Protein 4CHI (pdb70)

Sequence (639 aa):
AASSMDKVFSSSGYYYARQQKKLLERRSDDNPFSSKGIAYYVEGKLVVLPPSSDARIIPLLDEGFMMMHSDLTTYDVISVWDGRFFRLDDDDHLQRIIILEESCCDDDKMMRRLLKKFPLALSSSVVKNILAEEMVAKSGIRDAFVEEVIVTRRGLTGVRRGGSSKPPEEDDLYNNNNIYLLVLPYIWVMAPEENNQLLHHGGEAIIITRTVRRTTPPGAFFDPTIKKNLQWGDLTKGLFEAMMMDRGATYPFLTTDDGGDTTNLTEGSSGFNIVLVKKNGIIYTPDRRGVLRGIITRKKSVIDVARANSIDDIIRLLEVVVPPVEQQAYHHSDDEIFMCTTTAGGIMPITLLDGQPPVNDGQQVGPITKKKIWDDGYWEEMHHYNPAYSFPVDYGSMMDDKKVFFSSSGYYYARQQKKLLERSDDNPPFSSKKGIAYYVEGKLVVVLPPSSDARIIPLLDEGFMMMHSDLTYDVISVWDGRFFRLDDDHLQRIIILEESCCDDKMMRRLKFPLALSSSVVKNILAEMVAKSGIRDAFVEEVIVTRGLTGVRRGGSSKPPEDLYNNNNIYLLVLPYIWVMAPENNQLLHHGGEEAIIITRTVRRTTPPGAFFDPTIKKNLQWGDLTKGLFEAMMMDRGATYPFLTTDDGGDTNLTEGSSGFNIVLVKNGIIYTPDDRRGVLRGIITRKKSVIDVARANSSIDDIIRLLEVVVVPPVEQQAYHSDEIFMCTTTAGGIMPITLLDGQPPVNNDGQQVGPITKKKIWDDGYWEEMHHYNPPAYSFPVDYG

Solvent-accessible surface area: 25140 Å² total; per-residue (Å²): 26,54,34,108,146,7,7,69,23,21,91,66,44,14,89,121,21,108,172,44,145,47,84,35,3,137,0,0,0,49,13,99,51,126,52,42,53,8,80,86,1,83,0,14,0,48,0,18,1,1,14,46,2,4,1,2,15,0,8,0,2,0,1,54,7,42,0,7,18,5,93,45,1,0,94,25,4,58,81,1,2,111,89,18,90,10,128,29,50,59,60,52,71,42,0,71,106,27,0,29,94,0,0,28,92,1,23,0,93,1,0,27,0,10,1,1,3,0,5,0,115,67,22,10,86,71,29,114,52,105,68,4,97,127,8,39,29,4,1,2,0,32,39,14,52,33,16,2,31,6,98,55,1,98,110,6,10,74,1,4,15,8,185,68,6,53,21,19,17,70,32,1,25,42,6,25,10,31,17,1,24,27,14,2,9,12,85,0,12,10,6,0,55,93,71,60,17,68,14,0,0,0,17,43,54,105,98,23,3,6,11,1,2,19,9,8,0,0,3,1,66,113,40,37,0,46,0,4,47,160,11,4,20,144,8,11,5,14,92,0,0,57,31,7,0,178,78,64,107,23,84,43,97,86,67,67,4,58,25,98,77,3,98,91,6,44,11,2,0,0,1,19,20,12,0,0,0,0,2,2,15,48,8,49,50,120,81,10,91,98,23,114,22,8,89,24,2,112,104,0,7,61,19,2,0,96,14,1,84,52,115,81,55,11,85,89,14,123,46,108,75,31,117,110,5,8,55,24,18,77,62,44,31,148,126,23,136,187,48,148,49,88,31,10,158,0,0,0,51,12,115,51,145,52,44,55,8,80,85,1,83,0,14,0,48,0,18,1,0,14,46,2,5,1,1,14,0,10,0,3,0,1,53,7,42,1,6,18,5,93,46,2,0,93,25,2,52,77,1,2,111,97,23,93,8,125,23,48,59,62,55,70,42,0,72,104,28,0,30,94,0,0,28,92,1,24,0,95,2,0,26,0,11,0,1,2,0,5,0,113,66,22,8,87,76,21,117,60,106,72,3,103,128,8,38,29,5,1,3,0,32,38,15,52,31,17,2,46,11,102,80,0,97,134,15,11,72,1,4,14,8,184,66,7,53,20,16,16,36,32,1,22,42,7,24,12,34,17,1,18,24,8,2,10,12,83,0,16,11,6,0,54,91,71,59,17,72,15,0,0,0,18,43,55,105,97,24,4,5,10,1,2,20,9,7,0,0,3,1,62,115,39,36,0,46,1,4,68,160,10,4,21,141,10,12,5,12,91,0,0,23,35,7,0,176,88,45,110,29,65,31,95,69,69,86,5,58,26,100,76,3,101,90,7,44,11,2,0,0,2,19,22,14,0,0,0,0,2,2,14,45,9,49,49,120,79,10,94,94,23,114,19,9,105,30,2,112,100,0,6,62,11,2,5,129,13,1,87,56,117,84,59,9,85,87,15,122,46,110

InterPro domains:
  IPR001544 Aminotransferase class IV [PF01063] (58-282)
  IPR036038 Aminotransferase-like, PLP-dependent enzymes [SSF56752] (27-311)
  IPR043131 Branched-chain-amino-acid aminotransferase-like, N-terminal [G3DSA:3.30.470.10] (1-145)
  IPR043132 Branched-chain-amino-acid aminotransferase-like, C-terminal [G3DSA:3.20.10.10] (146-323)
  IPR050571 Class-IV Pyridoxal-Phosphate-Dependent Aminotransferase [PTHR42743] (25-309)

Organism: Aspergillus fumigatus (strain ATCC MYA-4609 / CBS 101355 / FGSC A1100 / Af293) (NCBI:txid330879)

Radius of gyration: 26.19 Å; Cα contacts (8 Å, |Δi|>4): 1696; chains: 2; bounding box: 59×63×72 Å

CATH classification: 3.30.470.10 (+1 more: 3.20.10.10)

Nearest PDB structures (foldseek):
  4chi-assembly1_A  TM=1.003E+00  e=1.823E-78  Aspergillus fumigatus Af293
  4cmf-assembly1_A  TM=9.999E-01  e=1.857E-63  Fusarium vanettenii
  6fte-assembly1_B-2  TM=9.900E-01  e=2.484E-62  Exophiala xenobiotica
  6snl-assembly3_F  TM=9.956E-01  e=5.058E-60  Exophiala sideris
  7dbe-assembly1_B  TM=9.474E-01  e=1.157E-43  Rhodobacter sp. 140A

Foldseek 3Di:
DALCVQVVVVVVLVVVLVVDPQLCSQKWKAFPNDIDRPVPDDDDPLFCCNVVVAKFKFKWKAGQQKTFQVVVRVVLQVVLCVVSLEDDPDDPVVVVVVQLVRCLSNVARIKIKMKMKTQTNDDPPPDDSVVRHPIGIMIMIGHFAALADSVCQQQFFAEEADDVAAADACVRPFQQGHGDPCPRQVVQQVRCVVLVGGWYFHANVPQWTEQHNAWFKWFAAPQAIEGEQGSHHPAPLVVLLVVLCVVVVGHYYHHTGGPVVQQQTQWMWIAHNRHGTGTHQHYSRHGRNVSGHDDSSRSSRVSSVVSSVPPVTIGGRDSD/DQCVLVVVVVVLVVVLVPDPQVCSQKWKAFPNDIDRPVPDDDDPLFCCNVPVLKFKFKWKAGQQKTFQVVVRVVLQVVLCVVSLEDPPDDPVVVVVVQLVRCLSNVARIKIKMKMKTQTNDDPVPDDSVVRHPIGIMIMIGHFAALADSVCLQQFFEEEADDVAAADAVVRPFQQGHGDPCPRQVVQQVRQVVLVGGWYFHANVPQFTEQHNAWFKWFAAPQAIEGEQGSHHPAPLVVLLVVLCVVVVGHYDHHTHGPVVQQQTQWMWIAHNRHGTGTHQHYSRHGNNVSGHDDSSVSSRVSSVVSCVPVVTIDGRDSD

Structure (mmCIF, N/CA/C/O backbone):
data_4CHI
#
_entry.id   4CHI
#
_cell.length_a   102.367
_cell.length_b   120.935
_cell.length_c   135.464
_cell.angle_alpha   90.00
_cell.angle_beta   90.00
_cell.angle_gamma   90.00
#
_symmetry.space_group_name_H-M   'C 2 2 21'
#
loop_
_entity.id
_entity.type
_entity.pdbx_description
1 polymer 'BRANCHED-CHAIN AMINO ACID AMINOTRANSFERASE'
2 non-polymer "PYRIDOXAL-5'-PHOSPHATE"
3 non-polymer 'PHOSPHATE ION'
4 non-polymer GLYCEROL
5 non-polymer 'SODIUM ION'
6 non-polymer 'POTASSIUM ION'
7 non-polymer 'CHLORIDE ION'
8 water water
#
loop_
_atom_site.group_PDB
_atom_site.id
_atom_site.type_symbol
_atom_site.label_atom_id
_atom_site.label_alt_id
_atom_site.label_comp_id
_atom_site.label_asym_id
_atom_site.label_entity_id
_atom_site.label_seq_id
_atom_site.pdbx_PDB_ins_code
_atom_site.Cartn_x
_atom_site.Cartn_y
_atom_site.Cartn_z
_atom_site.occupancy
_atom_site.B_iso_or_equiv
_atom_site.auth_seq_id
_atom_site.auth_comp_id
_atom_site.auth_asym_id
_atom_site.auth_atom_id
_atom_site.pdbx_PDB_model_num
ATOM 1 N N A ALA A 1 2 ? 24.058 57.294 10.327 0.60 22.93 2 ALA A N 1
ATOM 2 N N B ALA A 1 2 ? 24.237 57.082 9.828 0.40 33.15 2 ALA A N 1
ATOM 3 C CA A ALA A 1 2 ? 23.565 58.680 10.192 0.60 23.28 2 ALA A CA 1
ATOM 4 C CA B ALA A 1 2 ? 23.754 58.444 9.483 0.40 32.72 2 ALA A CA 1
ATOM 5 C C A ALA A 1 2 ? 24.352 59.480 11.181 0.60 18.95 2 ALA A C 1
ATOM 6 C C B ALA A 1 2 ? 24.685 59.503 10.081 0.40 32.01 2 ALA A C 1
ATOM 7 O O A ALA A 1 2 ? 25.173 58.926 11.933 0.60 16.54 2 ALA A O 1
ATOM 8 O O B ALA A 1 2 ? 25.769 59.730 9.558 0.40 51.20 2 ALA A O 1
ATOM 11 N N A SER A 1 3 ? 24.085 60.772 11.193 0.90 28.48 3 SER A N 1
ATOM 12 N N B SER A 1 3 ? 24.222 60.161 11.164 0.10 20.17 3 SER A N 1
ATOM 13 C CA A SER A 1 3 ? 24.888 61.647 11.947 0.90 23.70 3 SER A CA 1
ATOM 14 C CA B SER A 1 3 ? 24.912 61.293 11.849 0.10 15.60 3 SER A CA 1
ATOM 15 C C A SER A 1 3 ? 24.467 61.536 13.373 0.90 18.75 3 SER A C 1
ATOM 16 C C B SER A 1 3 ? 24.525 61.374 13.357 0.10 15.37 3 SER A C 1
ATOM 17 O O A SER A 1 3 ? 23.355 61.153 13.692 0.90 18.66 3 SER A O 1
ATOM 18 O O B SER A 1 3 ? 23.450 60.911 13.726 0.10 15.08 3 SER A O 1
ATOM 23 N N . MET A 1 4 ? 25.373 61.964 14.218 1.00 19.01 4 MET A N 1
ATOM 24 C CA . MET A 1 4 ? 25.092 62.038 15.649 1.00 17.74 4 MET A CA 1
ATOM 25 C C . MET A 1 4 ? 23.844 62.857 15.939 1.00 15.07 4 MET A C 1
ATOM 26 O O . MET A 1 4 ? 22.999 62.428 16.697 1.00 14.68 4 MET A O 1
ATOM 35 N N . ASP A 1 5 ? 23.717 64.034 15.324 1.00 16.74 5 ASP A N 1
ATOM 36 C CA . ASP A 1 5 ? 22.566 64.854 15.618 1.00 17.56 5 ASP A CA 1
ATOM 37 C C . ASP A 1 5 ? 21.252 64.172 15.152 1.00 14.31 5 ASP A C 1
ATOM 38 O O . ASP A 1 5 ? 20.225 64.297 15.811 1.00 15.14 5 ASP A O 1
ATOM 43 N N . LYS A 1 6 ? 21.273 63.510 13.995 1.00 15.08 6 LYS A N 1
ATOM 44 C CA . LYS A 1 6 ? 20.054 62.837 13.536 1.00 15.19 6 LYS A CA 1
ATOM 45 C C . LYS A 1 6 ? 19.710 61.660 14.453 1.00 14.07 6 LYS A C 1
ATOM 46 O O . LYS A 1 6 ? 18.551 61.529 14.898 1.00 14.50 6 LYS A O 1
ATOM 52 N N . VAL A 1 7 ? 20.720 60.859 14.795 1.00 13.00 7 VAL A N 1
ATOM 53 C CA . VAL A 1 7 ? 20.490 59.700 15.615 1.00 12.77 7 VAL A CA 1
ATOM 54 C C . VAL A 1 7 ? 19.984 60.110 17.015 1.00 12.26 7 VAL A C 1
ATOM 55 O O . VAL A 1 7 ? 18.975 59.572 17.497 1.00 13.21 7 VAL A O 1
ATOM 59 N N . PHE A 1 8 ? 20.658 61.061 17.635 1.00 11.77 8 PHE A N 1
ATOM 60 C CA . PHE A 1 8 ? 20.302 61.456 18.983 1.00 12.52 8 PHE A CA 1
ATOM 61 C C . PHE A 1 8 ? 18.987 62.222 19.046 1.00 11.36 8 PHE A C 1
ATOM 62 O O . PHE A 1 8 ? 18.227 62.067 19.974 1.00 13.73 8 PHE A O 1
ATOM 70 N N . SER A 1 9 ? 18.732 63.106 18.073 1.00 11.92 9 SER A N 1
ATOM 71 C CA A SER A 1 9 ? 17.465 63.841 18.136 0.50 12.18 9 SER A CA 1
ATOM 72 C CA B SER A 1 9 ? 17.465 63.845 18.068 0.25 13.04 9 SER A CA 1
ATOM 73 C CA C SER A 1 9 ? 17.460 63.841 18.025 0.25 12.60 9 SER A CA 1
ATOM 74 C C . SER A 1 9 ? 16.294 62.864 18.019 1.00 11.26 9 SER A C 1
ATOM 75 O O . SER A 1 9 ? 15.266 63.068 18.685 1.00 12.87 9 SER A O 1
ATOM 82 N N . GLY A 1 10 ? 16.415 61.808 17.198 1.00 11.61 10 GLY A N 1
ATOM 83 C CA . GLY A 1 10 ? 15.390 60.814 17.141 1.00 12.09 10 GLY A CA 1
ATOM 84 C C . GLY A 1 10 ? 15.196 60.071 18.451 1.00 12.59 10 GLY A C 1
ATOM 85 O O . GLY A 1 10 ? 14.062 59.896 18.947 1.00 12.34 10 GLY A O 1
ATOM 86 N N . TYR A 1 11 ? 16.320 59.660 19.034 1.00 11.72 11 TYR A N 1
ATOM 87 C CA . TYR A 1 11 ? 16.279 59.034 20.341 1.00 11.93 11 TYR A CA 1
ATOM 88 C C . TYR A 1 11 ? 15.600 59.911 21.388 1.00 12.00 11 TYR A C 1
ATOM 89 O O . TYR A 1 11 ? 14.731 59.434 22.133 1.00 13.33 11 TYR A O 1
ATOM 98 N N . TYR A 1 12 ? 16.009 61.172 21.471 1.00 12.32 12 TYR A N 1
ATOM 99 C CA A TYR A 1 12 ? 15.407 62.047 22.480 0.70 13.51 12 TYR A CA 1
ATOM 100 C CA B TYR A 1 12 ? 15.385 61.991 22.509 0.30 13.92 12 TYR A CA 1
ATOM 101 C C . TYR A 1 12 ? 13.884 62.184 22.307 1.00 13.57 12 TYR A C 1
ATOM 102 O O . TYR A 1 12 ? 13.135 62.195 23.278 1.00 16.19 12 TYR A O 1
ATOM 119 N N . ALA A 1 13 ? 13.439 62.269 21.049 1.00 12.94 13 ALA A N 1
ATOM 120 C CA . ALA A 1 13 ? 12.008 62.380 20.784 1.00 14.09 13 ALA A CA 1
ATOM 121 C C . ALA A 1 13 ? 11.288 61.121 21.239 1.00 13.69 13 ALA A C 1
ATOM 122 O O . ALA A 1 13 ? 10.260 61.152 21.907 1.00 15.64 13 ALA A O 1
ATOM 124 N N . ARG A 1 14 ? 11.842 59.953 20.899 1.00 13.16 14 ARG A N 1
ATOM 125 C CA . ARG A 1 14 ? 11.228 58.672 21.263 1.00 13.22 14 ARG A CA 1
ATOM 126 C C . ARG A 1 14 ? 11.219 58.496 22.793 1.00 14.05 14 ARG A C 1
ATOM 127 O O . ARG A 1 14 ? 10.234 57.991 23.381 1.00 14.79 14 ARG A O 1
ATOM 135 N N A GLN A 1 15 ? 12.298 58.900 23.451 0.50 15.75 15 GLN A N 1
ATOM 136 N N B GLN A 1 15 ? 12.327 58.903 23.427 0.50 13.32 15 GLN A N 1
ATOM 137 C CA A GLN A 1 15 ? 12.369 58.821 24.901 0.50 16.70 15 GLN A CA 1
ATOM 138 C CA B GLN A 1 15 ? 12.531 58.759 24.881 0.50 14.27 15 GLN A CA 1
ATOM 139 C C A GLN A 1 15 ? 11.330 59.625 25.558 0.50 17.61 15 GLN A C 1
ATOM 140 C C B GLN A 1 15 ? 11.584 59.681 25.676 0.50 15.81 15 GLN A C 1
ATOM 141 O O A GLN A 1 15 ? 10.616 59.166 26.462 0.50 19.31 15 GLN A O 1
ATOM 142 O O B GLN A 1 15 ? 11.111 59.289 26.760 0.50 16.93 15 GLN A O 1
ATOM 153 N N . LYS A 1 16 ? 11.281 60.875 25.135 1.00 20.26 16 LYS A N 1
ATOM 154 C CA A LYS A 1 16 ? 10.389 61.765 25.813 0.50 18.41 16 LYS A CA 1
ATOM 155 C CA B LYS A 1 16 ? 10.324 61.799 25.773 0.50 24.89 16 LYS A CA 1
ATOM 156 C C . LYS A 1 16 ? 8.938 61.193 25.732 1.00 19.03 16 LYS A C 1
ATOM 157 O O . LYS A 1 16 ? 8.191 61.199 26.739 1.00 22.31 16 LYS A O 1
ATOM 168 N N . LEU A 1 17 ? 8.576 60.608 24.577 1.00 21.54 17 LEU A N 1
ATOM 169 C CA . LEU A 1 17 ? 7.279 59.937 24.431 1.00 20.49 17 LEU A CA 1
ATOM 170 C C . LEU A 1 17 ? 7.154 58.740 25.372 1.00 19.33 17 LEU A C 1
ATOM 171 O O . LEU A 1 17 ? 6.156 58.574 26.082 1.00 20.63 17 LEU A O 1
ATOM 176 N N . LEU A 1 18 ? 8.191 57.909 25.412 1.00 17.16 18 LEU A N 1
ATOM 177 C CA . LEU A 1 18 ? 8.192 56.763 26.331 1.00 16.66 18 LEU A CA 1
ATOM 178 C C . LEU A 1 18 ? 7.990 57.212 27.790 1.00 17.78 18 LEU A C 1
ATOM 179 O O . LEU A 1 18 ? 7.242 56.562 28.548 1.00 19.61 18 LEU A O 1
ATOM 184 N N . GLU A 1 19 ? 8.661 58.294 28.178 1.00 19.35 19 GLU A N 1
ATOM 185 C CA . GLU A 1 19 ? 8.598 58.765 29.564 1.00 22.85 19 GLU A CA 1
ATOM 186 C C . GLU A 1 19 ? 7.210 59.300 29.921 1.00 24.76 19 GLU A C 1
ATOM 187 O O . GLU A 1 19 ? 6.867 59.319 31.107 1.00 29.86 19 GLU A O 1
ATOM 193 N N A ARG A 1 20 ? 6.416 59.704 28.934 0.50 22.81 20 ARG A N 1
ATOM 194 N N B ARG A 1 20 ? 6.433 59.731 28.915 0.50 26.36 20 ARG A N 1
ATOM 195 C CA A ARG A 1 20 ? 5.056 60.128 29.203 0.50 23.28 20 ARG A CA 1
ATOM 196 C CA B ARG A 1 20 ? 5.026 60.124 29.096 0.50 35.16 20 ARG A CA 1
ATOM 197 C C A ARG A 1 20 ? 4.073 58.936 29.256 0.50 26.30 20 ARG A C 1
ATOM 198 C C B ARG A 1 20 ? 4.037 58.952 29.102 0.50 37.33 20 ARG A C 1
ATOM 199 O O A ARG A 1 20 ? 2.944 59.104 29.677 0.50 28.98 20 ARG A O 1
ATOM 200 O O B ARG A 1 20 ? 2.843 59.164 29.269 0.50 43.15 20 ARG A O 1
ATOM 215 N N . SER A 1 21 ? 4.522 57.727 28.886 1.00 26.73 21 SER A N 1
ATOM 216 C CA . SER A 1 21 ? 3.667 56.529 28.846 1.00 25.71 21 SER A CA 1
ATOM 217 C C . SER A 1 21 ? 3.100 56.157 30.221 1.00 28.77 21 SER A C 1
ATOM 218 O O . SER A 1 21 ? 3.816 56.267 31.261 1.00 29.22 21 SER A O 1
ATOM 221 N N A ASP A 1 22 ? 1.836 55.723 30.225 0.50 30.46 22 ASP A N 1
ATOM 222 N N B ASP A 1 22 ? 1.846 55.724 30.247 0.50 29.85 22 ASP A N 1
ATOM 223 C CA A ASP A 1 22 ? 1.181 55.137 31.430 0.50 27.20 22 ASP A CA 1
ATOM 224 C CA B ASP A 1 22 ? 1.261 55.180 31.486 0.50 36.50 22 ASP A CA 1
ATOM 225 C C A ASP A 1 22 ? 1.201 53.618 31.428 0.50 32.43 22 ASP A C 1
ATOM 226 C C B ASP A 1 22 ? 1.270 53.648 31.486 0.50 35.84 22 ASP A C 1
ATOM 227 O O A ASP A 1 22 ? 0.563 52.961 32.241 0.50 60.46 22 ASP A O 1
ATOM 228 O O B ASP A 1 22 ? 0.691 53.015 32.362 0.50 85.54 22 ASP A O 1
ATOM 237 N N . ASN A 1 23 ? 2.016 53.060 30.530 1.00 23.07 23 ASN A N 1
ATOM 238 C CA . ASN A 1 23 ? 2.222 51.590 30.503 1.00 26.62 23 ASN A CA 1
ATOM 239 C C . ASN A 1 23 ? 3.297 51.227 31.530 1.00 23.09 23 ASN A C 1
ATOM 240 O O . ASN A 1 23 ? 4.396 51.703 31.396 1.00 21.93 23 ASN A O 1
ATOM 245 N N . PRO A 1 24 ? 2.973 50.420 32.575 1.00 23.84 24 PRO A N 1
ATOM 246 C CA . PRO A 1 24 ? 4.027 50.182 33.603 1.00 20.45 24 PRO A CA 1
ATOM 247 C C . PRO A 1 24 ? 5.240 49.503 33.049 1.00 19.60 24 PRO A C 1
ATOM 248 O O . PRO A 1 24 ? 6.383 49.699 33.568 1.00 20.73 24 PRO A O 1
ATOM 252 N N . PHE A 1 25 ? 5.069 48.760 31.949 1.00 18.10 25 PHE A N 1
ATOM 253 C CA . PHE A 1 25 ? 6.209 48.094 31.296 1.00 17.11 25 PHE A CA 1
ATOM 254 C C . PHE A 1 25 ? 7.072 49.035 30.466 1.00 14.81 25 PHE A C 1
ATOM 255 O O . PHE A 1 25 ? 8.115 48.594 29.932 1.00 14.53 25 PHE A O 1
ATOM 263 N N . SER A 1 26 ? 6.749 50.324 30.442 1.00 15.32 26 SER A N 1
ATOM 264 C CA A SER A 1 26 ? 7.619 51.281 29.778 0.80 15.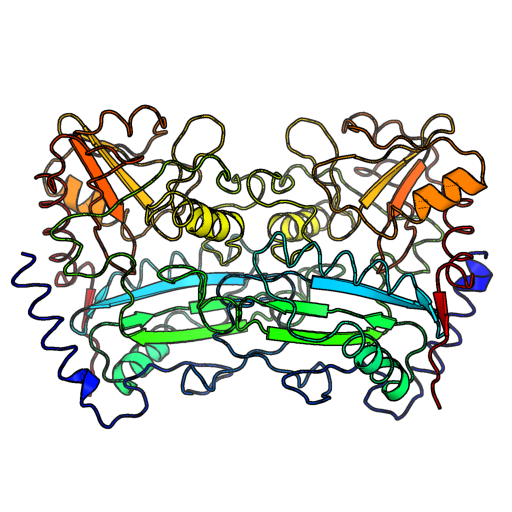15 26 SER A CA 1
ATOM 265 C CA B SER A 1 26 ? 7.603 51.329 29.812 0.20 15.31 26 SER A CA 1
ATOM 266 C C . SER A 1 26 ? 8.967 51.408 30.468 1.00 14.96 26 SER A C 1
ATOM 267 O O . SER A 1 26 ? 9.905 51.904 29.864 1.00 16.11 26 SER A O 1
ATOM 272 N N . LYS A 1 27 ? 9.052 50.964 31.731 1.00 15.01 27 LYS A N 1
ATOM 273 C CA . LYS A 1 27 ? 10.277 50.967 32.529 1.00 16.14 27 LYS A CA 1
ATOM 274 C C . LYS A 1 27 ? 11.053 49.649 32.369 1.00 14.83 27 LYS A C 1
ATOM 275 O O . LYS A 1 27 ? 12.120 49.501 32.932 1.00 14.38 27 LYS A O 1
ATOM 281 N N . GLY A 1 28 ? 10.499 48.708 31.617 1.00 13.15 28 GLY A N 1
ATOM 282 C CA . GLY A 1 28 ? 11.129 47.419 31.410 1.00 13.19 28 GLY A CA 1
ATOM 283 C C . GLY A 1 28 ? 10.187 46.254 31.734 1.00 12.27 28 GLY A C 1
ATOM 284 O O . GLY A 1 28 ? 9.099 46.432 32.318 1.00 14.24 28 GLY A O 1
ATOM 285 N N . ILE A 1 29 ? 10.623 45.065 31.341 1.00 12.39 29 ILE A N 1
ATOM 286 C CA . ILE A 1 29 ? 9.855 43.836 31.472 1.00 12.51 29 ILE A CA 1
ATOM 287 C C . ILE A 1 29 ? 10.797 42.654 31.540 1.00 11.75 29 ILE A C 1
ATOM 288 O O . ILE A 1 29 ? 11.825 42.661 30.852 1.00 12.41 29 ILE A O 1
ATOM 293 N N . ALA A 1 30 ? 10.477 41.673 32.380 1.00 12.60 30 ALA A N 1
ATOM 294 C CA . ALA A 1 30 ? 11.309 40.497 32.528 1.00 11.77 30 ALA A CA 1
ATOM 295 C C . ALA A 1 30 ? 10.480 39.252 32.362 1.00 12.31 30 ALA A C 1
ATOM 296 O O . ALA A 1 30 ? 9.232 39.291 32.548 1.00 15.32 30 ALA A O 1
ATOM 298 N N . TYR A 1 31 ? 11.129 38.158 31.975 1.00 13.34 31 TYR A N 1
ATOM 299 C CA A TYR A 1 31 ? 10.471 36.869 31.799 0.80 14.03 31 TYR A CA 1
ATOM 300 C CA B TYR A 1 31 ? 10.478 36.859 31.782 0.20 14.07 31 TYR A CA 1
ATOM 301 C C . TYR A 1 31 ? 11.187 35.890 32.708 1.00 14.35 31 TYR A C 1
ATOM 302 O O . TYR A 1 31 ? 12.368 35.617 32.514 1.00 16.07 31 TYR A O 1
ATOM 319 N N . VAL A 1 32 ? 10.484 35.396 33.735 1.00 13.49 32 VAL A N 1
ATOM 320 C CA . VAL A 1 32 ? 11.049 34.555 34.769 1.00 14.13 32 VAL A CA 1
ATOM 321 C C . VAL A 1 32 ? 10.050 33.433 35.012 1.00 13.55 32 VAL A C 1
ATOM 322 O O . VAL A 1 32 ? 8.850 33.688 35.291 1.00 15.01 32 VAL A O 1
ATOM 326 N N . GLU A 1 33 ? 10.478 32.186 34.860 1.00 13.61 33 GLU A N 1
ATOM 327 C CA . GLU A 1 33 ? 9.633 31.023 35.144 1.00 15.20 33 GLU A CA 1
ATOM 328 C C . GLU A 1 33 ? 8.298 31.081 34.392 1.00 17.13 33 GLU A C 1
ATOM 329 O O . GLU A 1 33 ? 7.212 30.797 34.930 1.00 20.23 33 GLU A O 1
ATOM 335 N N . GLY A 1 34 ? 8.388 31.465 33.126 1.00 16.73 34 GLY A N 1
ATOM 336 C CA . GLY A 1 34 ? 7.241 31.486 32.236 1.00 19.01 34 GLY A CA 1
ATOM 337 C C . GLY A 1 34 ? 6.274 32.640 32.414 1.00 19.26 34 GLY A C 1
ATOM 338 O O . GLY A 1 34 ? 5.167 32.646 31.823 1.00 23.41 34 GLY A O 1
ATOM 339 N N . LYS A 1 35 ? 6.643 33.603 33.239 1.00 16.93 35 LYS A N 1
ATOM 340 C CA . LYS A 1 35 ? 5.782 34.751 33.525 1.00 18.21 35 LYS A CA 1
ATOM 341 C C . LYS A 1 35 ? 6.478 36.075 33.213 1.00 15.58 35 LYS A C 1
ATOM 342 O O . LYS A 1 35 ? 7.666 36.240 33.467 1.00 15.84 35 LYS A O 1
ATOM 348 N N . LEU A 1 36 ? 5.688 37.034 32.710 1.00 16.38 36 LEU A N 1
ATOM 349 C CA . LEU A 1 36 ? 6.127 38.386 32.493 1.00 16.48 36 LEU A CA 1
ATOM 350 C C . LEU A 1 36 ? 5.894 39.178 33.735 1.00 15.43 36 LEU A C 1
ATOM 351 O O . LEU A 1 36 ? 4.756 39.193 34.290 1.00 21.45 36 LEU A O 1
ATOM 356 N N . VAL A 1 37 ? 6.909 39.921 34.159 1.00 13.95 37 VAL A N 1
ATOM 357 C CA A VAL A 1 37 ? 6.874 40.662 35.415 0.50 14.54 37 VAL A CA 1
ATOM 358 C CA B VAL A 1 37 ? 6.939 40.577 35.437 0.50 15.12 37 VAL A CA 1
ATOM 359 C C . VAL A 1 37 ? 7.713 41.921 35.272 1.00 13.64 37 VAL A C 1
ATOM 360 O O . VAL A 1 37 ? 8.577 42.038 34.415 1.00 15.08 37 VAL A O 1
ATOM 367 N N . LEU A 1 38 ? 7.454 42.916 36.108 1.00 14.26 38 LEU A N 1
ATOM 368 C CA . LEU A 1 38 ? 8.297 44.121 36.140 1.00 15.22 38 LEU A CA 1
ATOM 369 C C . LEU A 1 38 ? 9.688 43.724 36.646 1.00 14.15 38 LEU A C 1
ATOM 370 O O . LEU A 1 38 ? 9.821 42.905 37.550 1.00 14.87 38 LEU A O 1
ATOM 375 N N . PRO A 1 39 ? 10.739 44.345 36.095 1.00 14.87 39 PRO A N 1
ATOM 376 C CA A PRO A 1 39 ? 12.043 43.908 36.542 0.50 13.91 39 PRO A CA 1
ATOM 377 C CA B PRO A 1 39 ? 12.095 44.003 36.528 0.50 14.00 39 PRO A CA 1
ATOM 378 C C . PRO A 1 39 ? 12.288 44.081 38.047 1.00 14.48 39 PRO A C 1
ATOM 379 O O . PRO A 1 39 ? 12.931 43.229 38.630 1.00 14.28 39 PRO A O 1
ATOM 386 N N . SER A 1 40 ? 11.760 45.135 38.669 1.00 14.54 40 SER A N 1
ATOM 387 C CA A SER A 1 40 ? 11.960 45.321 40.090 0.50 14.75 40 SER A CA 1
ATOM 388 C CA B SER A 1 40 ? 11.953 45.328 40.090 0.50 15.55 40 SER A CA 1
ATOM 389 C C . SER A 1 40 ? 11.271 44.260 40.934 1.00 15.00 40 SER A C 1
ATOM 390 O O . SER A 1 40 ? 11.659 44.020 42.068 1.00 16.85 40 SER A O 1
ATOM 395 N N . ASP A 1 41 ? 10.219 43.642 40.374 1.00 15.43 41 ASP A N 1
ATOM 396 C CA . ASP A 1 41 ? 9.496 42.566 41.019 1.00 16.18 41 ASP A CA 1
ATOM 397 C C . ASP A 1 41 ? 10.042 41.165 40.730 1.00 15.28 41 ASP A C 1
ATOM 398 O O . ASP A 1 41 ? 9.683 40.206 41.404 1.00 17.66 41 ASP A O 1
ATOM 403 N N . ALA A 1 42 ? 10.882 41.052 39.716 1.00 14.33 42 ALA A N 1
ATOM 404 C CA . ALA A 1 42 ? 11.425 39.776 39.305 1.00 14.07 42 ALA A CA 1
ATOM 405 C C . ALA A 1 42 ? 12.333 39.185 40.390 1.00 13.12 42 ALA A C 1
ATOM 406 O O . ALA A 1 42 ? 13.131 39.895 41.014 1.00 13.91 42 ALA A O 1
ATOM 408 N N . ARG A 1 43 ? 12.231 37.873 40.561 1.00 14.32 43 ARG A N 1
ATOM 409 C CA . ARG A 1 43 ? 12.973 37.180 41.580 1.00 14.99 43 ARG A CA 1
ATOM 410 C C . ARG A 1 43 ? 13.560 35.885 41.024 1.00 16.53 43 ARG A C 1
ATOM 411 O O . ARG A 1 43 ? 13.000 35.241 40.166 1.00 21.86 43 ARG A O 1
ATOM 419 N N . ILE A 1 44 ? 14.717 35.541 41.549 1.00 14.09 44 ILE A N 1
ATOM 420 C CA A ILE A 1 44 ? 15.313 34.276 41.212 0.80 16.33 44 ILE A CA 1
ATOM 421 C CA B ILE A 1 44 ? 15.532 34.358 41.217 0.20 12.79 44 ILE A CA 1
ATOM 422 C C . ILE A 1 44 ? 15.561 33.454 42.465 1.00 13.40 44 ILE A C 1
ATOM 423 O O . ILE A 1 44 ? 15.677 33.976 43.553 1.00 14.30 44 ILE A O 1
ATOM 432 N N . PRO A 1 45 ? 15.596 32.122 42.287 1.00 12.60 45 PRO A N 1
ATOM 433 C CA . PRO A 1 45 ? 15.882 31.267 43.464 1.00 11.33 45 PRO A CA 1
ATOM 434 C C . PRO A 1 45 ? 17.248 31.581 44.078 1.00 11.81 45 PRO A C 1
ATOM 435 O O . PRO A 1 45 ? 18.250 31.662 43.363 1.00 12.23 45 PRO A O 1
ATOM 439 N N . LEU A 1 46 ? 17.307 31.700 45.404 1.00 12.13 46 LEU A N 1
ATOM 440 C CA . LEU A 1 46 ? 18.565 31.854 46.114 1.00 12.36 46 LEU A CA 1
ATOM 441 C C . LEU A 1 46 ? 19.565 30.759 45.726 1.00 11.98 46 LEU A C 1
ATOM 442 O O . LEU A 1 46 ? 20.760 31.026 45.561 1.00 13.46 46 LEU A O 1
ATOM 447 N N . LEU A 1 47 ? 19.041 29.544 45.561 1.00 11.00 47 LEU A N 1
ATOM 448 C CA . LEU A 1 47 ? 19.880 28.384 45.297 1.00 11.12 47 LEU A CA 1
ATOM 449 C C . LEU A 1 47 ? 20.254 28.202 43.838 1.00 10.68 47 LEU A C 1
ATOM 450 O O . LEU A 1 47 ? 20.922 27.238 43.474 1.00 12.24 47 LEU A O 1
ATOM 455 N N . ASP A 1 48 ? 19.823 29.107 42.960 1.00 10.36 48 ASP A N 1
ATOM 456 C CA . ASP A 1 48 ? 20.276 29.041 41.568 1.00 10.12 48 ASP A CA 1
ATOM 457 C C . ASP A 1 48 ? 21.803 29.215 41.565 1.00 9.37 48 ASP A C 1
ATOM 458 O O . ASP A 1 48 ? 22.335 30.177 42.113 1.00 9.79 48 ASP A O 1
ATOM 463 N N . GLU A 1 49 ? 22.488 28.308 40.885 1.00 9.37 49 GLU A N 1
ATOM 464 C CA . GLU A 1 49 ? 23.959 28.373 40.760 1.00 9.03 49 GLU A CA 1
ATOM 465 C C . GLU A 1 49 ? 24.437 29.590 39.978 1.00 8.89 49 GLU A C 1
ATOM 466 O O . GLU A 1 49 ? 25.623 29.945 40.080 1.00 9.35 49 GLU A O 1
ATOM 472 N N . GLY A 1 50 ? 23.560 30.226 39.188 1.00 9.07 50 GLY A N 1
ATOM 473 C CA . GLY A 1 50 ? 23.929 31.499 38.620 1.00 9.66 50 GLY A CA 1
ATOM 474 C C . GLY A 1 50 ? 24.225 32.551 39.678 1.00 9.60 50 GLY A C 1
ATOM 475 O O . GLY A 1 50 ? 24.979 33.495 39.425 1.00 10.83 50 GLY A O 1
ATOM 476 N N . PHE A 1 51 ? 23.588 32.411 40.840 1.00 8.86 51 PHE A N 1
ATOM 477 C CA . PHE A 1 51 ? 23.913 33.238 42.006 1.00 9.51 51 PHE A CA 1
ATOM 478 C C . PHE A 1 51 ? 24.998 32.578 42.870 1.00 9.28 51 PHE A C 1
ATOM 479 O O . PHE A 1 51 ? 26.005 33.189 43.216 1.00 10.26 51 PHE A O 1
ATOM 487 N N . MET A 1 52 ? 24.789 31.307 43.225 1.00 8.78 52 MET A N 1
ATOM 488 C CA A MET A 1 52 ? 25.637 30.579 44.193 0.30 8.46 52 MET A CA 1
ATOM 489 C CA B MET A 1 52 ? 25.649 30.668 44.220 0.35 8.83 52 MET A CA 1
ATOM 490 C CA C MET A 1 52 ? 25.656 30.689 44.216 0.35 8.78 52 MET A CA 1
ATOM 491 C C . MET A 1 52 ? 27.091 30.442 43.767 1.00 8.40 52 MET A C 1
ATOM 492 O O . MET A 1 52 ? 27.956 30.334 44.624 1.00 9.82 52 MET A O 1
ATOM 505 N N . HIS A 1 53 ? 27.349 30.363 42.439 1.00 8.70 53 HIS A N 1
ATOM 506 C CA . HIS A 1 53 ? 28.732 30.247 41.929 1.00 8.74 53 HIS A CA 1
ATOM 507 C C . HIS A 1 53 ? 28.915 31.044 40.634 1.00 8.45 53 HIS A C 1
ATOM 508 O O . HIS A 1 53 ? 29.813 30.746 39.865 1.00 8.44 53 HIS A O 1
ATOM 515 N N . SER A 1 54 ? 28.052 32.054 40.383 1.00 9.29 54 SER A N 1
ATOM 516 C CA . SER A 1 54 ? 28.069 32.779 39.125 1.00 9.35 54 SER A CA 1
ATOM 517 C C . SER A 1 54 ? 28.260 31.866 37.931 1.00 8.52 54 SER A C 1
ATOM 518 O O . SER A 1 54 ? 29.010 32.155 36.990 1.00 9.13 54 SER A O 1
ATOM 521 N N . ASP A 1 55 ? 27.544 30.751 37.935 1.00 8.47 55 ASP A N 1
ATOM 522 C CA . ASP A 1 55 ? 27.774 29.695 36.952 1.00 8.70 55 ASP A CA 1
ATOM 523 C C . ASP A 1 55 ? 26.758 29.883 35.844 1.00 8.87 55 ASP A C 1
ATOM 524 O O . ASP A 1 55 ? 25.654 29.314 35.851 1.00 9.54 55 ASP A O 1
ATOM 529 N N . LEU A 1 56 ? 27.099 30.797 34.928 1.00 8.48 56 LEU A N 1
ATOM 530 C CA . LEU A 1 56 ? 26.162 31.289 33.931 1.00 8.59 56 LEU A CA 1
ATOM 531 C C . LEU A 1 56 ? 26.930 31.902 32.766 1.00 9.31 56 LEU A C 1
ATOM 532 O O . LEU A 1 56 ? 28.100 32.260 32.892 1.00 10.53 56 LEU A O 1
ATOM 537 N N . THR A 1 57 ? 26.203 32.079 31.660 1.00 8.81 57 THR A N 1
ATOM 538 C CA A THR A 1 57 ? 26.625 32.944 30.570 0.80 8.29 57 THR A CA 1
ATOM 539 C CA B THR A 1 57 ? 26.608 32.960 30.559 0.20 9.03 57 THR A CA 1
ATOM 540 C C . THR A 1 57 ? 25.442 33.879 30.236 1.00 8.63 57 THR A C 1
ATOM 541 O O . THR A 1 57 ? 24.318 33.661 30.703 1.00 9.35 57 THR A O 1
ATOM 548 N N . TYR A 1 58 ? 25.699 34.911 29.457 1.00 9.11 58 TYR A N 1
ATOM 549 C CA . TYR A 1 58 ? 24.653 35.857 29.094 1.00 8.83 58 TYR A CA 1
ATOM 550 C C . TYR A 1 58 ? 24.959 36.456 27.764 1.00 9.05 58 TYR A C 1
ATOM 551 O O . TYR A 1 58 ? 26.077 36.303 27.226 1.00 9.25 58 TYR A O 1
ATOM 560 N N . ASP A 1 59 ? 23.998 37.218 27.221 1.00 9.21 59 ASP A N 1
ATOM 561 C CA . ASP A 1 59 ? 24.267 38.040 26.063 1.00 8.54 59 ASP A CA 1
ATOM 562 C C . ASP A 1 59 ? 23.325 39.238 26.091 1.00 8.77 59 ASP A C 1
ATOM 563 O O . ASP A 1 59 ? 22.309 39.212 26.814 1.00 10.60 59 ASP A O 1
ATOM 568 N N . VAL A 1 60 ? 23.661 40.286 25.343 1.00 8.12 60 VAL A N 1
ATOM 569 C CA . VAL A 1 60 ? 22.898 41.540 25.308 1.00 8.67 60 VAL A CA 1
ATOM 570 C C . VAL A 1 60 ? 22.733 41.968 23.855 1.00 8.47 60 VAL A C 1
ATOM 571 O O . VAL A 1 60 ? 23.700 41.998 23.087 1.00 9.45 60 VAL A O 1
ATOM 575 N N . ILE A 1 61 ? 21.463 42.247 23.510 1.00 8.46 61 ILE A N 1
ATOM 576 C CA . ILE A 1 61 ? 21.080 42.691 22.187 1.00 8.63 61 ILE A CA 1
ATOM 577 C C . ILE A 1 61 ? 20.405 44.055 22.318 1.00 8.56 61 ILE A C 1
ATOM 578 O O . ILE A 1 61 ? 19.762 44.328 23.320 1.00 11.04 61 ILE A O 1
ATOM 583 N N . SER A 1 62 ? 20.540 44.896 21.295 1.00 8.47 62 SER A N 1
ATOM 584 C CA . SER A 1 62 ? 19.824 46.157 21.258 1.00 8.92 62 SER A CA 1
ATOM 585 C C . SER A 1 62 ? 18.655 46.134 20.290 1.00 9.21 62 SER A C 1
ATOM 586 O O . SER A 1 62 ? 18.633 45.411 19.294 1.00 9.36 62 SER A O 1
ATOM 589 N N . VAL A 1 63 ? 17.679 46.985 20.630 1.00 9.01 63 VAL A N 1
ATOM 590 C CA . VAL A 1 63 ? 16.615 47.417 19.741 1.00 9.31 63 VAL A CA 1
ATOM 591 C C . VAL A 1 63 ? 16.822 48.942 19.593 1.00 9.37 63 VAL A C 1
ATOM 592 O O . VAL A 1 63 ? 17.002 49.623 20.608 1.00 10.07 63 VAL A O 1
ATOM 596 N N . TRP A 1 64 ? 16.820 49.430 18.353 1.00 9.19 64 TRP A N 1
ATOM 597 C CA . TRP A 1 64 ? 17.024 50.848 18.086 1.00 9.35 64 TRP A CA 1
ATOM 598 C C . TRP A 1 64 ? 15.940 51.301 17.140 1.00 9.41 64 TRP A C 1
ATOM 599 O O . TRP A 1 64 ? 15.763 50.703 16.064 1.00 10.48 64 TRP A O 1
ATOM 610 N N . ASP A 1 65 ? 15.182 52.345 17.506 1.00 10.62 65 ASP A N 1
ATOM 611 C CA . ASP A 1 65 ? 14.129 52.858 16.625 1.00 11.19 65 ASP A CA 1
ATOM 612 C C . ASP A 1 65 ? 13.220 51.711 16.211 1.00 11.34 65 ASP A C 1
ATOM 613 O O . ASP A 1 65 ? 12.772 51.628 15.077 1.00 12.08 65 ASP A O 1
ATOM 618 N N . GLY A 1 66 ? 12.923 50.820 17.164 1.00 11.02 66 GLY A N 1
ATOM 619 C CA . GLY A 1 66 ? 12.040 49.711 16.913 1.00 12.14 66 GLY A CA 1
ATOM 620 C C . GLY A 1 66 ? 12.602 48.548 16.144 1.00 12.21 66 GLY A C 1
ATOM 621 O O . GLY A 1 66 ? 11.839 47.642 15.785 1.00 14.88 66 GLY A O 1
ATOM 622 N N . ARG A 1 67 ? 13.912 48.549 15.878 1.00 10.28 67 ARG A N 1
ATOM 623 C CA . ARG A 1 67 ? 14.539 47.512 15.058 1.00 10.30 67 ARG A CA 1
ATOM 624 C C . ARG A 1 67 ? 15.540 46.719 15.904 1.00 9.97 67 ARG A C 1
ATOM 625 O O . ARG A 1 67 ? 16.519 47.294 16.440 1.00 10.09 67 ARG A O 1
ATOM 633 N N . PHE A 1 68 ? 15.350 45.389 15.983 1.00 9.61 68 PHE A N 1
ATOM 634 C CA . PHE A 1 68 ? 16.385 44.535 16.589 1.00 9.58 68 PHE A CA 1
ATOM 635 C C . PHE A 1 68 ? 17.656 44.574 15.713 1.00 10.06 68 PHE A C 1
ATOM 636 O O . PHE A 1 68 ? 17.536 44.436 14.496 1.00 11.08 68 PHE A O 1
ATOM 644 N N . PHE A 1 69 ? 18.804 44.673 16.370 1.00 9.25 69 PHE A N 1
ATOM 645 C CA . PHE A 1 69 ? 20.088 44.751 15.678 1.00 9.80 69 PHE A CA 1
ATOM 646 C C . PHE A 1 69 ? 20.913 43.463 15.887 1.00 9.60 69 PHE A C 1
ATOM 647 O O . PHE A 1 69 ? 21.326 43.126 17.014 1.00 9.98 69 PHE A O 1
ATOM 655 N N . ARG A 1 70 ? 21.133 42.733 14.799 1.00 9.46 70 ARG A N 1
ATOM 656 C CA . ARG A 1 70 ? 22.018 41.564 14.774 1.00 9.64 70 ARG A CA 1
ATOM 657 C C . ARG A 1 70 ? 21.574 40.486 15.786 1.00 9.90 70 ARG A C 1
ATOM 658 O O . ARG A 1 70 ? 22.419 39.776 16.363 1.00 10.42 70 ARG A O 1
ATOM 666 N N . LEU A 1 71 ? 20.272 40.304 15.958 1.00 9.51 71 LEU A N 1
ATOM 667 C CA . LEU A 1 71 ? 19.765 39.334 16.934 1.00 10.16 71 LEU A CA 1
ATOM 668 C C . LEU A 1 71 ? 20.280 37.935 16.670 1.00 11.20 71 LEU A C 1
ATOM 669 O O . LEU A 1 71 ? 20.697 37.228 17.598 1.00 11.68 71 LEU A O 1
ATOM 674 N N . ASP A 1 72 ? 20.292 37.519 15.412 1.00 11.61 72 ASP A N 1
ATOM 675 C CA A ASP A 1 72 ? 20.797 36.195 15.055 0.50 12.83 72 ASP A CA 1
ATOM 676 C CA B ASP A 1 72 ? 20.758 36.169 15.134 0.50 12.60 72 ASP A CA 1
ATOM 677 C C . ASP A 1 72 ? 22.246 35.978 15.478 1.00 12.04 72 ASP A C 1
ATOM 678 O O . ASP A 1 72 ? 22.629 34.882 15.920 1.00 12.81 72 ASP A O 1
ATOM 687 N N . ASP A 1 73 ? 23.075 37.007 15.292 1.00 11.54 73 ASP A N 1
ATOM 688 C CA A ASP A 1 73 ? 24.479 36.900 15.680 0.50 10.65 73 ASP A CA 1
ATOM 689 C CA B ASP A 1 73 ? 24.480 36.861 15.667 0.50 10.25 73 ASP A CA 1
ATOM 690 C C . ASP A 1 73 ? 24.623 36.731 17.206 1.00 10.24 73 ASP A C 1
ATOM 691 O O . ASP A 1 73 ? 25.436 35.930 17.668 1.00 11.07 73 ASP A O 1
ATOM 700 N N . HIS A 1 74 ? 23.834 37.505 17.957 1.00 9.51 74 HIS A N 1
ATOM 701 C CA . HIS A 1 74 ? 23.879 37.369 19.402 1.00 10.32 74 HIS A CA 1
ATOM 702 C C . HIS A 1 74 ? 23.389 36.018 19.874 1.00 10.56 74 HIS A C 1
ATOM 703 O O . HIS A 1 74 ? 23.956 35.439 20.820 1.00 11.34 74 HIS A O 1
ATOM 710 N N . LEU A 1 75 ? 22.328 35.510 19.262 1.00 10.65 75 LEU A N 1
ATOM 711 C CA . LEU A 1 75 ? 21.852 34.192 19.652 1.00 11.75 75 LEU A CA 1
ATOM 712 C C . LEU A 1 75 ? 22.844 33.096 19.300 1.00 10.59 75 LEU A C 1
ATOM 713 O O . LEU A 1 75 ? 23.001 32.119 20.069 1.00 11.74 75 LEU A O 1
ATOM 718 N N . GLN A 1 76 ? 23.514 33.200 18.146 1.00 10.66 76 GLN A N 1
ATOM 719 C CA . GLN A 1 76 ? 24.555 32.258 17.854 1.00 11.30 76 GLN A CA 1
ATOM 720 C C . GLN A 1 76 ? 25.687 32.323 18.892 1.00 11.08 76 GLN A C 1
ATOM 721 O O . GLN A 1 76 ? 26.201 31.287 19.309 1.00 10.70 76 GLN A O 1
ATOM 727 N N . ARG A 1 77 ? 26.055 33.537 19.300 1.00 9.29 77 ARG A N 1
ATOM 728 C CA . ARG A 1 77 ? 27.100 33.681 20.294 1.00 9.41 77 ARG A CA 1
ATOM 729 C C . ARG A 1 77 ? 26.696 33.045 21.606 1.00 10.29 77 ARG A C 1
ATOM 730 O O . ARG A 1 77 ? 27.519 32.337 22.226 1.00 10.83 77 ARG A O 1
ATOM 738 N N A ILE A 1 78 ? 25.431 33.280 22.009 0.30 11.23 78 ILE A N 1
ATOM 739 N N B ILE A 1 78 ? 25.482 33.258 22.079 0.35 10.12 78 ILE A N 1
ATOM 740 N N C ILE A 1 78 ? 25.459 33.227 22.055 0.35 9.99 78 ILE A N 1
ATOM 741 C CA A ILE A 1 78 ? 24.890 32.685 23.253 0.30 16.02 78 ILE A CA 1
ATOM 742 C CA B ILE A 1 78 ? 25.190 32.645 23.374 0.35 10.84 78 ILE A CA 1
ATOM 743 C CA C ILE A 1 78 ? 25.108 32.592 23.340 0.35 9.86 78 ILE A CA 1
ATOM 744 C C A ILE A 1 78 ? 24.990 31.163 23.222 0.30 12.42 78 ILE A C 1
ATOM 745 C C B ILE A 1 78 ? 24.990 31.117 23.261 0.35 10.84 78 ILE A C 1
ATOM 746 C C C ILE A 1 78 ? 25.051 31.085 23.239 0.35 9.88 78 ILE A C 1
ATOM 747 O O A ILE A 1 78 ? 25.353 30.531 24.215 0.30 12.66 78 ILE A O 1
ATOM 748 O O B ILE A 1 78 ? 25.169 30.412 24.253 0.35 12.10 78 ILE A O 1
ATOM 749 O O C ILE A 1 78 ? 25.416 30.364 24.183 0.35 7.82 78 ILE A O 1
ATOM 762 N N . LEU A 1 79 ? 24.675 30.580 22.071 1.00 10.48 79 LEU A N 1
ATOM 763 C CA . LEU A 1 79 ? 24.751 29.119 21.876 1.00 10.54 79 LEU A CA 1
ATOM 764 C C . LEU A 1 79 ? 26.170 28.621 21.999 1.00 10.52 79 LEU A C 1
ATOM 765 O O . LEU A 1 79 ? 26.433 27.577 22.622 1.00 11.21 79 LEU A O 1
ATOM 770 N N . GLU A 1 80 ? 27.114 29.380 21.430 1.00 10.12 80 GLU A N 1
ATOM 771 C CA A GLU A 1 80 ? 28.535 29.000 21.550 0.90 10.39 80 GLU A CA 1
ATOM 772 C CA B GLU A 1 80 ? 28.536 29.020 21.548 0.10 10.06 80 GLU A CA 1
ATOM 773 C C . GLU A 1 80 ? 29.009 29.109 23.001 1.00 10.52 80 GLU A C 1
ATOM 774 O O . GLU A 1 80 ? 29.728 28.239 23.483 1.00 11.24 80 GLU A O 1
ATOM 785 N N . SER A 1 81 ? 28.579 30.179 23.692 1.00 10.24 81 SER A N 1
ATOM 786 C CA . SER A 1 81 ? 28.949 30.328 25.078 1.00 10.21 81 SER A CA 1
ATOM 787 C C . SER A 1 81 ? 28.406 29.172 25.918 1.00 9.78 81 SER A C 1
ATOM 788 O O . SER A 1 81 ? 29.082 28.635 26.783 1.00 10.89 81 SER A O 1
ATOM 791 N N . CYS A 1 82 ? 27.137 28.803 25.657 1.00 10.36 82 CYS A N 1
ATOM 792 C CA A CYS A 1 82 ? 26.557 27.672 26.363 0.75 10.08 82 CYS A CA 1
ATOM 793 C CA B CYS A 1 82 ? 26.471 27.657 26.261 0.25 10.57 82 CYS A CA 1
ATOM 794 C C . CYS A 1 82 ? 27.336 26.394 26.086 1.00 10.63 82 CYS A C 1
ATOM 795 O O . CYS A 1 82 ? 27.650 25.653 27.017 1.00 12.39 82 CYS A O 1
ATOM 800 N N . ASP A 1 83 ? 27.695 26.130 24.837 1.00 10.97 83 ASP A N 1
ATOM 801 C CA A ASP A 1 83 ? 28.456 24.926 24.544 0.30 11.57 83 ASP A CA 1
ATOM 802 C CA B ASP A 1 83 ? 28.489 24.923 24.531 0.40 11.32 83 ASP A CA 1
ATOM 803 C CA C ASP A 1 83 ? 28.491 24.943 24.480 0.30 11.46 83 ASP A CA 1
AT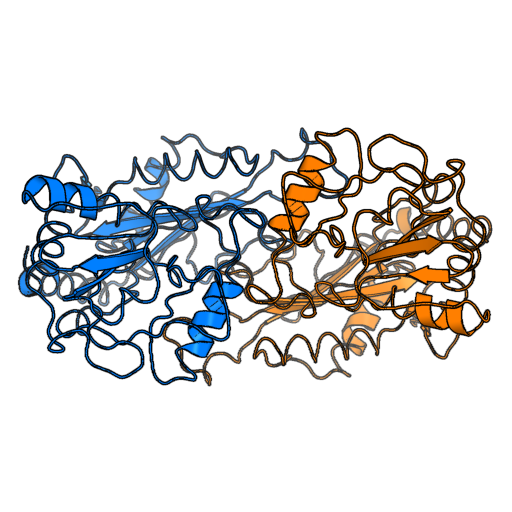OM 804 C C . ASP A 1 83 ? 29.805 24.954 25.294 1.00 11.15 83 ASP A C 1
ATOM 805 O O . ASP A 1 83 ? 30.203 23.954 25.925 1.00 13.33 83 ASP A O 1
ATOM 818 N N . LYS A 1 84 ? 30.497 26.099 25.274 1.00 11.14 84 LYS A N 1
ATOM 819 C CA . LYS A 1 84 ? 31.791 26.195 25.975 1.00 11.86 84 LYS A CA 1
ATOM 820 C C . LYS A 1 84 ? 31.640 25.989 27.470 1.00 11.48 84 LYS A C 1
ATOM 821 O O . LYS A 1 84 ? 32.576 25.491 28.126 1.00 12.87 84 LYS A O 1
ATOM 827 N N . MET A 1 85 ? 30.490 26.392 28.040 1.00 10.85 85 MET A N 1
ATOM 828 C CA A MET A 1 85 ? 30.171 26.255 29.465 0.70 11.36 85 MET A CA 1
ATOM 829 C CA B MET A 1 85 ? 30.261 26.195 29.476 0.30 11.47 85 MET A CA 1
ATOM 830 C C . MET A 1 85 ? 29.584 24.899 29.850 1.00 11.78 85 MET A C 1
ATOM 831 O O . MET A 1 85 ? 29.337 24.643 31.018 1.00 12.32 85 MET A O 1
ATOM 840 N N . ARG A 1 86 ? 29.317 24.026 28.859 1.00 11.21 86 ARG A N 1
ATOM 841 C CA A ARG A 1 86 ? 28.656 22.743 29.063 0.50 12.91 86 ARG A CA 1
ATOM 842 C CA B ARG A 1 86 ? 28.612 22.745 29.092 0.50 12.18 86 ARG A CA 1
ATOM 843 C C . ARG A 1 86 ? 27.173 22.896 29.548 1.00 13.08 86 ARG A C 1
ATOM 844 O O . ARG A 1 86 ? 26.620 22.011 30.219 1.00 18.87 86 ARG A O 1
ATOM 859 N N A LEU A 1 87 ? 26.576 24.038 29.188 0.50 10.24 87 LEU A N 1
ATOM 860 N N B LEU A 1 87 ? 26.560 24.004 29.173 0.50 12.84 87 LEU A N 1
ATOM 861 C CA A LEU A 1 87 ? 25.159 24.365 29.450 0.50 11.69 87 LEU A CA 1
ATOM 862 C CA B LEU A 1 87 ? 25.147 24.204 29.411 0.50 11.56 87 LEU A CA 1
ATOM 863 C C A LEU A 1 87 ? 24.298 24.020 28.212 0.50 13.14 87 LEU A C 1
ATOM 864 C C B LEU A 1 87 ? 24.371 23.658 28.227 0.50 14.66 87 LEU A C 1
ATOM 865 O O A LEU A 1 87 ? 24.754 24.247 27.075 0.50 11.90 87 LEU A O 1
ATOM 866 O O B LEU A 1 87 ? 24.938 23.344 27.169 0.50 18.70 87 LEU A O 1
ATOM 875 N N . LYS A 1 88 ? 23.087 23.497 28.455 1.00 14.21 88 LYS A N 1
ATOM 876 C CA A LYS A 1 88 ? 22.090 23.163 27.422 0.50 16.74 88 LYS A CA 1
ATOM 877 C CA B LYS A 1 88 ? 22.134 23.239 27.367 0.50 17.94 88 LYS A CA 1
ATOM 878 C C . LYS A 1 88 ? 21.135 24.364 27.334 1.00 15.66 88 LYS A C 1
ATOM 879 O O . LYS A 1 88 ? 20.399 24.625 28.290 1.00 16.27 88 LYS A O 1
ATOM 890 N N . PHE A 1 89 ? 21.109 25.075 26.208 1.00 18.09 89 PHE A N 1
ATOM 891 C CA . PHE A 1 89 ? 20.253 26.248 26.099 1.00 16.70 89 PHE A CA 1
ATOM 892 C C . PHE A 1 89 ? 18.812 25.709 26.199 1.00 16.08 89 PHE A C 1
ATOM 893 O O . PHE A 1 89 ? 18.468 24.805 25.462 1.00 19.45 89 PHE A O 1
ATOM 901 N N . PRO A 1 90 ? 18.000 26.228 27.130 1.00 15.41 90 PRO A N 1
ATOM 902 C CA . PRO A 1 90 ? 16.797 25.494 27.501 1.00 16.92 90 PRO A CA 1
ATOM 903 C C . PRO A 1 90 ? 15.532 25.784 26.719 1.00 20.32 90 PRO A C 1
ATOM 904 O O . PRO A 1 90 ? 14.525 25.146 26.982 1.00 27.43 90 PRO A O 1
ATOM 908 N N . LEU A 1 91 ? 15.585 26.662 25.742 1.00 18.38 91 LEU A N 1
ATOM 909 C CA . LEU A 1 91 ? 14.454 26.958 24.853 1.00 19.92 91 LEU A CA 1
ATOM 910 C C . LEU A 1 91 ? 14.872 26.832 23.402 1.00 19.85 91 LEU A C 1
ATOM 911 O O . LEU A 1 91 ? 16.030 27.081 23.076 1.00 21.61 91 LEU A O 1
ATOM 916 N N . ALA A 1 92 ? 13.912 26.503 22.537 1.00 21.71 92 ALA A N 1
ATOM 917 C CA . ALA A 1 92 ? 14.153 26.624 21.111 1.00 23.77 92 ALA A CA 1
ATOM 918 C C . ALA A 1 92 ? 14.529 28.066 20.765 1.00 19.23 92 ALA A C 1
ATOM 919 O O . ALA A 1 92 ? 13.948 29.016 21.303 1.00 18.69 92 ALA A O 1
ATOM 921 N N . LEU A 1 93 ? 15.459 28.246 19.819 1.00 22.27 93 LEU A N 1
ATOM 922 C CA . LEU A 1 93 ? 15.796 29.600 19.378 1.00 24.39 93 LEU A CA 1
ATOM 923 C C . LEU A 1 93 ? 14.593 30.339 18.868 1.00 21.00 93 LEU A C 1
ATOM 924 O O . LEU A 1 93 ? 14.446 31.528 19.151 1.00 21.29 93 LEU A O 1
ATOM 929 N N . SER A 1 94 ? 13.741 29.659 18.095 1.00 22.93 94 SER A N 1
ATOM 930 C CA . SER A 1 94 ? 12.539 30.294 17.565 1.00 23.12 94 SER A CA 1
ATOM 931 C C . SER A 1 94 ? 11.658 30.825 18.707 1.00 19.45 94 SER A C 1
ATOM 932 O O . SER A 1 94 ? 11.077 31.917 18.599 1.00 19.99 94 SER A O 1
ATOM 935 N N . SER A 1 95 ? 11.585 30.057 19.798 1.00 18.74 95 SER A N 1
ATOM 936 C CA A SER A 1 95 ? 10.787 30.437 20.963 0.50 17.93 95 SER A CA 1
ATOM 937 C CA B SER A 1 95 ? 10.781 30.462 20.942 0.50 17.69 95 SER A CA 1
ATOM 938 C C . SER A 1 95 ? 11.364 31.688 21.637 1.00 17.53 95 SER A C 1
ATOM 939 O O . SER A 1 95 ? 10.655 32.657 21.931 1.00 17.83 95 SER A O 1
ATOM 944 N N . VAL A 1 96 ? 12.681 31.687 21.866 1.00 14.75 96 VAL A N 1
ATOM 945 C CA A VAL A 1 96 ? 13.319 32.840 22.479 0.50 15.43 96 VAL A CA 1
ATOM 946 C CA B VAL A 1 96 ? 13.278 32.833 22.506 0.50 15.68 96 VAL A CA 1
ATOM 947 C C . VAL A 1 96 ? 13.131 34.081 21.620 1.00 14.76 96 VAL A C 1
ATOM 948 O O . VAL A 1 96 ? 12.838 35.168 22.143 1.00 15.34 96 VAL A O 1
ATOM 955 N N . LYS A 1 97 ? 13.276 33.925 20.290 1.00 16.34 97 LYS A N 1
ATOM 956 C CA . LYS A 1 97 ? 13.125 35.087 19.423 1.00 16.63 97 LYS A CA 1
ATOM 957 C C . LYS A 1 97 ? 11.690 35.648 19.569 1.00 16.67 97 LYS A C 1
ATOM 958 O O . LYS A 1 97 ? 11.492 36.877 19.609 1.00 18.09 97 LYS A O 1
ATOM 964 N N . ASN A 1 98 ? 10.671 34.765 19.560 1.00 16.68 98 ASN A N 1
ATOM 965 C CA . ASN A 1 98 ? 9.300 35.196 19.647 1.00 18.19 98 ASN A CA 1
ATOM 966 C C . ASN A 1 98 ? 9.015 35.843 20.987 1.00 15.68 98 ASN A C 1
ATOM 967 O O . ASN A 1 98 ? 8.348 36.891 21.037 1.00 17.85 98 ASN A O 1
ATOM 972 N N . ILE A 1 99 ? 9.552 35.268 22.063 1.00 15.95 99 ILE A N 1
ATOM 973 C CA . ILE A 1 99 ? 9.300 35.820 23.386 1.00 15.45 99 ILE A CA 1
ATOM 974 C C . ILE A 1 99 ? 9.933 37.213 23.539 1.00 15.28 99 ILE A C 1
ATOM 975 O O . ILE A 1 99 ? 9.317 38.153 24.055 1.00 15.56 99 ILE A O 1
ATOM 980 N N . LEU A 1 100 ? 11.165 37.365 23.056 1.00 13.49 100 LEU A N 1
ATOM 981 C CA . LEU A 1 100 ? 11.840 38.654 23.159 1.00 13.59 100 LEU A CA 1
ATOM 982 C C . LEU A 1 100 ? 11.053 39.705 22.392 1.00 13.24 100 LEU A C 1
ATOM 983 O O . LEU A 1 100 ? 10.924 40.837 22.863 1.00 14.30 100 LEU A O 1
ATOM 988 N N . ALA A 1 101 ? 10.606 39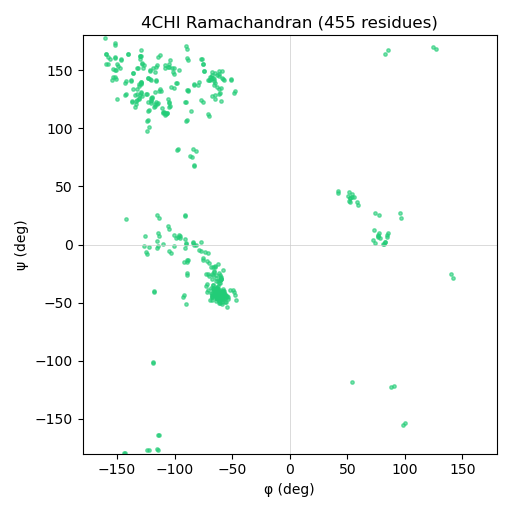.370 21.171 1.00 14.46 101 ALA A N 1
ATOM 989 C CA . ALA A 1 101 ? 9.851 40.356 20.392 1.00 15.08 101 ALA A CA 1
ATOM 990 C C . ALA A 1 101 ? 8.520 40.718 21.084 1.00 15.52 101 ALA A C 1
ATOM 991 O O . ALA A 1 101 ? 8.134 41.890 21.120 1.00 16.69 101 ALA A O 1
ATOM 993 N N . GLU A 1 102 ? 7.882 39.711 21.693 1.00 16.35 102 GLU A N 1
ATOM 994 C CA A GLU A 1 102 ? 6.649 39.940 22.435 0.70 16.86 102 GLU A CA 1
ATOM 995 C CA B GLU A 1 102 ? 6.644 39.912 22.453 0.30 20.08 102 GLU A CA 1
ATOM 996 C C . GLU A 1 102 ? 6.904 40.883 23.619 1.00 16.01 102 GLU A C 1
ATOM 997 O O . GLU A 1 102 ? 6.111 41.805 23.891 1.00 16.97 102 GLU A O 1
ATOM 1008 N N . MET A 1 103 ? 8.010 40.660 24.331 1.00 15.44 103 MET A N 1
ATOM 1009 C CA . MET A 1 103 ? 8.377 41.511 25.457 1.00 14.74 103 MET A CA 1
ATOM 1010 C C . MET A 1 103 ? 8.605 42.970 25.022 1.00 13.81 103 MET A C 1
ATOM 1011 O O . MET A 1 103 ? 8.098 43.920 25.646 1.00 14.73 103 MET A O 1
ATOM 1016 N N . VAL A 1 104 ? 9.391 43.137 23.962 1.00 13.24 104 VAL A N 1
ATOM 1017 C CA . VAL A 1 104 ? 9.668 44.491 23.485 1.00 13.18 104 VAL A CA 1
ATOM 1018 C C . VAL A 1 104 ? 8.336 45.160 23.082 1.00 13.66 104 VAL A C 1
ATOM 1019 O O . VAL A 1 104 ? 8.068 46.318 23.453 1.00 14.60 104 VAL A O 1
ATOM 1023 N N . ALA A 1 105 ? 7.517 44.471 22.293 1.00 14.67 105 ALA A N 1
ATOM 1024 C CA . ALA A 1 105 ? 6.230 45.032 21.864 1.00 16.46 105 ALA A CA 1
ATOM 1025 C C . ALA A 1 105 ? 5.353 45.446 23.069 1.00 16.64 105 ALA A C 1
ATOM 1026 O O . ALA A 1 105 ? 4.760 46.537 23.086 1.00 18.85 105 ALA A O 1
ATOM 1028 N N . LYS A 1 106 ? 5.262 44.564 24.068 1.00 16.89 106 LYS A N 1
ATOM 1029 C CA . LYS A 1 106 ? 4.413 44.840 25.249 1.00 17.51 106 LYS A CA 1
ATOM 1030 C C . LYS A 1 106 ? 4.912 46.067 26.017 1.00 17.17 106 LYS A C 1
ATOM 1031 O O . LYS A 1 106 ? 4.116 46.820 26.564 1.00 21.18 106 LYS A O 1
ATOM 1037 N N . SER A 1 107 ? 6.233 46.249 26.080 1.00 14.98 107 SER A N 1
ATOM 1038 C CA . SER A 1 107 ? 6.809 47.401 26.790 1.00 15.03 107 SER A CA 1
ATOM 1039 C C . SER A 1 107 ? 6.571 48.737 26.085 1.00 14.09 107 SER A C 1
ATOM 1040 O O . SER A 1 107 ? 6.616 49.777 26.720 1.00 16.33 107 SER A O 1
ATOM 1043 N N . GLY A 1 108 ? 6.413 48.693 24.749 1.00 14.21 108 GLY A N 1
ATOM 1044 C CA . GLY A 1 108 ? 6.397 49.881 23.919 1.00 15.96 108 GLY A CA 1
ATOM 1045 C C . GLY A 1 108 ? 7.754 50.553 23.736 1.00 14.34 108 GLY A C 1
ATOM 1046 O O . GLY A 1 108 ? 7.841 51.625 23.125 1.00 15.33 108 GLY A O 1
ATOM 1047 N N . ILE A 1 109 ? 8.824 49.954 24.288 1.00 12.59 109 ILE A N 1
ATOM 1048 C CA . ILE A 1 109 ? 10.158 50.569 24.246 1.00 12.17 109 ILE A CA 1
ATOM 1049 C C . ILE A 1 109 ? 10.726 50.416 22.826 1.00 10.92 109 ILE A C 1
ATOM 1050 O O . ILE A 1 109 ? 10.870 49.284 22.354 1.00 12.17 109 ILE A O 1
ATOM 1055 N N . ARG A 1 110 ? 11.070 51.546 22.192 1.00 11.15 110 ARG A N 1
ATOM 1056 C CA . ARG A 1 110 ? 11.642 51.550 20.866 1.00 11.44 110 ARG A CA 1
ATOM 1057 C C . ARG A 1 110 ? 13.174 51.444 20.863 1.00 10.79 110 ARG A C 1
ATOM 1058 O O . ARG A 1 110 ? 13.755 50.972 19.898 1.00 10.98 110 ARG A O 1
ATOM 1066 N N . ASP A 1 111 ? 13.816 51.889 21.944 1.00 10.96 111 ASP A N 1
ATOM 1067 C CA . ASP A 1 111 ? 15.282 51.840 22.089 1.00 9.95 111 ASP A CA 1
ATOM 1068 C C . ASP A 1 111 ? 15.526 51.045 23.377 1.00 10.49 111 ASP A C 1
ATOM 1069 O O . ASP A 1 111 ? 15.241 51.537 24.466 1.00 10.49 111 ASP A O 1
ATOM 1074 N N . ALA A 1 112 ? 15.993 49.809 23.216 1.00 9.85 112 ALA A N 1
ATOM 1075 C CA . ALA A 1 112 ? 15.994 48.844 24.322 1.00 10.19 112 ALA A CA 1
ATOM 1076 C C . ALA A 1 112 ? 17.323 48.147 24.454 1.00 9.74 112 ALA A C 1
ATOM 1077 O O . ALA A 1 112 ? 18.054 47.917 23.466 1.00 10.18 112 ALA A O 1
ATOM 1079 N N . PHE A 1 113 ? 17.582 47.748 25.694 1.00 9.45 113 PHE A N 1
ATOM 1080 C CA . PHE A 1 113 ? 18.650 46.836 26.140 1.00 9.71 113 PHE A CA 1
ATOM 1081 C C . PHE A 1 113 ? 17.993 45.507 26.457 1.00 9.39 113 PHE A C 1
ATOM 1082 O O . PHE A 1 113 ? 17.072 45.471 27.288 1.00 10.98 113 PHE A O 1
ATOM 1090 N N . VAL A 1 114 ? 18.428 44.434 25.800 1.00 9.31 114 VAL A N 1
ATOM 1091 C CA . VAL A 1 114 ? 17.767 43.116 25.888 1.00 9.42 114 VAL A CA 1
ATOM 1092 C C . VAL A 1 114 ? 18.803 42.103 26.374 1.00 9.80 114 VAL A C 1
ATOM 1093 O O . VAL A 1 114 ? 19.793 41.877 25.702 1.00 11.74 114 VAL A O 1
ATOM 1097 N N . GLU A 1 115 ? 18.603 41.545 27.564 1.00 9.85 115 GLU A N 1
ATOM 1098 C CA A GLU A 1 115 ? 19.561 40.649 28.191 0.80 10.87 115 GLU A CA 1
ATOM 1099 C CA B GLU A 1 115 ? 19.568 40.648 28.190 0.20 10.17 115 GLU A CA 1
ATOM 1100 C C . GLU A 1 115 ? 18.972 39.240 28.312 1.00 10.67 115 GLU A C 1
ATOM 1101 O O . GLU A 1 115 ? 17.827 39.061 28.762 1.00 11.95 115 GLU A O 1
ATOM 1112 N N . VAL A 1 116 ? 19.785 38.245 27.932 1.00 9.35 116 VAL A N 1
ATOM 1113 C CA . VAL A 1 116 ? 19.446 36.819 27.996 1.00 9.20 116 VAL A CA 1
ATOM 1114 C C . VAL A 1 116 ? 20.491 36.162 28.916 1.00 9.15 116 VAL A C 1
ATOM 1115 O O . VAL A 1 116 ? 21.670 36.333 28.664 1.00 10.19 116 VAL A O 1
ATOM 1119 N N . ILE A 1 117 ? 20.038 35.484 29.984 1.00 9.43 117 ILE A N 1
ATOM 1120 C CA . ILE A 1 117 ? 20.945 34.869 30.950 1.00 9.29 117 ILE A CA 1
ATOM 1121 C C . ILE A 1 117 ? 20.602 33.385 31.040 1.00 9.20 117 ILE A C 1
ATOM 1122 O O . ILE A 1 117 ? 19.430 33.042 31.243 1.00 10.79 117 ILE A O 1
ATOM 1127 N N . VAL A 1 118 ? 21.606 32.521 30.917 1.00 9.16 118 VAL A N 1
ATOM 1128 C CA . VAL A 1 118 ? 21.430 31.094 31.070 1.00 9.36 118 VAL A CA 1
ATOM 1129 C C . VAL A 1 118 ? 22.338 30.621 32.211 1.00 9.04 118 VAL A C 1
ATOM 1130 O O . VAL A 1 118 ? 23.567 30.824 32.160 1.00 9.26 118 VAL A O 1
ATOM 1134 N N . THR A 1 119 ? 21.730 30.008 33.239 1.00 9.31 119 THR A N 1
ATOM 1135 C CA . THR A 1 119 ? 22.466 29.574 34.396 1.00 9.65 119 THR A CA 1
ATOM 1136 C C . THR A 1 119 ? 22.505 28.053 34.500 1.00 9.70 119 THR A C 1
ATOM 1137 O O . THR A 1 119 ? 21.666 27.350 33.944 1.00 10.67 119 THR A O 1
ATOM 1141 N N . ARG A 1 120 ? 23.436 27.554 35.310 1.00 9.60 120 ARG A N 1
ATOM 1142 C CA A ARG A 1 120 ? 23.542 26.132 35.570 0.80 10.23 120 ARG A CA 1
ATOM 1143 C CA B ARG A 1 120 ? 23.561 26.129 35.563 0.20 9.95 120 ARG A CA 1
ATOM 1144 C C . ARG A 1 120 ? 22.284 25.546 36.183 1.00 10.31 120 ARG A C 1
ATOM 1145 O O . ARG A 1 120 ? 22.039 24.366 36.006 1.00 11.30 120 ARG A O 1
ATOM 1160 N N . GLY A 1 121 ? 21.503 26.338 36.930 1.00 10.80 121 GLY A N 1
ATOM 1161 C CA . GLY A 1 121 ? 20.302 25.819 37.578 1.00 10.82 121 GLY A CA 1
ATOM 1162 C C . GLY A 1 121 ? 20.547 25.484 39.035 1.00 10.09 121 GLY A C 1
ATOM 1163 O O . GLY A 1 121 ? 21.432 26.061 39.678 1.00 12.37 121 GLY A O 1
ATOM 1164 N N . LEU A 1 122 ? 19.745 24.563 39.576 1.00 11.28 122 LEU A N 1
ATOM 1165 C CA . LEU A 1 122 ? 19.719 24.323 41.012 1.00 11.99 122 LEU A CA 1
ATOM 1166 C C . LEU A 1 122 ? 20.732 23.296 41.483 1.00 13.13 122 LEU A C 1
ATOM 1167 O O . LEU A 1 122 ? 20.950 23.214 42.692 1.00 17.93 122 LEU A O 1
ATOM 1172 N N . THR A 1 123 ? 21.339 22.533 40.575 1.00 12.70 123 THR A N 1
ATOM 1173 C CA . THR A 1 123 ? 22.337 21.528 40.946 1.00 13.74 123 THR A CA 1
ATOM 1174 C C . THR A 1 123 ? 23.722 22.061 40.602 1.00 12.07 123 THR A C 1
ATOM 1175 O O . THR A 1 123 ? 24.031 22.338 39.460 1.00 13.10 123 THR A O 1
ATOM 1179 N N . GLY A 1 124 ? 24.559 22.184 41.629 1.00 12.33 124 GLY A N 1
ATOM 1180 C CA . GLY A 1 124 ? 25.939 22.639 41.459 1.00 13.30 124 GLY A CA 1
ATOM 1181 C C . GLY A 1 124 ? 26.829 21.574 40.867 1.00 11.32 124 GLY A C 1
ATOM 1182 O O . GLY A 1 124 ? 26.593 20.371 41.005 1.00 12.58 124 GLY A O 1
ATOM 1183 N N . VAL A 1 125 ? 27.906 22.022 40.218 1.00 10.54 125 VAL A N 1
ATOM 1184 C CA . VAL A 1 125 ? 28.822 21.116 39.563 1.00 10.98 125 VAL A CA 1
ATOM 1185 C C . VAL A 1 125 ? 29.538 20.191 40.546 1.00 11.73 125 VAL A C 1
ATOM 1186 O O . VAL A 1 125 ? 29.674 18.975 40.266 1.00 13.87 125 VAL A O 1
ATOM 1190 N N A ARG A 1 126 ? 30.046 20.772 41.653 0.50 11.15 126 ARG A N 1
ATOM 1191 N N B ARG A 1 126 ? 29.982 20.702 41.680 0.50 11.55 126 ARG A N 1
ATOM 1192 C CA A ARG A 1 126 ? 30.896 20.072 42.685 0.50 13.70 126 ARG A CA 1
ATOM 1193 C CA B ARG A 1 126 ? 30.695 19.788 42.538 0.50 12.98 126 ARG A CA 1
ATOM 1194 C C A ARG A 1 126 ? 30.165 18.817 43.238 0.50 14.67 126 ARG A C 1
ATOM 1195 C C B ARG A 1 126 ? 29.789 18.630 42.910 0.50 14.01 126 ARG A C 1
ATOM 1196 O O A ARG A 1 126 ? 29.085 18.963 43.808 0.50 13.80 126 ARG A O 1
ATOM 1197 O O B ARG A 1 126 ? 28.659 18.794 43.364 0.50 18.41 126 ARG A O 1
ATOM 1212 N N A GLY A 1 127 ? 30.677 17.593 42.997 0.80 18.44 127 GLY A N 1
ATOM 1213 N N B GLY A 1 127 ? 30.330 17.431 42.684 0.20 12.31 127 GLY A N 1
ATOM 1214 C CA A GLY A 1 127 ? 30.071 16.366 43.512 0.80 21.57 127 GLY A CA 1
ATOM 1215 C CA B GLY A 1 127 ? 29.754 16.197 43.188 0.20 12.68 127 GLY A CA 1
ATOM 1216 C C A GLY A 1 127 ? 29.057 15.671 42.623 0.80 21.28 127 GLY A C 1
ATOM 1217 C C B GLY A 1 127 ? 28.798 15.596 42.195 0.20 14.46 127 GLY A C 1
ATOM 1218 O O A GLY A 1 127 ? 28.396 14.734 43.049 0.80 27.21 127 GLY A O 1
ATOM 1219 O O B GLY A 1 127 ? 28.331 14.463 42.325 0.20 13.63 127 GLY A O 1
ATOM 1220 N N A SER A 1 128 ? 28.956 16.098 41.362 0.30 18.16 128 SER A N 1
ATOM 1221 N N B SER A 1 128 ? 28.514 16.360 41.167 0.70 16.44 128 SER A N 1
ATOM 1222 C CA A SER A 1 128 ? 27.831 15.694 40.487 0.30 21.75 128 SER A CA 1
ATOM 1223 C CA B SER A 1 128 ? 27.478 15.930 40.276 0.70 16.68 128 SER A CA 1
ATOM 1224 C C A SER A 1 128 ? 28.129 15.142 39.071 0.30 21.65 128 SER A C 1
ATOM 1225 C C B SER A 1 128 ? 28.101 15.122 39.122 0.70 22.42 128 SER A C 1
ATOM 1226 O O A SER A 1 128 ? 29.044 15.594 38.392 0.30 20.85 128 SER A O 1
ATOM 1227 O O B SER A 1 128 ? 29.274 15.179 38.851 0.70 29.71 128 SER A O 1
ATOM 1232 N N . LYS A 1 129 ? 27.279 14.220 38.597 1.00 24.71 129 LYS A N 1
ATOM 1233 C CA . LYS A 1 129 ? 27.511 13.576 37.290 1.00 27.39 129 LYS A CA 1
ATOM 1234 C C . LYS A 1 129 ? 27.201 14.616 36.184 1.00 23.91 129 LYS A C 1
ATOM 1235 O O . LYS A 1 129 ? 26.237 15.377 36.334 1.00 21.12 129 LYS A O 1
ATOM 1241 N N . PRO A 1 130 ? 27.964 14.644 35.048 1.00 24.75 130 PRO A N 1
ATOM 1242 C CA A PRO A 1 130 ? 27.632 15.564 33.947 0.50 24.83 130 PRO A CA 1
ATOM 1243 C CA B PRO A 1 130 ? 27.613 15.566 33.972 0.50 23.23 130 PRO A CA 1
ATOM 1244 C C . PRO A 1 130 ? 26.156 15.479 33.523 1.00 20.69 130 PRO A C 1
ATOM 1245 O O . PRO A 1 130 ? 25.558 16.504 33.211 1.00 19.49 130 PRO A O 1
ATOM 1252 N N . GLU A 1 131 ? 25.575 14.270 33.537 1.00 24.52 131 GLU A N 1
ATOM 1253 C CA A GLU A 1 131 ? 24.223 14.116 33.020 0.70 26.50 131 GLU A CA 1
ATOM 1254 C CA B GLU A 1 131 ? 24.217 14.060 33.047 0.30 27.76 131 GLU A CA 1
ATOM 1255 C C . GLU A 1 131 ? 23.156 14.716 33.945 1.00 23.57 131 GLU A C 1
ATOM 1256 O O . GLU A 1 131 ? 22.009 14.875 33.530 1.00 26.94 131 GLU A O 1
ATOM 1267 N N . ASP A 1 132 ? 23.550 15.077 35.185 1.00 21.71 132 ASP A N 1
ATOM 1268 C CA A ASP A 1 132 ? 22.636 15.716 36.111 0.75 20.49 132 ASP A CA 1
ATOM 1269 C CA B ASP A 1 132 ? 22.703 15.708 36.183 0.25 20.28 132 ASP A CA 1
ATOM 1270 C C . ASP A 1 132 ? 22.781 17.230 36.135 1.00 16.44 132 ASP A C 1
ATOM 1271 O O . ASP A 1 132 ? 22.153 17.895 36.960 1.00 17.20 132 ASP A O 1
ATOM 1280 N N . LEU A 1 133 ? 23.551 17.797 35.187 1.00 14.45 133 LEU A N 1
ATOM 1281 C CA . LEU A 1 133 ? 23.847 19.217 35.143 1.00 13.27 133 LEU A CA 1
ATOM 1282 C C . LEU A 1 133 ? 23.291 19.945 33.945 1.00 12.94 133 LEU A C 1
ATOM 1283 O O . LEU A 1 133 ? 23.745 21.055 33.610 1.00 13.58 133 LEU A O 1
ATOM 1288 N N . TYR A 1 134 ? 22.218 19.421 33.359 1.00 13.82 134 TYR A N 1
ATOM 1289 C CA . TYR A 1 134 ? 21.622 19.984 32.161 1.00 14.74 134 TYR A CA 1
ATOM 1290 C C . TYR A 1 134 ? 20.214 20.571 32.379 1.00 13.57 134 TYR A C 1
ATOM 1291 O O . TYR A 1 134 ? 19.573 20.965 31.402 1.00 16.40 134 TYR A O 1
ATOM 1300 N N . ASN A 1 135 ? 19.743 20.658 33.625 1.00 13.85 135 ASN A N 1
ATOM 1301 C CA A ASN A 1 135 ? 18.493 21.341 33.922 0.80 14.01 135 ASN A CA 1
ATOM 1302 C CA B ASN A 1 135 ? 18.480 21.333 33.920 0.20 14.32 135 ASN A CA 1
ATOM 1303 C C . ASN A 1 135 ? 18.820 22.788 34.212 1.00 12.61 135 ASN A C 1
ATOM 1304 O O . ASN A 1 135 ? 18.974 23.186 35.346 1.00 14.34 135 ASN A O 1
ATOM 1313 N N . ASN A 1 136 ? 19.028 23.547 33.149 1.00 12.14 136 ASN A N 1
ATOM 1314 C CA . ASN A 1 136 ? 19.579 24.891 33.212 1.00 11.83 136 ASN A CA 1
ATOM 1315 C C . ASN A 1 136 ? 18.473 25.922 33.086 1.00 12.37 136 ASN A C 1
ATOM 1316 O O . ASN A 1 136 ? 17.457 25.677 32.440 1.00 15.74 136 ASN A O 1
ATOM 1321 N N . ASN A 1 137 ? 18.653 27.067 33.738 1.00 10.82 137 ASN A N 1
ATOM 1322 C CA . ASN A 1 137 ? 17.624 28.093 33.817 1.00 10.83 137 ASN A CA 1
ATOM 1323 C C . ASN A 1 137 ? 17.886 29.241 32.865 1.00 10.71 137 ASN A C 1
ATOM 1324 O O . ASN A 1 137 ? 19.033 29.546 32.522 1.00 12.11 137 ASN A O 1
ATOM 1329 N N . ILE A 1 138 ? 16.823 29.900 32.435 1.00 11.54 138 ILE A N 1
ATOM 1330 C CA . ILE A 1 138 ? 16.921 31.059 31.557 1.00 11.24 138 ILE A CA 1
ATOM 1331 C C . ILE A 1 138 ? 16.125 32.201 32.120 1.00 10.73 138 ILE A C 1
ATOM 1332 O O . ILE A 1 138 ? 14.987 32.010 32.597 1.00 13.17 138 ILE A O 1
ATOM 1337 N N . TYR A 1 139 ? 16.672 33.424 32.040 1.00 10.90 139 TYR A N 1
ATOM 1338 C CA . TYR A 1 139 ? 16.017 34.659 32.442 1.00 10.62 139 TYR A CA 1
ATOM 1339 C C . TYR A 1 139 ? 16.156 35.662 31.324 1.00 11.30 139 TYR A C 1
ATOM 1340 O O . TYR A 1 139 ? 17.236 35.758 30.728 1.00 12.01 139 TYR A O 1
ATOM 1349 N N . LEU A 1 140 ? 15.074 36.377 31.014 1.00 11.34 140 LEU A N 1
ATOM 1350 C CA . LEU A 1 140 ? 15.088 37.401 29.963 1.00 11.64 140 LEU A CA 1
ATOM 1351 C C . LEU A 1 140 ? 14.721 38.748 30.558 1.00 11.41 140 LEU A C 1
ATOM 1352 O O . LEU A 1 140 ? 13.825 38.827 31.408 1.00 12.23 140 LEU A O 1
ATOM 1357 N N . LEU A 1 141 ? 15.381 39.804 30.090 1.00 11.81 141 LEU A N 1
ATOM 1358 C CA . LEU A 1 141 ? 15.202 41.135 30.628 1.00 12.05 141 LEU A CA 1
ATOM 1359 C C . LEU A 1 141 ? 15.243 42.154 29.481 1.00 11.77 141 LEU A C 1
ATOM 1360 O O . LEU A 1 141 ? 16.199 42.164 28.729 1.00 13.71 141 LEU A O 1
ATOM 1365 N N . VAL A 1 142 ? 14.240 43.017 29.440 1.00 10.89 142 VAL A N 1
ATOM 1366 C CA . VAL A 1 142 ? 14.193 44.142 28.499 1.00 11.17 142 VAL A CA 1
ATOM 1367 C C . VAL A 1 142 ? 14.124 45.427 29.331 1.00 11.12 142 VAL A C 1
ATOM 1368 O O . VAL A 1 142 ? 13.226 45.562 30.156 1.00 13.11 142 VAL A O 1
ATOM 1372 N N . LEU A 1 143 ? 15.040 46.334 29.066 1.00 10.94 143 LEU A N 1
ATOM 1373 C CA . LEU A 1 143 ? 15.089 47.626 29.716 1.00 10.88 143 LEU A CA 1
ATOM 1374 C C . LEU A 1 143 ? 15.208 48.747 28.687 1.00 10.67 143 LEU A C 1
ATOM 1375 O O . LEU A 1 143 ? 15.640 48.523 27.561 1.00 11.09 143 LEU A O 1
ATOM 1380 N N . PRO A 1 144 ? 14.853 49.966 29.086 1.00 10.31 144 PRO A N 1
ATOM 1381 C CA . PRO A 1 144 ? 15.239 51.094 28.261 1.00 10.78 144 PRO A CA 1
ATOM 1382 C C . PRO A 1 144 ? 16.748 51.051 27.937 1.00 10.72 144 PRO A C 1
ATOM 1383 O O . PRO A 1 144 ? 17.563 50.685 28.788 1.00 10.92 144 PRO A O 1
ATOM 1387 N N . TYR A 1 145 ? 17.111 51.443 26.723 1.00 9.71 145 TYR A N 1
ATOM 1388 C CA . TYR A 1 145 ? 18.500 51.425 26.263 1.00 9.80 145 TYR A CA 1
ATOM 1389 C C . TYR A 1 145 ? 19.423 52.062 27.291 1.00 10.06 145 TYR A C 1
ATOM 1390 O O . TYR A 1 145 ? 19.175 53.153 27.802 1.00 10.89 145 TYR A O 1
ATOM 1399 N N . ILE A 1 146 ? 20.502 51.327 27.586 1.00 10.08 146 ILE A N 1
ATOM 1400 C CA . ILE A 1 146 ? 21.542 51.725 28.541 1.00 10.46 146 ILE A CA 1
ATOM 1401 C C . ILE A 1 146 ? 22.739 52.258 27.767 1.00 9.93 146 ILE A C 1
ATOM 1402 O O . ILE A 1 146 ? 23.205 51.633 26.801 1.00 10.73 146 ILE A O 1
ATOM 1407 N N . TRP A 1 147 ? 23.273 53.402 28.234 1.00 10.14 147 TRP A N 1
ATOM 1408 C CA . TRP A 1 147 ? 24.406 54.049 27.606 1.00 10.96 147 TRP A CA 1
ATOM 1409 C C . TRP A 1 147 ? 25.658 53.927 28.494 1.00 11.78 147 TRP A C 1
ATOM 1410 O O . TRP A 1 147 ? 25.731 54.550 29.561 1.00 12.17 147 TRP A O 1
ATOM 1421 N N . VAL A 1 148 ? 26.674 53.181 28.034 1.00 10.18 148 VAL A N 1
ATOM 1422 C CA . VAL A 1 148 ? 27.961 53.211 28.731 1.00 10.59 148 VAL A CA 1
ATOM 1423 C C . VAL A 1 148 ? 28.635 54.608 28.592 1.00 10.57 148 VAL A C 1
ATOM 1424 O O . VAL A 1 148 ? 29.410 55.006 29.480 1.00 11.84 148 VAL A O 1
ATOM 1428 N N . MET A 1 149 ? 28.298 55.333 27.524 1.00 9.95 149 MET A N 1
ATOM 1429 C CA . MET A 1 149 ? 28.656 56.738 27.375 1.00 10.03 149 MET A CA 1
ATOM 1430 C C . MET A 1 149 ? 27.381 57.418 26.917 1.00 10.78 149 MET A C 1
ATOM 1431 O O . MET A 1 149 ? 26.849 57.096 25.853 1.00 10.66 149 MET A O 1
ATOM 1436 N N . ALA A 1 150 ? 26.881 58.393 27.678 1.00 10.98 150 ALA A N 1
ATOM 1437 C CA . ALA A 1 150 ? 25.661 59.116 27.333 1.00 12.78 150 ALA A CA 1
ATOM 1438 C C . ALA A 1 150 ? 25.812 59.845 26.013 1.00 11.29 150 ALA A C 1
ATOM 1439 O O . ALA A 1 150 ? 26.916 60.270 25.666 1.00 12.40 150 ALA A O 1
ATOM 1441 N N . PRO A 1 151 ? 24.713 60.002 25.281 1.00 12.49 151 PRO A N 1
ATOM 1442 C CA . PRO A 1 151 ? 24.783 60.728 23.991 1.00 12.92 151 PRO A CA 1
ATOM 1443 C C . PRO A 1 151 ? 25.534 62.032 24.045 1.00 14.11 151 PRO A C 1
ATOM 1444 O O . PRO A 1 151 ? 26.393 62.304 23.195 1.00 15.63 151 PRO A O 1
ATOM 1448 N N . GLU A 1 152 ? 25.230 62.860 25.037 1.00 14.76 152 GLU A N 1
ATOM 1449 C CA A GLU A 1 152 ? 25.829 64.185 25.129 0.50 16.72 152 GLU A CA 1
ATOM 1450 C CA B GLU A 1 152 ? 25.838 64.189 25.140 0.50 18.19 152 GLU A CA 1
ATOM 1451 C C . GLU A 1 152 ? 27.378 64.097 25.230 1.00 16.66 152 GLU A C 1
ATOM 1452 O O . GLU A 1 152 ? 28.093 64.974 24.762 1.00 22.42 152 GLU A O 1
ATOM 1463 N N . ASN A 1 153 ? 27.864 63.032 25.862 1.00 14.28 153 ASN A N 1
ATOM 1464 C CA A ASN A 1 153 ? 29.280 62.836 26.068 0.50 13.55 153 ASN A CA 1
ATOM 1465 C CA B ASN A 1 153 ? 29.296 62.865 26.051 0.50 15.63 153 ASN A CA 1
ATOM 1466 C C . ASN A 1 153 ? 29.993 62.338 24.802 1.00 12.62 153 ASN A C 1
ATOM 1467 O O . ASN A 1 153 ? 31.183 62.553 24.625 1.00 13.78 153 ASN A O 1
ATOM 1476 N N . GLN A 1 154 ? 29.257 61.677 23.923 1.00 13.30 154 GLN A N 1
ATOM 1477 C CA . GLN A 1 154 ? 29.852 61.144 22.712 1.00 12.25 154 GLN A CA 1
ATOM 1478 C C . GLN A 1 154 ? 30.330 62.234 21.776 1.00 13.34 154 GLN A C 1
ATOM 1479 O O . GLN A 1 154 ? 31.215 61.985 20.980 1.00 14.21 154 GLN A O 1
ATOM 1485 N N . LEU A 1 155 ? 29.711 63.424 21.860 1.00 14.80 155 LEU A N 1
ATOM 1486 C CA A LEU A 1 155 ? 30.071 64.532 21.019 0.50 17.71 155 LEU A CA 1
ATOM 1487 C CA B LEU A 1 155 ? 30.128 64.512 20.963 0.50 17.30 155 LEU A CA 1
ATOM 1488 C C . LEU A 1 155 ? 31.572 64.926 21.194 1.00 16.46 155 LEU A C 1
ATOM 1489 O O . LEU A 1 155 ? 32.270 65.244 20.224 1.00 22.20 155 LEU A O 1
ATOM 1498 N N . HIS A 1 156 ? 32.032 64.923 22.450 1.00 14.35 156 HIS A N 1
ATOM 1499 C CA A HIS A 1 156 ? 33.360 65.354 22.865 0.50 14.83 156 HIS A CA 1
ATOM 1500 C CA B HIS A 1 156 ? 33.425 65.311 22.691 0.50 17.27 156 HIS A CA 1
ATOM 1501 C C . HIS A 1 156 ? 34.313 64.239 23.263 1.00 12.83 156 HIS A C 1
ATOM 150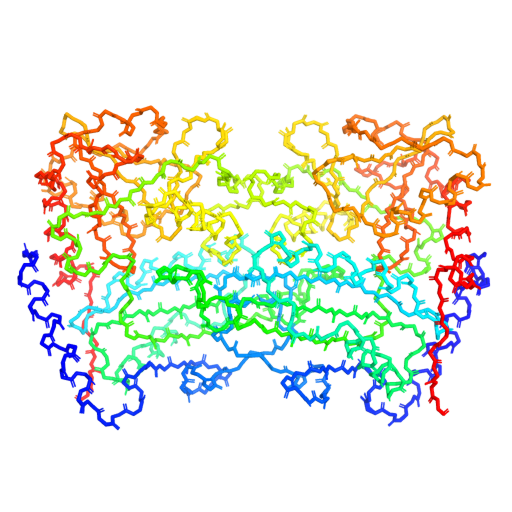2 O O . HIS A 1 156 ? 35.518 64.459 23.396 1.00 14.15 156 HIS A O 1
ATOM 1515 N N . GLY A 1 157 ? 33.756 63.059 23.529 1.00 12.42 157 GLY A N 1
ATOM 1516 C CA . GLY A 1 157 ? 34.529 61.931 24.001 1.00 11.95 157 GLY A CA 1
ATOM 1517 C C . GLY A 1 157 ? 34.727 61.918 25.501 1.00 11.33 157 GLY A C 1
ATOM 1518 O O . GLY A 1 157 ? 34.526 62.917 26.201 1.00 13.69 157 GLY A O 1
ATOM 1519 N N . GLY A 1 158 ? 35.187 60.772 25.972 1.00 10.79 158 GLY A N 1
ATOM 1520 C CA . GLY A 1 158 ? 35.383 60.526 27.383 1.00 11.35 158 GLY A CA 1
ATOM 1521 C C . GLY A 1 158 ? 36.822 60.301 27.836 1.00 10.11 158 GLY A C 1
ATOM 1522 O O . GLY A 1 158 ? 37.768 60.458 27.047 1.00 11.07 158 GLY A O 1
ATOM 1523 N N . GLU A 1 159 ? 36.938 59.986 29.133 1.00 10.08 159 GLU A N 1
ATOM 1524 C CA . GLU A 1 159 ? 38.220 59.942 29.817 1.00 10.24 159 GLU A CA 1
ATOM 1525 C C . GLU A 1 159 ? 38.501 58.534 30.291 1.00 9.78 159 GLU A C 1
ATOM 1526 O O . GLU A 1 159 ? 37.737 57.955 31.085 1.00 10.45 159 GLU A O 1
ATOM 1532 N N . ALA A 1 160 ? 39.626 57.986 29.817 1.00 9.42 160 ALA A N 1
ATOM 1533 C CA . ALA A 1 160 ? 40.045 56.636 30.145 1.00 9.64 160 ALA A CA 1
ATOM 1534 C C . ALA A 1 160 ? 41.347 56.619 30.931 1.00 8.83 160 ALA A C 1
ATOM 1535 O O . ALA A 1 160 ? 42.110 57.592 30.923 1.00 10.20 160 ALA A O 1
ATOM 1537 N N A ILE A 1 161 ? 41.592 55.465 31.565 0.70 8.63 161 ILE A N 1
ATOM 1538 N N B ILE A 1 161 ? 41.593 55.476 31.571 0.30 9.17 161 ILE A N 1
ATOM 1539 C CA A ILE A 1 161 ? 42.916 55.192 32.177 0.70 8.40 161 ILE A CA 1
ATOM 1540 C CA B ILE A 1 161 ? 42.907 55.171 32.144 0.30 8.54 161 ILE A CA 1
ATOM 1541 C C A ILE A 1 161 ? 43.343 53.786 31.805 0.70 7.90 161 ILE A C 1
ATOM 1542 C C B ILE A 1 161 ? 43.343 53.815 31.650 0.30 9.09 161 ILE A C 1
ATOM 1543 O O A ILE A 1 161 ? 42.504 52.890 31.679 0.70 8.87 161 ILE A O 1
ATOM 1544 O O B ILE A 1 161 ? 42.511 52.999 31.263 0.30 7.64 161 ILE A O 1
ATOM 1553 N N . ILE A 1 162 ? 44.655 53.598 31.647 1.00 8.93 162 ILE A N 1
ATOM 1554 C CA . ILE A 1 162 ? 45.215 52.249 31.640 1.00 8.33 162 ILE A CA 1
ATOM 1555 C C . ILE A 1 162 ? 45.316 51.816 33.111 1.00 7.38 162 ILE A C 1
ATOM 1556 O O . ILE A 1 162 ? 45.951 52.481 33.911 1.00 8.64 162 ILE A O 1
ATOM 1561 N N . THR A 1 163 ? 44.618 50.719 33.435 1.00 7.71 163 THR A N 1
ATOM 1562 C CA . THR A 1 163 ? 44.598 50.318 34.844 1.00 8.26 163 THR A CA 1
ATOM 1563 C C . THR A 1 163 ? 45.947 49.837 35.323 1.00 8.29 163 THR A C 1
ATOM 1564 O O . THR A 1 163 ? 46.695 49.136 34.600 1.00 8.93 163 THR A O 1
ATOM 1568 N N . ARG A 1 164 ? 46.230 50.163 36.581 1.00 8.13 164 ARG A N 1
ATOM 1569 C CA . ARG A 1 164 ? 47.456 49.762 37.254 1.00 8.31 164 ARG A CA 1
ATOM 1570 C C . ARG A 1 164 ? 47.236 48.991 38.542 1.00 8.49 164 ARG A C 1
ATOM 1571 O O . ARG A 1 164 ? 48.201 48.489 39.125 1.00 10.00 164 ARG A O 1
ATOM 1579 N N . THR A 1 165 ? 45.981 48.903 39.013 1.00 8.11 165 THR A N 1
ATOM 1580 C CA . THR A 1 165 ? 45.650 48.127 40.214 1.00 8.38 165 THR A CA 1
ATOM 1581 C C . THR A 1 165 ? 45.005 46.800 39.883 1.00 8.35 165 THR A C 1
ATOM 1582 O O . THR A 1 165 ? 44.766 45.983 40.788 1.00 9.70 165 THR A O 1
ATOM 1586 N N . VAL A 1 166 ? 44.689 46.593 38.593 1.00 7.43 166 VAL A N 1
ATOM 1587 C CA . VAL A 1 166 ? 43.981 45.395 38.157 1.00 7.34 166 VAL A CA 1
ATOM 1588 C C . VAL A 1 166 ? 44.410 45.103 36.725 1.00 7.58 166 VAL A C 1
ATOM 1589 O O . VAL A 1 166 ? 44.759 46.017 35.974 1.00 8.33 166 VAL A O 1
ATOM 1593 N N . ARG A 1 167 ? 44.388 43.824 36.379 1.00 7.62 167 ARG A N 1
ATOM 1594 C CA . ARG A 1 167 ? 44.584 43.336 35.029 1.00 7.09 167 ARG A CA 1
ATOM 1595 C C . ARG A 1 167 ? 43.454 42.358 34.696 1.00 7.13 167 ARG A C 1
ATOM 1596 O O . ARG A 1 167 ? 42.737 41.886 35.580 1.00 7.83 167 ARG A O 1
ATOM 1604 N N . ARG A 1 168 ? 43.254 42.080 33.394 1.00 6.96 168 ARG A N 1
ATOM 1605 C CA . ARG A 1 168 ? 42.147 41.256 32.965 1.00 7.15 168 ARG A CA 1
ATOM 1606 C C . ARG A 1 168 ? 42.370 39.823 33.400 1.00 7.29 168 ARG A C 1
ATOM 1607 O O . ARG A 1 168 ? 43.474 39.278 33.285 1.00 7.92 168 ARG A O 1
ATOM 1615 N N . THR A 1 169 ? 41.293 39.148 33.817 1.00 7.35 169 THR A N 1
ATOM 1616 C CA A THR A 1 169 ? 41.371 37.731 34.055 0.70 7.22 169 THR A CA 1
ATOM 1617 C CA B THR A 1 169 ? 41.292 37.700 34.053 0.30 7.55 169 THR A CA 1
ATOM 1618 C C . THR A 1 169 ? 41.864 37.044 32.776 1.00 7.17 169 THR A C 1
ATOM 1619 O O . THR A 1 169 ? 41.302 37.255 31.705 1.00 7.46 169 THR A O 1
ATOM 1626 N N . PRO A 1 170 ? 42.935 36.231 32.872 1.00 7.31 170 PRO A N 1
ATOM 1627 C CA . PRO A 1 170 ? 43.507 35.665 31.654 1.00 7.56 170 PRO A CA 1
ATOM 1628 C C . PRO A 1 170 ? 42.685 34.510 31.115 1.00 6.95 170 PRO A C 1
ATOM 1629 O O . PRO A 1 170 ? 41.940 33.863 31.872 1.00 7.39 170 PRO A O 1
ATOM 1633 N N . PRO A 1 171 ? 42.844 34.183 29.819 1.00 6.94 171 PRO A N 1
ATOM 1634 C CA . PRO A 1 171 ? 42.043 33.105 29.241 1.00 7.64 171 PRO A CA 1
ATOM 1635 C C . PRO A 1 171 ? 42.213 31.739 29.896 1.00 7.53 171 PRO A C 1
ATOM 1636 O O . PRO A 1 171 ? 41.271 30.929 29.917 1.00 8.76 171 PRO A O 1
ATOM 1640 N N . GLY A 1 172 ? 43.406 31.467 30.449 1.00 7.27 172 GLY A N 1
ATOM 1641 C CA . GLY A 1 172 ? 43.600 30.212 31.135 1.00 7.81 172 GLY A CA 1
ATOM 1642 C C . GLY A 1 172 ? 42.885 30.121 32.476 1.00 7.26 172 GLY A C 1
ATOM 1643 O O . GLY A 1 172 ? 42.775 29.006 32.989 1.00 8.39 172 GLY A O 1
ATOM 1644 N N . ALA A 1 173 ? 42.416 31.248 33.008 1.00 6.92 173 ALA A N 1
ATOM 1645 C CA . ALA A 1 173 ? 41.530 31.260 34.162 1.00 7.42 173 ALA A CA 1
ATOM 1646 C C . ALA A 1 173 ? 40.074 31.248 33.775 1.00 7.98 173 ALA A C 1
ATOM 1647 O O . ALA A 1 173 ? 39.292 30.500 34.361 1.00 10.32 173 ALA A O 1
ATOM 1649 N N . PHE A 1 174 ? 39.704 32.047 32.778 1.00 7.45 174 PHE A N 1
ATOM 1650 C CA A PHE A 1 174 ? 38.342 32.026 32.264 0.50 7.54 174 PHE A CA 1
ATOM 1651 C CA B PHE A 1 174 ? 38.297 32.098 32.280 0.50 8.18 174 PHE A CA 1
ATOM 1652 C C . PHE A 1 174 ? 38.403 32.510 30.821 1.00 7.12 174 PHE A C 1
ATOM 1653 O O . PHE A 1 174 ? 39.027 33.529 30.521 1.00 7.97 174 PHE A O 1
ATOM 1668 N N . ASP A 1 175 ? 37.773 31.772 29.907 1.00 7.05 175 ASP A N 1
ATOM 1669 C CA . ASP A 1 175 ? 37.798 32.117 28.486 1.00 7.22 175 ASP A CA 1
ATOM 1670 C C . ASP A 1 175 ? 36.974 33.385 28.239 1.00 7.42 175 ASP A C 1
ATOM 1671 O O . ASP A 1 175 ? 35.743 33.368 28.383 1.00 8.34 175 ASP A O 1
ATOM 1676 N N . PRO A 1 176 ? 37.601 34.537 27.901 1.00 7.46 176 PRO A N 1
ATOM 1677 C CA . PRO A 1 176 ? 36.861 35.789 27.765 1.00 7.56 176 PRO A CA 1
ATOM 1678 C C . PRO A 1 176 ? 35.962 35.864 26.545 1.00 7.28 176 PRO A C 1
ATOM 1679 O O . PRO A 1 176 ? 35.180 36.790 26.401 1.00 8.34 176 PRO A O 1
ATOM 1683 N N . THR A 1 177 ? 36.054 34.852 25.654 1.00 7.51 177 THR A N 1
ATOM 1684 C CA . THR A 1 177 ? 35.098 34.768 24.567 1.00 8.31 177 THR A CA 1
ATOM 1685 C C . THR A 1 177 ? 33.736 34.260 25.038 1.00 7.96 177 THR A C 1
ATOM 1686 O O . THR A 1 177 ? 32.778 34.379 24.279 1.00 8.64 177 THR A O 1
ATOM 1690 N N . ILE A 1 178 ? 33.677 33.720 26.264 1.00 8.23 178 ILE A N 1
ATOM 1691 C CA . ILE A 1 178 ? 32.416 33.366 26.875 1.00 8.58 178 ILE A CA 1
ATOM 1692 C C . ILE A 1 178 ? 31.905 34.590 27.641 1.00 8.21 178 ILE A C 1
ATOM 1693 O O . ILE A 1 178 ? 32.520 34.968 28.651 1.00 9.74 178 ILE A O 1
ATOM 1698 N N A LYS A 1 179 ? 30.854 35.271 27.151 0.50 9.52 179 LYS A N 1
ATOM 1699 N N B LYS A 1 179 ? 30.831 35.201 27.166 0.50 8.12 179 LYS A N 1
ATOM 1700 C CA A LYS A 1 179 ? 30.369 36.495 27.833 0.50 9.73 179 LYS A CA 1
ATOM 1701 C CA B LYS A 1 179 ? 30.373 36.360 27.870 0.50 8.43 179 LYS A CA 1
ATOM 1702 C C A LYS A 1 179 ? 29.802 36.089 29.203 0.50 9.03 179 LYS A C 1
ATOM 1703 C C B LYS A 1 179 ? 29.933 35.925 29.260 0.50 8.59 179 LYS A C 1
ATOM 1704 O O A LYS A 1 179 ? 28.914 35.252 29.287 0.50 7.93 179 LYS A O 1
ATOM 1705 O O B LYS A 1 179 ? 29.317 34.859 29.425 0.50 9.79 179 LYS A O 1
ATOM 1716 N N . ASN A 1 180 ? 30.319 36.702 30.261 1.00 8.17 180 ASN A N 1
ATOM 1717 C CA . ASN A 1 180 ? 30.044 36.245 31.630 1.00 8.60 180 ASN A CA 1
ATOM 1718 C C . ASN A 1 180 ? 29.925 37.430 32.578 1.00 7.91 180 ASN A C 1
ATOM 1719 O O . ASN A 1 180 ? 30.322 38.544 32.260 1.00 8.77 180 ASN A O 1
ATOM 1724 N N . LEU A 1 181 ? 29.353 37.134 33.747 1.00 7.99 181 LEU A N 1
ATOM 1725 C CA . LEU A 1 181 ? 29.060 38.135 34.760 1.00 8.03 181 LEU A CA 1
ATOM 1726 C C . LEU A 1 181 ? 30.028 38.113 35.951 1.00 8.05 181 LEU A C 1
ATOM 1727 O O . LEU A 1 181 ? 29.789 38.757 36.963 1.00 9.19 181 LEU A O 1
ATOM 1732 N N . GLN A 1 182 ? 31.146 37.391 35.765 1.00 7.90 182 GLN A N 1
ATOM 1733 C CA . GLN A 1 182 ? 32.199 37.336 36.801 1.00 7.79 182 GLN A CA 1
ATOM 1734 C C . GLN A 1 182 ? 33.109 38.548 36.608 1.00 7.54 182 GLN A C 1
ATOM 1735 O O . GLN A 1 182 ? 34.222 38.424 36.072 1.00 9.05 182 GLN A O 1
ATOM 1741 N N . TRP A 1 183 ? 32.583 39.695 37.021 1.00 7.48 183 TRP A N 1
ATOM 1742 C CA . TRP A 1 183 ? 33.198 40.987 36.731 1.00 7.73 183 TRP A CA 1
ATOM 1743 C C . TRP A 1 183 ? 34.179 41.454 37.784 1.00 7.53 183 TRP A C 1
ATOM 1744 O O . TRP A 1 183 ? 34.468 42.658 37.868 1.00 9.23 183 TRP A O 1
ATOM 1755 N N . GLY A 1 184 ? 34.791 40.555 38.560 1.00 8.06 184 GLY A N 1
ATOM 1756 C CA . GLY A 1 184 ? 35.602 41.069 39.666 1.00 8.91 184 GLY A CA 1
ATOM 1757 C C . GLY A 1 184 ? 36.718 41.998 39.269 1.00 8.02 184 GLY A C 1
ATOM 1758 O O . GLY A 1 184 ? 36.985 43.006 39.935 1.00 9.21 184 GLY A O 1
ATOM 1759 N N . ASP A 1 185 ? 37.392 41.687 38.161 1.00 7.58 185 ASP A N 1
ATOM 1760 C CA . ASP A 1 185 ? 38.433 42.576 37.609 1.00 7.17 185 ASP A CA 1
ATOM 1761 C C . ASP A 1 185 ? 37.845 43.886 37.036 1.00 7.10 185 ASP A C 1
ATOM 1762 O O . ASP A 1 185 ? 38.347 44.978 37.294 1.00 8.18 185 ASP A O 1
ATOM 1767 N N . LEU A 1 186 ? 36.785 43.732 36.237 1.00 7.54 186 LEU A N 1
ATOM 1768 C CA . LEU A 1 186 ? 36.172 44.872 35.576 1.00 7.77 186 LEU A CA 1
ATOM 1769 C C . LEU A 1 186 ? 35.574 45.884 36.590 1.00 7.51 186 LEU A C 1
ATOM 1770 O O . LEU A 1 186 ? 35.714 47.098 36.426 1.00 8.38 186 LEU A O 1
ATOM 1775 N N . THR A 1 187 ? 34.905 45.347 37.633 1.00 7.90 187 THR A N 1
ATOM 1776 C CA . THR A 1 187 ? 34.369 46.170 38.698 1.00 8.28 187 THR A CA 1
ATOM 1777 C C . THR A 1 187 ? 35.481 46.940 39.415 1.00 7.98 187 THR A C 1
ATOM 1778 O O . THR A 1 187 ? 35.358 48.130 39.703 1.00 8.46 187 THR A O 1
ATOM 1782 N N . LYS A 1 188 ? 36.560 46.242 39.735 1.00 8.23 188 LYS A N 1
ATOM 1783 C CA . LYS A 1 188 ? 37.710 46.927 40.335 1.00 8.04 188 LYS A CA 1
ATOM 1784 C C . LYS A 1 188 ? 38.247 48.003 39.425 1.00 8.09 188 LYS A C 1
ATOM 1785 O O . LYS A 1 188 ? 38.617 49.098 39.867 1.00 8.86 188 LYS A O 1
ATOM 1791 N N . GLY A 1 189 ? 38.301 47.709 38.107 1.00 7.92 189 GLY A N 1
ATOM 1792 C CA . GLY A 1 189 ? 38.705 48.740 37.162 1.00 8.00 189 GLY A CA 1
ATOM 1793 C C . GLY A 1 189 ? 37.833 49.979 37.198 1.00 7.61 189 GLY A C 1
ATOM 1794 O O . GLY A 1 189 ? 38.341 51.127 37.100 1.00 8.43 189 GLY A O 1
ATOM 1795 N N . LEU A 1 190 ? 36.509 49.786 37.348 1.00 7.85 190 LEU A N 1
ATOM 1796 C CA . LEU A 1 190 ? 35.601 50.913 37.461 1.00 8.23 190 LEU A CA 1
ATOM 1797 C C . LEU A 1 190 ? 35.943 51.773 38.683 1.00 8.90 190 LEU A C 1
ATOM 1798 O O . LEU A 1 190 ? 35.951 53.023 38.611 1.00 9.56 190 LEU A O 1
ATOM 1803 N N . PHE A 1 191 ? 36.181 51.123 39.827 1.00 8.85 191 PHE A N 1
ATOM 1804 C CA . PHE A 1 191 ? 36.587 51.834 41.005 1.00 8.93 191 PHE A CA 1
ATOM 1805 C C . PHE A 1 191 ? 37.936 52.561 40.843 1.00 9.12 191 PHE A C 1
ATOM 1806 O O . PHE A 1 191 ? 38.111 53.679 41.308 1.00 10.33 191 PHE A O 1
ATOM 1814 N N . GLU A 1 192 ? 38.899 51.895 40.190 1.00 8.61 192 GLU A N 1
ATOM 1815 C CA . GLU A 1 192 ? 40.197 52.549 39.962 1.00 8.48 192 GLU A CA 1
ATOM 1816 C C . GLU A 1 192 ? 39.999 53.815 39.130 1.00 8.83 192 GLU A C 1
ATOM 1817 O O . GLU A 1 192 ? 40.610 54.850 39.401 1.00 9.50 192 GLU A O 1
ATOM 1823 N N . ALA A 1 193 ? 39.172 53.727 38.104 1.00 8.81 193 ALA A N 1
ATOM 1824 C CA . ALA A 1 193 ? 38.891 54.918 37.267 1.00 9.47 193 ALA A CA 1
ATOM 1825 C C . ALA A 1 193 ? 38.319 56.026 38.134 1.00 9.99 193 ALA A C 1
ATOM 1826 O O . ALA A 1 193 ? 38.766 57.169 38.053 1.00 11.08 193 ALA A O 1
ATOM 1828 N N . MET A 1 194 ? 37.307 55.692 38.950 1.00 10.35 194 MET A N 1
ATOM 1829 C CA A MET A 1 194 ? 36.768 56.667 39.915 0.40 12.47 194 MET A CA 1
ATOM 1830 C CA B MET A 1 194 ? 36.737 56.650 39.928 0.20 11.39 194 MET A CA 1
ATOM 1831 C CA C MET A 1 194 ? 36.768 56.691 39.870 0.40 12.55 194 MET A CA 1
ATOM 1832 C C . MET A 1 194 ? 37.848 57.314 40.767 1.00 11.42 194 MET A C 1
ATOM 1833 O O . MET A 1 194 ? 37.937 58.558 40.914 1.00 13.56 194 MET A O 1
ATOM 1846 N N . ASP A 1 195 ? 38.693 56.469 41.347 1.00 11.10 195 ASP A N 1
ATOM 1847 C CA . ASP A 1 195 ? 39.735 56.955 42.243 1.00 11.22 195 ASP A CA 1
ATOM 1848 C C . ASP A 1 195 ? 40.715 57.902 41.536 1.00 10.56 195 ASP A C 1
ATOM 1849 O O . ASP A 1 195 ? 41.230 58.823 42.154 1.00 13.53 195 ASP A O 1
ATOM 1854 N N . ARG A 1 196 ? 40.957 57.653 40.242 1.00 10.18 196 ARG A N 1
ATOM 1855 C CA . ARG A 1 196 ? 41.916 58.415 39.452 1.00 10.67 196 ARG A CA 1
ATOM 1856 C C . ARG A 1 196 ? 41.273 59.552 38.657 1.00 12.03 196 ARG A C 1
ATOM 1857 O O . ARG A 1 196 ? 41.953 60.220 37.880 1.00 14.13 196 ARG A O 1
ATOM 1865 N N . GLY A 1 197 ? 39.983 59.806 38.851 1.00 11.81 197 GLY A N 1
ATOM 1866 C CA . GLY A 1 197 ? 39.332 60.934 38.194 1.00 12.01 197 GLY A CA 1
ATOM 1867 C C . GLY A 1 197 ? 39.000 60.698 36.729 1.00 12.45 197 GLY A C 1
ATOM 1868 O O . GLY A 1 197 ? 38.904 61.672 35.961 1.00 18.33 197 GLY A O 1
ATOM 1869 N N . ALA A 1 198 ? 38.825 59.467 36.336 1.00 10.93 198 ALA A N 1
ATOM 1870 C CA . ALA A 1 198 ? 38.465 59.093 34.987 1.00 11.42 198 ALA A CA 1
ATOM 1871 C C . ALA A 1 198 ? 37.162 58.283 35.020 1.00 10.93 198 ALA A C 1
ATOM 1872 O O . ALA A 1 198 ? 36.589 58.068 36.089 1.00 13.05 198 ALA A O 1
ATOM 1874 N N . THR A 1 199 ? 36.728 57.814 33.867 1.00 10.66 199 THR A N 1
ATOM 1875 C CA . THR A 1 199 ? 35.492 57.070 33.771 1.00 10.83 199 THR A CA 1
ATOM 1876 C C . THR A 1 199 ? 35.679 55.626 33.283 1.00 10.54 199 THR A C 1
ATOM 1877 O O . THR A 1 199 ? 35.032 54.699 33.783 1.00 15.15 199 THR A O 1
ATOM 1881 N N . TYR A 1 200 ? 36.562 55.415 32.300 1.00 9.02 200 TYR A N 1
ATOM 1882 C CA . TYR A 1 200 ? 36.646 54.145 31.585 1.00 8.99 200 TYR A CA 1
ATOM 1883 C C . TYR A 1 200 ? 37.984 53.466 31.839 1.00 8.46 200 TYR A C 1
ATOM 1884 O O . TYR A 1 200 ? 39.032 54.005 31.499 1.00 9.64 200 TYR A O 1
ATOM 1893 N N . PRO A 1 201 ? 37.949 52.243 32.393 1.00 8.02 201 PRO A N 1
ATOM 1894 C CA . PRO A 1 201 ? 39.179 51.495 32.610 1.00 7.96 201 PRO A CA 1
ATOM 1895 C C . PRO A 1 201 ? 39.543 50.652 31.379 1.00 7.52 201 PRO A C 1
ATOM 1896 O O . PRO A 1 201 ? 38.698 49.916 30.868 1.00 8.65 201 PRO A O 1
ATOM 1900 N N . PHE A 1 202 ? 40.806 50.721 30.960 1.00 7.79 202 PHE A N 1
ATOM 1901 C CA . PHE A 1 202 ? 41.357 49.873 29.932 1.00 7.34 202 PHE A CA 1
ATOM 1902 C C . PHE A 1 202 ? 42.304 48.910 30.649 1.00 7.91 202 PHE A C 1
ATOM 1903 O O . PHE A 1 202 ? 43.330 49.333 31.199 1.00 8.65 202 PHE A O 1
ATOM 1911 N N . LEU A 1 203 ? 41.934 47.623 30.695 1.00 7.65 203 LEU A N 1
ATOM 1912 C CA . LEU A 1 203 ? 42.728 46.628 31.422 1.00 7.49 203 LEU A CA 1
ATOM 1913 C C . LEU A 1 203 ? 43.809 46.014 30.517 1.00 8.03 203 LEU A C 1
ATOM 1914 O O . LEU A 1 203 ? 43.547 45.757 29.337 1.00 9.02 203 LEU A O 1
ATOM 1919 N N A THR A 1 204 ? 44.997 45.831 31.072 0.80 9.22 204 THR A N 1
ATOM 1920 N N B THR A 1 204 ? 44.967 45.658 31.089 0.20 8.74 204 THR A N 1
ATOM 1921 C CA A THR A 1 204 ? 46.006 45.113 30.363 0.80 9.46 204 THR A CA 1
ATOM 1922 C CA B THR A 1 204 ? 46.056 44.994 30.335 0.20 8.50 204 THR A CA 1
ATOM 1923 C C A THR A 1 204 ? 45.846 43.662 30.674 0.80 10.04 204 THR A C 1
ATOM 1924 C C B THR A 1 204 ? 46.037 43.447 30.524 0.20 8.75 204 THR A C 1
ATOM 1925 O O A THR A 1 204 ? 45.031 43.204 31.458 0.80 12.76 204 THR A O 1
ATOM 1926 O O B THR A 1 204 ? 45.429 42.952 31.482 0.20 9.83 204 THR A O 1
ATOM 1933 N N A ASP A 1 205 ? 46.742 42.925 30.075 0.50 7.34 205 ASP A N 1
ATOM 1934 N N B ASP A 1 205 ? 46.647 42.705 29.596 0.50 8.91 205 ASP A N 1
ATOM 1935 C CA A ASP A 1 205 ? 46.937 41.556 30.411 0.50 8.53 205 ASP A CA 1
ATOM 1936 C CA B ASP A 1 205 ? 46.689 41.231 29.635 0.50 7.91 205 ASP A CA 1
ATOM 1937 C C A ASP A 1 205 ? 48.090 41.336 31.409 0.50 9.21 205 ASP A C 1
ATOM 1938 C C B ASP A 1 205 ? 47.695 40.611 30.625 0.50 7.89 205 ASP A C 1
ATOM 1939 O O A ASP A 1 205 ? 48.491 40.213 31.664 0.50 10.34 205 ASP A O 1
ATOM 1940 O O B ASP A 1 205 ? 48.015 39.425 30.558 0.50 9.79 205 ASP A O 1
ATOM 1949 N N A GLY A 1 206 ? 48.660 42.419 31.906 0.50 8.19 206 GLY A N 1
ATOM 1950 N N B GLY A 1 206 ? 48.186 41.429 31.564 0.50 7.52 206 GLY A N 1
ATOM 1951 C CA A GLY A 1 206 ? 49.828 42.342 32.751 0.50 9.40 206 GLY A CA 1
ATOM 1952 C CA B GLY A 1 206 ? 49.236 40.986 32.452 0.50 8.46 206 GLY A CA 1
ATOM 1953 C C A GLY A 1 206 ? 51.060 42.005 31.914 0.50 9.52 206 GLY A C 1
ATOM 1954 C C B GLY A 1 206 ? 50.634 40.862 31.836 0.50 8.10 206 GLY A C 1
ATOM 1955 O O A GLY A 1 206 ? 52.201 42.190 32.446 0.50 11.66 206 GLY A O 1
ATOM 1956 O O B GLY A 1 206 ? 51.511 40.331 32.472 0.50 9.72 206 GLY A O 1
ATOM 1957 N N . ASP A 1 207 ? 50.862 41.486 30.656 1.00 10.90 207 ASP A N 1
ATOM 1958 C CA . ASP A 1 207 ? 52.060 41.238 29.873 1.00 9.78 207 ASP A CA 1
ATOM 1959 C C . ASP A 1 207 ? 52.322 42.339 28.866 1.00 8.69 207 ASP A C 1
ATOM 1960 O O . ASP A 1 207 ? 52.966 42.089 27.844 1.00 9.61 207 ASP A O 1
ATOM 1965 N N . THR A 1 208 ? 51.867 43.553 29.183 1.00 9.33 208 THR A N 1
ATOM 1966 C CA A THR A 1 208 ? 52.181 44.754 28.417 0.70 10.22 208 THR A CA 1
ATOM 1967 C CA B THR A 1 208 ? 52.044 44.831 28.534 0.30 9.29 208 THR A CA 1
ATOM 1968 C C . THR A 1 208 ? 51.223 45.080 27.269 1.00 9.40 208 THR A C 1
ATOM 1969 O O . THR A 1 208 ? 51.480 46.044 26.542 1.00 10.86 208 THR A O 1
ATOM 1976 N N . ASN A 1 209 ? 50.148 44.298 27.125 1.00 8.35 209 ASN A N 1
ATOM 1977 C CA . ASN A 1 209 ? 49.206 44.514 26.041 1.00 8.23 209 ASN A CA 1
ATOM 1978 C C . ASN A 1 209 ? 47.833 44.919 26.535 1.00 8.05 209 ASN A C 1
ATOM 1979 O O . ASN A 1 209 ? 47.404 44.578 27.622 1.00 8.91 209 ASN A O 1
ATOM 1984 N N . LEU A 1 210 ? 47.103 45.626 25.653 1.00 8.16 210 LEU A N 1
ATOM 1985 C CA . LEU A 1 210 ? 45.718 45.958 25.924 1.00 8.06 210 LEU A CA 1
ATOM 1986 C C . LEU A 1 210 ? 44.812 44.763 25.761 1.00 7.71 210 LEU A C 1
ATOM 1987 O O . LEU A 1 210 ? 45.021 43.930 24.893 1.00 8.77 210 LEU A O 1
ATOM 1992 N N . THR A 1 211 ? 43.715 44.731 26.552 1.00 8.26 211 THR A N 1
ATOM 1993 C CA . THR A 1 211 ? 42.663 43.753 26.359 1.00 7.62 211 THR A CA 1
ATOM 1994 C C . THR A 1 211 ? 41.371 44.502 26.051 1.00 7.96 211 THR A C 1
ATOM 1995 O O . THR A 1 211 ? 41.170 44.959 24.910 1.00 7.99 211 THR A O 1
ATOM 1999 N N . GLU A 1 212 ? 40.496 44.636 27.055 1.00 7.73 212 GLU A N 1
ATOM 2000 C CA . GLU A 1 212 ? 39.194 45.278 26.922 1.00 8.07 212 GLU A CA 1
ATOM 2001 C C . GLU A 1 212 ? 38.938 46.028 28.210 1.00 8.06 212 GLU A C 1
ATOM 2002 O O . GLU A 1 212 ? 39.781 46.071 29.114 1.00 8.73 212 GLU A O 1
ATOM 2008 N N . GLY A 1 213 ? 37.787 46.675 28.277 1.00 8.63 213 GLY A N 1
ATOM 2009 C CA . GLY A 1 213 ? 37.351 47.365 29.464 1.00 9.04 213 GLY A CA 1
ATOM 2010 C C . GLY A 1 213 ? 36.148 46.750 30.111 1.00 9.46 213 GLY A C 1
ATOM 2011 O O . GLY A 1 213 ? 35.740 45.637 29.799 1.00 11.86 213 GLY A O 1
ATOM 2012 N N . SER A 1 214 ? 35.526 47.547 30.990 1.00 9.41 214 SER A N 1
ATOM 2013 C CA A SER A 1 214 ? 34.344 47.165 31.738 0.80 9.93 214 SER A CA 1
ATOM 2014 C CA B SER A 1 214 ? 34.382 47.102 31.746 0.20 11.10 214 SER A CA 1
ATOM 2015 C C . SER A 1 214 ? 33.092 47.218 30.891 1.00 11.70 214 SER A C 1
ATOM 2016 O O . SER A 1 214 ? 32.280 48.129 31.000 1.00 14.19 214 SER A O 1
ATOM 2021 N N . GLY A 1 215 ? 32.952 46.226 30.033 1.00 12.25 215 GLY A N 1
ATOM 2022 C CA . GLY A 1 215 ? 31.784 46.141 29.167 1.00 15.29 215 GLY A CA 1
ATOM 2023 C C . GLY A 1 215 ? 31.955 46.688 27.771 1.00 12.45 215 GLY A C 1
ATOM 2024 O O . GLY A 1 215 ? 30.961 47.085 27.154 1.00 15.82 215 GLY A O 1
ATOM 2025 N N . PHE A 1 216 ? 33.197 46.765 27.274 1.00 8.98 216 PHE A N 1
ATOM 2026 C CA . PHE A 1 216 ? 33.428 47.292 25.923 1.00 8.62 216 PHE A CA 1
ATOM 2027 C C . PHE A 1 216 ? 34.755 46.780 25.405 1.00 7.87 216 PHE A C 1
ATOM 2028 O O . PHE A 1 216 ? 35.669 46.469 26.190 1.00 8.93 216 PHE A O 1
ATOM 2036 N N . ASN A 1 217 ? 34.868 46.739 24.078 1.00 7.24 217 ASN A N 1
ATOM 2037 C CA . ASN A 1 217 ? 36.158 46.516 23.429 1.00 7.32 217 ASN A CA 1
ATOM 2038 C C . ASN A 1 217 ? 36.847 47.870 23.187 1.00 7.02 217 ASN A C 1
ATOM 2039 O O . ASN A 1 217 ? 36.202 48.926 23.181 1.00 8.46 217 ASN A O 1
ATOM 2044 N N . ILE A 1 218 ? 38.176 47.801 22.994 1.00 7.59 218 ILE A N 1
ATOM 2045 C CA . ILE A 1 218 ? 39.045 48.960 22.822 1.00 8.02 218 ILE A CA 1
ATOM 2046 C C . ILE A 1 218 ? 39.577 48.986 21.391 1.00 7.75 218 ILE A C 1
ATOM 2047 O O . ILE A 1 218 ? 40.077 47.971 20.911 1.00 8.44 218 ILE A O 1
ATOM 2052 N N . VAL A 1 219 ? 39.494 50.174 20.754 1.00 8.15 219 VAL A N 1
ATOM 2053 C CA . VAL A 1 219 ? 39.969 50.347 19.364 1.00 7.94 219 VAL A CA 1
ATOM 2054 C C . VAL A 1 219 ? 40.902 51.556 19.302 1.00 8.36 219 VAL A C 1
ATOM 2055 O O . VAL A 1 219 ? 40.552 52.634 19.794 1.00 9.26 219 VAL A O 1
ATOM 2059 N N . LEU A 1 220 ? 42.076 51.361 18.679 1.00 8.38 220 LEU A N 1
ATOM 2060 C CA . LEU A 1 220 ? 43.024 52.449 18.427 1.00 8.96 220 LEU A CA 1
ATOM 2061 C C . LEU A 1 220 ? 43.041 52.766 16.938 1.00 9.02 220 LEU A C 1
ATOM 2062 O O . LEU A 1 220 ? 42.817 51.871 16.113 1.00 10.25 220 LEU A O 1
ATOM 2067 N N . VAL A 1 221 ? 43.352 54.013 16.617 1.00 9.45 221 VAL A N 1
ATOM 2068 C CA . VAL A 1 221 ? 43.522 54.423 15.231 1.00 10.29 221 VAL A CA 1
ATOM 2069 C C . VAL A 1 221 ? 44.872 55.135 15.130 1.00 10.31 221 VAL A C 1
ATOM 2070 O O . VAL A 1 221 ? 45.156 56.063 15.920 1.00 11.07 221 VAL A O 1
ATOM 2074 N N . LYS A 1 222 ? 45.721 54.706 14.184 1.00 10.07 222 LYS A N 1
ATOM 2075 C CA A LYS A 1 222 ? 47.041 55.281 14.003 0.70 11.02 222 LYS A CA 1
ATOM 2076 C CA B LYS A 1 222 ? 47.007 55.352 13.989 0.30 10.83 222 LYS A CA 1
ATOM 2077 C C . LYS A 1 222 ? 47.405 55.284 12.529 1.00 11.31 222 LYS A C 1
ATOM 2078 O O . LYS A 1 222 ? 47.361 54.218 11.886 1.00 12.16 222 LYS A O 1
ATOM 2089 N N . ASN A 1 223 ? 47.766 56.439 12.002 1.00 12.79 223 ASN A N 1
ATOM 2090 C CA . ASN A 1 223 ? 48.189 56.566 10.599 1.00 13.59 223 ASN A CA 1
ATOM 2091 C C . ASN A 1 223 ? 47.218 55.937 9.634 1.00 13.49 223 ASN A C 1
ATOM 2092 O O . ASN A 1 223 ? 47.610 55.265 8.673 1.00 15.28 223 ASN A O 1
ATOM 2097 N N . GLY A 1 224 ? 45.932 56.151 9.904 1.00 12.69 224 GLY A N 1
ATOM 2098 C CA . GLY A 1 224 ? 44.867 55.710 8.981 1.00 13.50 224 GLY A CA 1
ATOM 2099 C C . GLY A 1 224 ? 44.433 54.250 9.089 1.00 12.88 224 GLY A C 1
ATOM 2100 O O . GLY A 1 224 ? 43.587 53.805 8.292 1.00 14.86 224 GLY A O 1
ATOM 2101 N N . ILE A 1 225 ? 45.028 53.509 10.049 1.00 11.68 225 ILE A N 1
ATOM 2102 C CA . ILE A 1 225 ? 44.763 52.095 10.245 1.00 11.58 225 ILE A CA 1
ATOM 2103 C C . ILE A 1 225 ? 44.123 51.924 11.635 1.00 10.45 225 ILE A C 1
ATOM 2104 O O . ILE A 1 225 ? 44.527 52.565 12.597 1.00 11.07 225 ILE A O 1
ATOM 2109 N N . ILE A 1 226 ? 43.154 51.011 11.698 1.00 9.54 226 ILE A N 1
ATOM 2110 C CA . ILE A 1 226 ? 42.459 50.687 12.937 1.00 9.33 226 ILE A CA 1
ATOM 2111 C C . ILE A 1 226 ? 43.087 49.427 13.537 1.00 9.62 226 ILE A C 1
ATOM 2112 O O . ILE A 1 226 ? 43.371 48.471 12.800 1.00 10.52 226 ILE A O 1
ATOM 2117 N N . TYR A 1 227 ? 43.263 49.425 14.868 1.00 9.08 227 TYR A N 1
ATOM 2118 C CA . TYR A 1 227 ? 43.871 48.302 15.570 1.00 8.93 227 TYR A CA 1
ATOM 2119 C C . TYR A 1 227 ? 42.987 47.880 16.754 1.00 8.65 227 TYR A C 1
ATOM 2120 O O . TYR A 1 227 ? 42.500 48.764 17.479 1.00 9.70 227 TYR A O 1
ATOM 2129 N N . THR A 1 228 ? 42.843 46.577 16.981 1.00 7.98 228 THR A N 1
ATOM 2130 C CA . THR A 1 228 ? 42.091 46.145 18.163 1.00 8.17 228 THR A CA 1
ATOM 2131 C C . THR A 1 228 ? 42.622 44.782 18.614 1.00 8.10 228 THR A C 1
ATOM 2132 O O . THR A 1 228 ? 42.953 43.941 17.772 1.00 8.77 228 THR A O 1
ATOM 2136 N N . PRO A 1 229 ? 42.676 44.531 19.942 1.00 8.04 229 PRO A N 1
ATOM 2137 C CA . PRO A 1 229 ? 43.234 43.251 20.410 1.00 8.17 229 PRO A CA 1
ATOM 2138 C C . PRO A 1 229 ? 42.544 42.025 19.852 1.00 8.53 229 PRO A C 1
ATOM 2139 O O . PRO A 1 229 ? 41.307 41.971 19.796 1.00 9.02 229 PRO A O 1
ATOM 2143 N N . ASP A 1 230 ? 43.326 40.993 19.537 1.00 8.91 230 ASP A N 1
ATOM 2144 C CA . ASP A 1 230 ? 42.787 39.765 18.976 1.00 9.74 230 ASP A CA 1
ATOM 2145 C C . ASP A 1 230 ? 42.599 38.604 19.918 1.00 11.14 230 ASP A C 1
ATOM 2146 O O . ASP A 1 230 ? 42.241 37.528 19.437 1.00 13.57 230 ASP A O 1
ATOM 2151 N N . ARG A 1 231 ? 42.951 38.769 21.157 1.00 9.84 231 ARG A N 1
ATOM 2152 C CA A ARG A 1 231 ? 42.766 37.717 22.153 0.40 9.51 231 ARG A CA 1
ATOM 2153 C CA B ARG A 1 231 ? 42.937 37.695 22.177 0.60 11.17 231 ARG A CA 1
ATOM 2154 C C . ARG A 1 231 ? 42.704 38.357 23.523 1.00 8.90 231 ARG A C 1
ATOM 2155 O O . ARG A 1 231 ? 43.031 39.512 23.712 1.00 9.13 231 ARG A O 1
ATOM 2170 N N . GLY A 1 232 ? 42.175 37.595 24.486 1.00 8.45 232 GLY A N 1
ATOM 2171 C CA . GLY A 1 232 ? 41.996 38.102 25.830 1.00 8.05 232 GLY A CA 1
ATOM 2172 C C . GLY A 1 232 ? 40.717 38.892 26.057 1.00 6.93 232 GLY A C 1
ATOM 2173 O O . GLY A 1 232 ? 40.543 39.480 27.117 1.00 7.94 232 GLY A O 1
ATOM 2174 N N . VAL A 1 233 ? 39.832 38.888 25.045 1.00 6.84 233 VAL A N 1
ATOM 2175 C CA . VAL A 1 233 ? 38.690 39.762 25.013 1.00 7.15 233 VAL A CA 1
ATOM 2176 C C . VAL A 1 233 ? 37.452 39.046 24.471 1.00 7.28 233 VAL A C 1
ATOM 2177 O O . VAL A 1 233 ? 37.542 38.000 23.806 1.00 8.18 233 VAL A O 1
ATOM 2181 N N . LEU A 1 234 ? 36.296 39.646 24.702 1.00 7.03 234 LEU A N 1
ATOM 2182 C CA . LEU A 1 234 ? 35.089 39.197 24.030 1.00 7.64 234 LEU A CA 1
ATOM 2183 C C . LEU A 1 234 ? 35.179 39.526 22.540 1.00 7.74 234 LEU A C 1
ATOM 2184 O O . LEU A 1 234 ? 35.630 40.622 22.180 1.00 8.20 234 LEU A O 1
ATOM 2189 N N . ARG A 1 235 ? 34.668 38.639 21.684 1.00 7.70 235 ARG A N 1
ATOM 2190 C CA . ARG A 1 235 ? 34.573 38.952 20.249 1.00 8.07 235 ARG A CA 1
ATOM 2191 C C . ARG A 1 235 ? 33.271 39.744 20.063 1.00 8.07 235 ARG A C 1
ATOM 2192 O O . ARG A 1 235 ? 32.201 39.212 19.717 1.00 8.83 235 ARG A O 1
ATOM 2200 N N . GLY A 1 236 ? 33.358 41.038 20.345 1.00 7.60 236 GLY A N 1
ATOM 2201 C CA . GLY A 1 236 ? 32.164 41.861 20.372 1.00 7.67 236 GLY A CA 1
ATOM 2202 C C . GLY A 1 236 ? 31.455 41.914 19.043 1.00 7.90 236 GLY A C 1
ATOM 2203 O O . GLY A 1 236 ? 32.072 41.924 17.973 1.00 8.40 236 GLY A O 1
ATOM 2204 N N . ILE A 1 237 ? 30.113 41.985 19.111 1.00 7.87 237 ILE A N 1
ATOM 2205 C CA A ILE A 1 237 ? 29.357 42.176 17.873 0.50 7.44 237 ILE A CA 1
ATOM 2206 C CA B ILE A 1 237 ? 29.296 42.193 17.907 0.50 8.43 237 ILE A CA 1
ATOM 2207 C C . ILE A 1 237 ? 29.375 43.645 17.424 1.00 7.89 237 ILE A C 1
ATOM 2208 O O . ILE A 1 237 ? 29.272 43.932 16.224 1.00 8.60 237 ILE A O 1
ATOM 2217 N N . THR A 1 238 ? 29.593 44.584 18.361 1.00 7.71 238 THR A N 1
ATOM 2218 C CA . THR A 1 238 ? 29.850 45.949 17.934 1.00 7.91 238 THR A CA 1
ATOM 2219 C C . THR A 1 238 ? 31.202 45.997 17.217 1.00 8.14 238 THR A C 1
ATOM 2220 O O . THR A 1 238 ? 31.308 46.589 16.133 1.00 8.81 238 THR A O 1
ATOM 2224 N N . ARG A 1 239 ? 32.214 45.325 17.769 1.00 7.87 239 ARG A N 1
ATOM 2225 C CA . ARG A 1 239 ? 33.507 45.227 17.096 1.00 7.84 239 ARG A CA 1
ATOM 2226 C C . ARG A 1 239 ? 33.385 44.588 15.712 1.00 8.13 239 ARG A C 1
ATOM 2227 O O . ARG A 1 239 ? 34.028 45.033 14.745 1.00 8.92 239 ARG A O 1
ATOM 2235 N N . LYS A 1 240 ? 32.582 43.524 15.612 1.00 8.17 240 LYS A N 1
ATOM 2236 C CA A LYS A 1 240 ? 32.296 42.873 14.327 0.50 8.65 240 LYS A CA 1
ATOM 2237 C CA B LYS A 1 240 ? 32.334 42.892 14.314 0.50 8.94 240 LYS A CA 1
ATOM 2238 C C . LYS A 1 240 ? 31.761 43.908 13.330 1.00 8.66 240 LYS A C 1
ATOM 2239 O O . LYS A 1 240 ? 32.152 43.953 12.161 1.00 9.43 240 LYS A O 1
ATOM 2250 N N . SER A 1 241 ? 30.807 44.708 13.823 1.00 8.62 241 SER A N 1
ATOM 2251 C CA . SER A 1 241 ? 30.193 45.763 13.006 1.00 9.56 241 SER A CA 1
ATOM 2252 C C . SER A 1 241 ? 31.232 46.848 12.606 1.00 8.88 241 SER A C 1
ATOM 2253 O O . SER A 1 241 ? 31.184 47.342 11.477 1.00 9.69 241 SER A O 1
ATOM 2256 N N . VAL A 1 242 ? 32.150 47.188 13.516 1.00 8.72 242 VAL A N 1
ATOM 2257 C CA . VAL A 1 242 ? 33.239 48.117 13.179 1.00 9.06 242 VAL A CA 1
ATOM 2258 C C . VAL A 1 242 ? 34.077 47.581 12.027 1.00 8.81 242 VAL A C 1
ATOM 2259 O O . VAL A 1 242 ? 34.432 48.295 11.078 1.00 9.47 242 VAL A O 1
ATOM 2263 N N . ILE A 1 243 ? 34.379 46.283 12.094 1.00 8.89 243 ILE A N 1
ATOM 2264 C CA . ILE A 1 243 ? 35.115 45.624 11.015 1.00 9.04 243 ILE A CA 1
ATOM 2265 C C . ILE A 1 243 ? 34.352 45.722 9.689 1.00 9.50 243 ILE A C 1
ATOM 2266 O O . ILE A 1 243 ? 34.944 46.005 8.634 1.00 10.18 243 ILE A O 1
ATOM 2271 N N . ASP A 1 244 ? 33.035 45.519 9.738 1.00 9.28 244 ASP A N 1
ATOM 2272 C CA . ASP A 1 244 ? 32.232 45.663 8.516 1.00 9.70 244 ASP A CA 1
ATOM 2273 C C . ASP A 1 244 ? 32.264 47.073 7.967 1.00 9.65 244 ASP A C 1
ATOM 2274 O O . ASP A 1 244 ? 32.381 47.283 6.734 1.00 10.39 244 ASP A O 1
ATOM 2279 N N . VAL A 1 245 ? 32.131 48.065 8.850 1.00 9.13 245 VAL A N 1
ATOM 2280 C CA . VAL A 1 245 ? 32.136 49.448 8.391 1.00 9.71 245 VAL A CA 1
ATOM 2281 C C . VAL A 1 245 ? 33.517 49.818 7.819 1.00 9.09 245 VAL A C 1
ATOM 2282 O O . VAL A 1 245 ? 33.615 50.540 6.811 1.00 10.34 245 VAL A O 1
ATOM 2286 N N . ALA A 1 246 ? 34.577 49.346 8.468 1.00 9.27 246 ALA A N 1
ATOM 2287 C CA . ALA A 1 246 ? 35.922 49.568 7.950 1.00 9.68 246 ALA A CA 1
ATOM 2288 C C . ALA A 1 246 ? 36.039 48.979 6.540 1.00 9.77 246 ALA A C 1
ATOM 2289 O O . ALA A 1 246 ? 36.573 49.628 5.612 1.00 10.71 246 ALA A O 1
ATOM 2291 N N . ARG A 1 247 ? 35.544 47.750 6.340 1.00 9.83 247 ARG A N 1
ATOM 2292 C CA . ARG A 1 247 ? 35.578 47.152 5.004 1.00 10.66 247 ARG A CA 1
ATOM 2293 C C . ARG A 1 247 ? 34.839 48.041 3.987 1.00 10.72 247 ARG A C 1
ATOM 2294 O O . ARG A 1 247 ? 35.342 48.340 2.896 1.00 10.68 247 ARG A O 1
ATOM 2302 N N . ALA A 1 248 ? 33.643 48.488 4.355 1.00 10.21 248 ALA A N 1
ATOM 2303 C CA . ALA A 1 248 ? 32.844 49.311 3.454 1.00 11.08 248 ALA A CA 1
ATOM 2304 C C . ALA A 1 248 ? 33.528 50.611 3.083 1.00 10.84 248 ALA A C 1
ATOM 2305 O O . ALA A 1 248 ? 33.311 51.124 1.978 1.00 12.27 248 ALA A O 1
ATOM 2307 N N . ASN A 1 249 ? 34.352 51.136 4.003 1.00 10.80 249 ASN A N 1
ATOM 2308 C CA . ASN A 1 249 ? 35.055 52.390 3.810 1.00 11.60 249 ASN A CA 1
ATOM 2309 C C . ASN A 1 249 ? 36.503 52.248 3.315 1.00 11.81 249 ASN A C 1
ATOM 2310 O O . ASN A 1 249 ? 37.214 53.252 3.253 1.00 13.17 249 ASN A O 1
ATOM 2315 N N . SER A 1 250 ? 36.924 51.030 2.990 1.00 10.91 250 SER A N 1
ATOM 2316 C CA . SER A 1 250 ? 38.262 50.779 2.566 1.00 10.80 250 SER A CA 1
ATOM 2317 C C . SER A 1 250 ? 39.318 51.263 3.568 1.00 12.02 250 SER A C 1
ATOM 2318 O O . SER A 1 250 ? 40.351 51.796 3.187 1.00 15.34 250 SER A O 1
ATOM 2321 N N . ILE A 1 251 ? 39.035 51.036 4.855 1.00 11.08 251 ILE A N 1
ATOM 2322 C CA . ILE A 1 251 ? 39.940 51.336 5.939 1.00 10.89 251 ILE A CA 1
ATOM 2323 C C . ILE A 1 251 ? 40.524 50.022 6.451 1.00 10.87 251 ILE A C 1
ATOM 2324 O O . ILE A 1 251 ? 39.767 49.128 6.813 1.00 12.30 251 ILE A O 1
ATOM 2329 N N . ASP A 1 252 ? 41.849 49.925 6.496 1.00 11.85 252 ASP A N 1
ATOM 2330 C CA A ASP A 1 252 ? 42.460 48.703 6.998 0.70 12.03 252 ASP A CA 1
ATOM 2331 C CA B ASP A 1 252 ? 42.549 48.761 7.017 0.30 13.53 252 ASP A CA 1
ATOM 2332 C C . ASP A 1 252 ? 42.214 48.589 8.502 1.00 11.70 252 ASP A C 1
ATOM 2333 O O . ASP A 1 252 ? 42.319 49.561 9.265 1.00 13.35 252 ASP A O 1
ATOM 2342 N N A ILE A 1 253 ? 41.892 47.382 8.933 0.80 12.30 253 ILE A N 1
ATOM 2343 N N B ILE A 1 253 ? 41.914 47.338 8.845 0.20 12.15 253 ILE A N 1
ATOM 2344 C CA A ILE A 1 253 ? 41.704 47.096 10.355 0.80 11.83 253 ILE A CA 1
ATOM 2345 C CA B ILE A 1 253 ? 41.768 46.885 10.212 0.20 10.19 253 ILE A CA 1
ATOM 2346 C C A ILE A 1 253 ? 42.479 45.823 10.663 0.80 12.72 253 ILE A C 1
ATOM 2347 C C B ILE A 1 253 ? 42.807 45.832 10.537 0.20 10.60 253 ILE A C 1
ATOM 2348 O O A ILE A 1 253 ? 42.347 44.824 9.947 0.80 15.22 253 ILE A O 1
ATOM 2349 O O B ILE A 1 253 ? 43.215 44.992 9.719 0.20 10.67 253 ILE A O 1
ATOM 2358 N N . ARG A 1 254 ? 43.256 45.878 11.771 1.00 11.19 254 ARG A N 1
ATOM 2359 C CA . ARG A 1 254 ? 44.171 44.871 12.230 1.00 12.19 254 ARG A CA 1
ATOM 2360 C C . ARG A 1 254 ? 43.735 44.347 13.577 1.00 10.88 254 ARG A C 1
ATOM 2361 O O . ARG A 1 254 ? 43.735 45.079 14.553 1.00 12.36 254 ARG A O 1
ATOM 2369 N N . LEU A 1 255 ? 43.375 43.063 13.570 1.00 10.87 255 LEU A N 1
ATOM 2370 C CA A LEU A 1 255 ? 43.025 42.325 14.749 0.50 10.47 255 LEU A CA 1
ATOM 2371 C CA B LEU A 1 255 ? 43.049 42.344 14.820 0.50 10.12 255 LEU A CA 1
ATOM 2372 C C . LEU A 1 255 ? 44.313 41.614 15.173 1.00 10.56 255 LEU A C 1
ATOM 2373 O O . LEU A 1 255 ? 44.722 40.627 14.521 1.00 12.65 255 LEU A O 1
ATOM 2382 N N . GLU A 1 256 ? 44.985 42.115 16.208 1.00 9.91 256 GLU A N 1
ATOM 2383 C CA . GLU A 1 256 ? 46.322 41.602 16.531 1.00 10.81 256 GLU A CA 1
ATOM 2384 C C . GLU A 1 256 ? 46.615 41.990 17.989 1.00 9.89 256 GLU A C 1
ATOM 2385 O O . GLU A 1 256 ? 45.836 42.675 18.617 1.00 10.77 256 GLU A O 1
ATOM 2391 N N A VAL A 1 257 ? 47.795 41.604 18.473 0.75 9.98 257 VAL A N 1
ATOM 2392 N N B VAL A 1 257 ? 47.728 41.527 18.572 0.25 11.43 257 VAL A N 1
ATOM 2393 C CA A VAL A 1 257 ? 48.188 42.053 19.803 0.75 10.32 257 VAL A CA 1
ATOM 2394 C CA B VAL A 1 257 ? 48.093 42.027 19.918 0.25 12.85 257 VAL A CA 1
ATOM 2395 C C A VAL A 1 257 ? 48.503 43.539 19.733 0.75 11.09 257 VAL A C 1
ATOM 2396 C C B VAL A 1 257 ? 48.569 43.467 19.854 0.25 11.06 257 VAL A C 1
ATOM 2397 O O A VAL A 1 257 ? 49.181 44.028 18.796 0.75 12.37 257 VAL A O 1
ATOM 2398 O O B VAL A 1 257 ? 49.493 43.805 19.104 0.25 12.67 257 VAL A O 1
ATOM 2405 N N . VAL A 1 258 ? 47.945 44.292 20.694 1.00 9.07 258 VAL A N 1
ATOM 2406 C CA . VAL A 1 258 ? 48.104 45.745 20.698 1.00 9.02 258 VAL A CA 1
ATOM 2407 C C . VAL A 1 258 ? 48.843 46.143 21.994 1.00 9.13 258 VAL A C 1
ATOM 2408 O O . VAL A 1 258 ? 48.240 46.124 23.072 1.00 9.45 258 VAL A O 1
ATOM 2412 N N . PRO A 1 259 ? 50.130 46.508 21.880 1.00 9.88 259 PRO A N 1
ATOM 2413 C CA A PRO A 1 259 ? 50.839 46.910 23.102 0.70 10.55 259 PRO A CA 1
ATOM 2414 C CA B PRO A 1 259 ? 50.873 46.961 23.068 0.30 9.62 259 PRO A CA 1
ATOM 2415 C C . PRO A 1 259 ? 50.219 48.154 23.736 1.00 8.99 259 PRO A C 1
ATOM 2416 O O . PRO A 1 259 ? 49.770 49.092 23.057 1.00 10.60 259 PRO A O 1
ATOM 2423 N N . VAL A 1 260 ? 50.228 48.180 25.070 1.00 8.75 260 VAL A N 1
ATOM 2424 C CA . VAL A 1 260 ? 49.830 49.338 25.825 1.00 9.51 260 VAL A CA 1
ATOM 2425 C C . VAL A 1 260 ? 50.487 50.638 25.337 1.00 9.08 260 VAL A C 1
ATOM 2426 O O . VAL A 1 260 ? 49.843 51.674 25.230 1.00 9.79 260 VAL A O 1
ATOM 2430 N N . GLU A 1 261 ? 51.781 50.544 25.000 1.00 9.52 261 GLU A N 1
ATOM 2431 C CA . GLU A 1 261 ? 52.510 51.742 24.544 1.00 10.01 261 GLU A CA 1
ATOM 2432 C C . GLU A 1 261 ? 51.758 52.445 23.432 1.00 9.27 261 GLU A C 1
ATOM 2433 O O . GLU A 1 261 ? 51.787 53.670 23.329 1.00 10.56 261 GLU A O 1
ATOM 2439 N N A GLN A 1 262 ? 51.190 51.667 22.512 0.70 9.25 262 GLN A N 1
ATOM 2440 N N B GLN A 1 262 ? 51.161 51.678 22.520 0.30 9.71 262 GLN A N 1
ATOM 2441 C CA A GLN A 1 262 ? 50.555 52.282 21.352 0.70 10.13 262 GLN A CA 1
ATOM 2442 C CA B GLN A 1 262 ? 50.496 52.279 21.360 0.30 10.27 262 GLN A CA 1
ATOM 2443 C C A GLN A 1 262 ? 49.402 53.213 21.692 0.70 9.48 262 GLN A C 1
ATOM 2444 C C B GLN A 1 262 ? 49.410 53.260 21.720 0.30 10.45 262 GLN A C 1
ATOM 2445 O O A GLN A 1 262 ? 49.125 54.165 20.972 0.70 11.12 262 GLN A O 1
ATOM 2446 O O B GLN A 1 262 ? 49.202 54.263 21.032 0.30 12.84 262 GLN A O 1
ATOM 2457 N N . ALA A 1 263 ? 48.711 52.993 22.819 1.00 9.23 263 ALA A N 1
ATOM 2458 C CA . ALA A 1 263 ? 47.610 53.876 23.228 1.00 9.60 263 ALA A CA 1
ATOM 2459 C C . ALA A 1 263 ? 48.106 55.298 23.457 1.00 9.39 263 ALA A C 1
ATOM 2460 O O . ALA A 1 263 ? 47.337 56.242 23.261 1.00 11.55 263 ALA A O 1
ATOM 2462 N N . TYR A 1 264 ? 49.365 55.462 23.904 1.00 9.72 264 TYR A N 1
ATOM 2463 C CA . TYR A 1 264 ? 49.913 56.766 24.219 1.00 10.10 264 TYR A CA 1
ATOM 2464 C C . TYR A 1 264 ? 50.310 57.577 22.985 1.00 11.03 264 TYR A C 1
ATOM 2465 O O . TYR A 1 264 ? 50.672 58.745 23.114 1.00 13.70 264 TYR A O 1
ATOM 2474 N N . HIS A 1 265 ? 50.227 56.973 21.795 1.00 10.97 265 HIS A N 1
ATOM 2475 C CA A HIS A 1 265 ? 50.571 57.708 20.577 0.50 12.69 265 HIS A CA 1
ATOM 2476 C CA B HIS A 1 265 ? 50.601 57.643 20.547 0.50 12.50 265 HIS A CA 1
ATOM 2477 C C . HIS A 1 265 ? 49.478 57.640 19.515 1.00 12.29 265 HIS A C 1
ATOM 2478 O O . HIS A 1 265 ? 49.675 58.027 18.380 1.00 15.41 265 HIS A O 1
ATOM 2491 N N . SER A 1 266 ? 48.315 57.147 19.902 1.00 10.78 266 SER A N 1
ATOM 2492 C CA . SER A 1 266 ? 47.212 56.986 18.944 1.00 10.91 266 SER A CA 1
ATOM 2493 C C . SER A 1 266 ? 46.748 58.311 18.382 1.00 10.68 266 SER A C 1
ATOM 2494 O O . SER A 1 266 ? 46.703 59.322 19.079 1.00 12.05 266 SER A O 1
ATOM 2497 N N . ASP A 1 267 ? 46.334 58.297 17.110 1.00 10.26 267 ASP A N 1
ATOM 2498 C CA A ASP A 1 267 ? 45.666 59.455 16.542 0.50 11.19 267 ASP A CA 1
ATOM 2499 C CA B ASP A 1 267 ? 45.661 59.452 16.539 0.50 10.99 267 ASP A CA 1
ATOM 2500 C C . ASP A 1 267 ? 44.231 59.594 17.070 1.00 10.93 267 ASP A C 1
ATOM 2501 O O . ASP A 1 267 ? 43.722 60.717 17.230 1.00 11.97 267 ASP A O 1
ATOM 2510 N N . GLU A 1 268 ? 43.577 58.451 17.307 1.00 10.13 268 GLU A N 1
ATOM 2511 C CA . GLU A 1 268 ? 42.208 58.400 17.799 1.00 9.44 268 GLU A CA 1
ATOM 2512 C C . GLU A 1 268 ? 42.051 57.138 18.642 1.00 9.70 268 GLU A C 1
ATOM 2513 O O . GLU A 1 268 ? 42.747 56.131 18.394 1.00 10.10 268 GLU A O 1
ATOM 2519 N N . ILE A 1 269 ? 41.121 57.174 19.586 1.00 9.17 269 ILE A N 1
ATOM 2520 C CA . ILE A 1 269 ? 40.738 55.995 20.355 1.00 9.09 269 ILE A CA 1
ATOM 2521 C C . ILE A 1 269 ? 39.230 55.993 20.495 1.00 8.96 269 ILE A C 1
ATOM 2522 O O . ILE A 1 269 ? 38.615 57.045 20.739 1.00 9.76 269 ILE A O 1
ATOM 2527 N N . PHE A 1 270 ? 38.615 54.798 20.411 1.00 8.35 270 PHE A N 1
ATOM 2528 C CA . PHE A 1 270 ? 37.221 54.680 20.767 1.00 8.02 270 PHE A CA 1
ATOM 2529 C C . PHE A 1 270 ? 36.980 53.304 21.384 1.00 8.02 270 PHE A C 1
ATOM 2530 O O . PHE A 1 270 ? 37.736 52.363 21.207 1.00 9.45 270 PHE A O 1
ATOM 2538 N N . MET A 1 271 ? 35.879 53.223 22.148 1.00 7.81 271 MET A N 1
ATOM 2539 C CA . MET A 1 271 ? 35.368 52.012 22.733 1.00 7.86 271 MET A CA 1
ATOM 2540 C C . MET A 1 271 ? 34.145 51.583 21.941 1.00 8.13 271 MET A C 1
ATOM 2541 O O . MET A 1 271 ? 33.477 52.401 21.341 1.00 9.05 271 MET A O 1
ATOM 2546 N N . CYS A 1 272 ? 33.833 50.287 21.985 1.00 8.06 272 CYS A N 1
ATOM 2547 C CA . CYS A 1 272 ? 32.614 49.831 21.301 1.00 8.14 272 CYS A CA 1
ATOM 2548 C C . CYS A 1 272 ? 31.917 48.742 22.103 1.00 8.41 272 CYS A C 1
ATOM 2549 O O . CYS A 1 272 ? 32.547 47.858 22.696 1.00 8.50 272 CYS A O 1
ATOM 2552 N N . THR A 1 273 ? 30.572 48.837 22.096 1.00 7.83 273 THR A N 1
ATOM 2553 C CA A THR A 1 273 ? 29.747 47.844 22.800 0.50 7.68 273 THR A CA 1
ATOM 2554 C CA B THR A 1 273 ? 29.738 47.932 22.848 0.50 8.61 273 THR A CA 1
ATOM 2555 C C . THR A 1 273 ? 28.286 48.040 22.415 1.00 8.24 273 THR A C 1
ATOM 2556 O O . THR A 1 273 ? 27.885 49.110 21.940 1.00 9.69 273 THR A O 1
ATOM 2563 N N . THR A 1 274 ? 27.472 47.013 22.687 1.00 8.45 274 THR A N 1
ATOM 2564 C CA . THR A 1 274 ? 26.056 47.122 22.384 1.00 8.71 274 THR A CA 1
ATOM 2565 C C . THR A 1 274 ? 25.364 48.207 23.195 1.00 9.46 274 THR A C 1
ATOM 2566 O O . THR A 1 274 ? 24.474 48.908 22.659 1.00 10.61 274 THR A O 1
ATOM 2570 N N . ALA A 1 275 ? 25.715 48.332 24.455 1.00 10.04 275 ALA A N 1
ATOM 2571 C CA . ALA A 1 275 ? 25.118 49.317 25.345 1.00 10.82 275 ALA A CA 1
ATOM 2572 C C . ALA A 1 275 ? 25.796 50.695 25.196 1.00 9.81 275 ALA A C 1
ATOM 2573 O O . ALA A 1 275 ? 26.500 51.157 26.105 1.00 11.17 275 ALA A O 1
ATOM 2575 N N . GLY A 1 276 ? 25.592 51.305 24.029 1.00 10.00 276 GLY A N 1
ATOM 2576 C CA . GLY A 1 276 ? 26.117 52.612 23.793 1.00 10.01 276 GLY A CA 1
ATOM 2577 C C . GLY A 1 276 ? 26.654 52.885 22.400 1.00 10.08 276 GLY A C 1
ATOM 2578 O O . GLY A 1 276 ? 26.696 54.044 21.953 1.00 10.89 276 GLY A O 1
ATOM 2579 N N . GLY A 1 277 ? 27.139 51.830 21.738 1.00 9.03 277 GLY A N 1
ATOM 2580 C CA . GLY A 1 277 ? 27.638 51.929 20.376 1.00 9.21 277 GLY A CA 1
ATOM 2581 C C . GLY A 1 277 ? 29.143 52.249 20.284 1.00 8.77 277 GLY A C 1
ATOM 2582 O O . GLY A 1 277 ? 29.982 51.510 20.801 1.00 9.67 277 GLY A O 1
ATOM 2583 N N . ILE A 1 278 ? 29.442 53.363 19.607 1.00 8.67 278 ILE A N 1
ATOM 2584 C CA . ILE A 1 278 ? 30.793 53.810 19.297 1.00 8.79 278 ILE A CA 1
ATOM 2585 C C . ILE A 1 278 ? 31.091 55.027 20.149 1.00 8.91 278 ILE A C 1
ATOM 2586 O O . ILE A 1 278 ? 30.436 56.069 20.031 1.00 9.95 278 ILE A O 1
ATOM 2591 N N . MET A 1 279 ? 32.049 54.882 21.068 1.00 8.86 279 MET A N 1
ATOM 2592 C CA . MET A 1 279 ? 32.195 55.808 22.221 1.00 8.83 279 MET A CA 1
ATOM 2593 C C . MET A 1 279 ? 33.590 56.393 22.224 1.00 8.84 279 MET A C 1
ATOM 2594 O O . MET A 1 279 ? 34.545 55.715 22.658 1.00 9.26 279 MET A O 1
ATOM 2599 N N . PRO A 1 280 ? 33.780 57.615 21.696 1.00 9.07 280 PRO A N 1
ATOM 2600 C CA . PRO A 1 280 ? 35.143 58.148 21.578 1.00 9.47 280 PRO A CA 1
ATOM 2601 C C . PRO A 1 280 ? 35.804 58.384 22.917 1.00 9.48 280 PRO A C 1
ATOM 2602 O O . PRO A 1 280 ? 35.156 58.803 23.888 1.00 10.48 280 PRO A O 1
ATOM 2606 N N . ILE A 1 281 ? 37.131 58.201 22.944 1.00 9.55 281 ILE A N 1
ATOM 2607 C CA . ILE A 1 281 ? 37.968 58.532 24.104 1.00 9.44 281 ILE A CA 1
ATOM 2608 C C . ILE A 1 281 ? 38.953 59.624 23.679 1.00 9.82 281 ILE A C 1
ATOM 2609 O O . ILE A 1 281 ? 39.751 59.412 22.775 1.00 10.73 281 ILE A O 1
ATOM 2614 N N . THR A 1 282 ? 38.865 60.776 24.343 1.00 9.92 282 THR A N 1
ATOM 2615 C CA . THR A 1 282 ? 39.706 61.902 23.999 1.00 10.52 282 THR A CA 1
ATOM 2616 C C . THR A 1 282 ? 40.688 62.319 25.100 1.00 10.60 282 THR A C 1
ATOM 2617 O O . THR A 1 282 ? 41.526 63.224 24.863 1.00 11.59 282 THR A O 1
ATOM 2621 N N . LEU A 1 283 ? 40.622 61.646 26.259 1.00 10.52 283 LEU A N 1
ATOM 2622 C CA . LEU A 1 283 ? 41.595 61.844 27.338 1.00 10.60 283 LEU A CA 1
ATOM 2623 C C . LEU A 1 283 ? 42.051 60.482 27.828 1.00 9.87 283 LEU A C 1
ATOM 2624 O O . LEU A 1 283 ? 41.182 59.594 28.027 1.00 10.50 283 LEU A O 1
ATOM 2629 N N . LEU A 1 284 ? 43.362 60.299 27.995 1.00 10.34 284 LEU A N 1
ATOM 2630 C CA . LEU A 1 284 ? 43.921 59.025 28.445 1.00 9.84 284 LEU A CA 1
ATOM 2631 C C . LEU A 1 284 ? 44.933 59.341 29.526 1.00 9.86 284 LEU A C 1
ATOM 2632 O O . LEU A 1 284 ? 45.857 60.129 29.334 1.00 11.54 284 LEU A O 1
ATOM 2637 N N . ASP A 1 285 ? 44.745 58.756 30.699 1.00 10.37 285 ASP A N 1
ATOM 2638 C CA . ASP A 1 285 ? 45.626 59.025 31.829 1.00 11.27 285 ASP A CA 1
ATOM 2639 C C . ASP A 1 285 ? 45.795 60.520 32.086 1.00 11.56 285 ASP A C 1
ATOM 2640 O O . ASP A 1 285 ? 46.872 61.001 32.448 1.00 13.91 285 ASP A O 1
ATOM 2645 N N . GLY A 1 286 ? 44.708 61.261 31.901 1.00 12.07 286 GLY A N 1
ATOM 2646 C CA . GLY A 1 286 ? 44.688 62.686 32.145 1.00 13.60 286 GLY A CA 1
ATOM 2647 C C . GLY A 1 286 ? 45.233 63.598 31.066 1.00 14.22 286 GLY A C 1
ATOM 2648 O O . GLY A 1 286 ? 45.252 64.816 31.279 1.00 16.26 286 GLY A O 1
ATOM 2649 N N . GLN A 1 287 ? 45.696 63.036 29.955 1.00 12.77 287 GLN A N 1
ATOM 2650 C CA . GLN A 1 287 ? 46.323 63.796 28.874 1.00 13.11 287 GLN A CA 1
ATOM 2651 C C . GLN A 1 287 ? 45.508 63.640 27.585 1.00 13.60 287 GLN A C 1
ATOM 2652 O O . GLN A 1 287 ? 44.903 62.574 27.363 1.00 12.45 287 GLN A O 1
ATOM 2658 N N . PRO A 1 288 ? 45.556 64.630 26.710 1.00 13.63 288 PRO A N 1
ATOM 2659 C CA A PRO A 1 288 ? 44.801 64.490 25.474 0.50 12.80 288 PRO A CA 1
ATOM 2660 C CA B PRO A 1 288 ? 44.780 64.473 25.481 0.50 13.63 288 PRO A CA 1
ATOM 2661 C C . PRO A 1 288 ? 45.257 63.290 24.636 1.00 12.31 288 PRO A C 1
ATOM 2662 O O . PRO A 1 288 ? 46.478 63.006 24.546 1.00 14.20 288 PRO A O 1
ATOM 2669 N N . VAL A 1 289 ? 44.302 62.661 23.966 1.00 12.30 289 VAL A N 1
ATOM 2670 C CA . VAL A 1 289 ? 44.591 61.706 22.925 1.00 12.62 289 VAL A CA 1
ATOM 2671 C C . VAL A 1 289 ? 44.755 62.558 21.660 1.00 13.57 289 VAL A C 1
ATOM 2672 O O . VAL A 1 289 ? 43.816 63.251 21.220 1.00 13.96 289 VAL A O 1
ATOM 2676 N N . ASN A 1 290 ? 45.952 62.578 21.101 1.00 13.93 290 ASN A N 1
ATOM 2677 C CA . ASN A 1 290 ? 46.287 63.419 19.952 1.00 14.79 290 ASN A CA 1
ATOM 2678 C C . ASN A 1 290 ? 45.933 64.881 20.282 1.00 15.78 290 ASN A C 1
ATOM 2679 O O . ASN A 1 290 ? 46.500 65.442 21.203 1.00 19.04 290 ASN A O 1
ATOM 2684 N N . ASP A 1 291 ? 45.020 65.481 19.525 1.00 16.40 291 ASP A N 1
ATOM 2685 C CA . ASP A 1 291 ? 44.599 66.854 19.692 1.00 19.24 291 ASP A CA 1
ATOM 2686 C C . ASP A 1 291 ? 43.401 67.026 20.638 1.00 17.46 291 ASP A C 1
ATOM 2687 O O . ASP A 1 291 ? 42.849 68.138 20.771 1.00 20.56 291 ASP A O 1
ATOM 2692 N N . GLY A 1 292 ? 42.960 65.922 21.268 1.00 15.12 292 GLY A N 1
ATOM 2693 C CA . GLY A 1 292 ? 41.833 65.999 22.178 1.00 16.39 292 GLY A CA 1
ATOM 2694 C C . GLY A 1 292 ? 40.464 66.050 21.532 1.00 16.40 292 GLY A C 1
ATOM 2695 O O . GLY A 1 292 ? 39.473 66.195 22.253 1.00 17.46 292 GLY A O 1
ATOM 2696 N N . GLN A 1 293 ? 40.403 65.903 20.205 1.00 16.89 293 GLN A N 1
ATOM 2697 C CA A GLN A 1 293 ? 39.145 65.976 19.445 0.70 17.63 293 GLN A CA 1
ATOM 2698 C CA B GLN A 1 293 ? 39.127 65.991 19.499 0.30 16.02 293 GLN A CA 1
ATOM 2699 C C . GLN A 1 293 ? 38.710 64.603 19.013 1.00 15.45 293 GLN A C 1
ATOM 2700 O O . GLN A 1 293 ? 39.536 63.708 18.843 1.00 15.18 293 GLN A O 1
ATOM 2711 N N . VAL A 1 294 ? 37.421 64.418 18.793 1.00 15.35 294 VAL A N 1
ATOM 2712 C CA . VAL A 1 294 ? 36.921 63.180 18.171 1.00 15.58 294 VAL A CA 1
ATOM 2713 C C . VAL A 1 294 ? 37.438 63.181 16.725 1.00 15.71 294 VAL A C 1
ATOM 2714 O O . VAL A 1 294 ? 37.312 64.170 15.983 1.00 17.11 294 VAL A O 1
ATOM 2718 N N . GLY A 1 295 ? 38.070 62.087 16.338 1.00 13.88 295 GLY A N 1
ATOM 2719 C CA . GLY A 1 295 ? 38.775 62.064 15.092 1.00 14.49 295 GLY A CA 1
ATOM 2720 C C . GLY A 1 295 ? 37.934 61.616 13.885 1.00 13.06 295 GLY A C 1
ATOM 2721 O O . GLY A 1 295 ? 36.794 61.121 14.008 1.00 12.97 295 GLY A O 1
ATOM 2722 N N . PRO A 1 296 ? 38.505 61.765 12.677 1.00 13.35 296 PRO A N 1
ATOM 2723 C CA . PRO A 1 296 ? 37.695 61.555 11.463 1.00 13.65 296 PRO A CA 1
ATOM 2724 C C . PRO A 1 296 ? 37.361 60.076 11.211 1.00 12.70 296 PRO A C 1
ATOM 2725 O O . PRO A 1 296 ? 36.297 59.810 10.679 1.00 12.80 296 PRO A O 1
ATOM 2729 N N . ILE A 1 297 ? 38.253 59.145 11.542 1.00 11.67 297 ILE A N 1
ATOM 2730 C CA . ILE A 1 297 ? 37.959 57.750 11.322 1.00 10.97 297 ILE A CA 1
ATOM 2731 C C . ILE A 1 297 ? 36.906 57.309 12.331 1.00 10.40 297 ILE A C 1
ATOM 2732 O O . ILE A 1 297 ? 35.955 56.615 11.961 1.00 10.44 297 ILE A O 1
ATOM 2737 N N . THR A 1 298 ? 37.023 57.761 13.576 1.00 10.30 298 THR A N 1
ATOM 2738 C CA . THR A 1 298 ? 35.991 57.478 14.561 1.00 10.48 298 THR A CA 1
ATOM 2739 C C . THR A 1 298 ? 34.617 57.911 14.056 1.00 10.32 298 THR A C 1
ATOM 2740 O O . THR A 1 298 ? 33.642 57.184 14.186 1.00 10.42 298 THR A O 1
ATOM 2744 N N . LYS A 1 299 ? 34.556 59.117 13.480 1.00 10.66 299 LYS A N 1
ATOM 2745 C CA . LYS A 1 299 ? 33.273 59.608 12.968 1.00 11.25 299 LYS A CA 1
ATOM 2746 C C . LYS A 1 299 ? 32.740 58.777 11.810 1.00 11.24 299 LYS A C 1
ATOM 2747 O O . LYS A 1 299 ? 31.536 58.577 11.740 1.00 12.09 299 LYS A O 1
ATOM 2753 N N . LYS A 1 300 ? 33.604 58.313 10.909 1.00 11.44 300 LYS A N 1
ATOM 2754 C CA A LYS A 1 300 ? 33.159 57.420 9.836 0.50 11.29 300 LYS A CA 1
ATOM 2755 C CA B LYS A 1 300 ? 33.166 57.453 9.843 0.50 11.94 300 LYS A CA 1
ATOM 2756 C C . LYS A 1 300 ? 32.617 56.135 10.396 1.00 10.60 300 LYS A C 1
ATOM 2757 O O . LYS A 1 300 ? 31.576 55.633 9.926 1.00 11.42 300 LYS A O 1
ATOM 2768 N N . ILE A 1 301 ? 33.326 55.561 11.355 1.00 10.23 301 ILE A N 1
ATOM 2769 C CA . ILE A 1 301 ? 32.848 54.341 11.978 1.00 9.71 301 ILE A CA 1
ATOM 2770 C C . ILE A 1 301 ? 31.492 54.552 12.691 1.00 9.71 301 ILE A C 1
ATOM 2771 O O . ILE A 1 301 ? 30.570 53.737 12.573 1.00 10.09 301 ILE A O 1
ATOM 2776 N N . TRP A 1 302 ? 31.406 55.659 13.426 1.00 9.32 302 TRP A N 1
ATOM 2777 C CA . TRP A 1 302 ? 30.206 56.031 14.149 1.00 9.64 302 TRP A CA 1
ATOM 2778 C C . TRP A 1 302 ? 28.998 56.086 13.211 1.00 9.83 302 TRP A C 1
ATOM 2779 O O . TRP A 1 302 ? 27.954 55.442 13.439 1.00 9.82 302 TRP A O 1
ATOM 2790 N N . ASP A 1 303 ? 29.143 56.860 12.143 1.00 9.97 303 ASP A N 1
ATOM 2791 C CA A ASP A 1 303 ? 28.031 57.043 11.208 0.70 10.95 303 ASP A CA 1
ATOM 2792 C CA B ASP A 1 303 ? 28.066 57.058 11.183 0.30 11.46 303 ASP A CA 1
ATOM 2793 C C . ASP A 1 303 ? 27.648 55.716 10.559 1.00 10.82 303 ASP A C 1
ATOM 2794 O O . ASP A 1 303 ? 26.465 55.371 10.433 1.00 11.07 303 ASP A O 1
ATOM 2803 N N . GLY A 1 304 ? 28.653 54.932 10.133 1.00 10.46 304 GLY A N 1
ATOM 2804 C CA . GLY A 1 304 ? 28.369 53.650 9.460 1.00 10.20 304 GLY A CA 1
ATOM 2805 C C . GLY A 1 304 ? 27.725 52.651 10.401 1.00 9.79 304 GLY A C 1
ATOM 2806 O O . GLY A 1 304 ? 26.852 51.867 9.988 1.00 10.82 304 GLY A O 1
ATOM 2807 N N . TYR A 1 305 ? 28.159 52.648 11.655 1.00 9.36 305 TYR A N 1
ATOM 2808 C CA . TYR A 1 305 ? 27.578 51.736 12.645 1.00 9.05 305 TYR A CA 1
ATOM 2809 C C . TYR A 1 305 ? 26.076 52.033 12.819 1.00 9.25 305 TYR A C 1
ATOM 2810 O O . TYR A 1 305 ? 25.251 51.111 12.775 1.00 9.52 305 TYR A O 1
ATOM 2819 N N . TRP A 1 306 ? 25.739 53.301 13.029 1.00 9.26 306 TRP A N 1
ATOM 2820 C CA . TRP A 1 306 ? 24.329 53.607 13.209 1.00 9.66 306 TRP A CA 1
ATOM 2821 C C . TRP A 1 306 ? 23.501 53.382 11.920 1.00 9.82 306 TRP A C 1
ATOM 2822 O O . TRP A 1 306 ? 22.343 52.951 12.015 1.00 10.84 306 TRP A O 1
ATOM 2833 N N . GLU A 1 307 ? 24.109 53.551 10.738 1.00 10.22 307 GLU A N 1
ATOM 2834 C CA A GLU A 1 307 ? 23.373 53.237 9.536 0.50 11.72 307 GLU A CA 1
ATOM 2835 C CA B GLU A 1 307 ? 23.404 53.200 9.494 0.50 11.47 307 GLU A CA 1
ATOM 2836 C C . GLU A 1 307 ? 23.040 51.728 9.475 1.00 11.19 307 GLU A C 1
ATOM 2837 O O . GLU A 1 307 ? 21.980 51.347 8.953 1.00 11.89 307 GLU A O 1
ATOM 2848 N N . MET A 1 308 ? 23.928 50.863 9.991 1.00 9.44 308 MET A N 1
ATOM 2849 C CA . MET A 1 308 ? 23.643 49.433 9.988 1.00 10.06 308 MET A CA 1
ATOM 2850 C C . MET A 1 308 ? 22.382 49.073 10.772 1.00 9.74 308 MET A C 1
ATOM 2851 O O . MET A 1 308 ? 21.748 48.057 10.484 1.00 10.38 308 MET A O 1
ATOM 2856 N N . HIS A 1 309 ? 22.014 49.897 11.760 1.00 10.81 309 HIS A N 1
ATOM 2857 C CA A HIS A 1 309 ? 20.832 49.655 12.567 0.50 9.94 309 HIS A CA 1
ATOM 2858 C CA B HIS A 1 309 ? 20.766 49.698 12.504 0.50 10.69 309 HIS A CA 1
ATOM 2859 C C . HIS A 1 309 ? 19.509 49.795 11.729 1.00 10.92 309 HIS A C 1
ATOM 2860 O O . HIS A 1 309 ? 18.459 49.358 12.205 1.00 12.28 309 HIS A O 1
ATOM 2873 N N . TYR A 1 310 ? 19.600 50.399 10.527 1.00 10.38 310 TYR A N 1
ATOM 2874 C CA . TYR A 1 310 ? 18.477 50.567 9.621 1.00 11.07 310 TYR A CA 1
ATOM 2875 C C . TYR A 1 310 ? 18.628 49.677 8.383 1.00 11.80 310 TYR A C 1
ATOM 2876 O O . TYR A 1 310 ? 17.791 49.729 7.486 1.00 15.19 310 TYR A O 1
ATOM 2885 N N . ASN A 1 311 ? 19.693 48.900 8.304 1.00 10.43 311 ASN A N 1
ATOM 2886 C CA . ASN A 1 311 ? 19.994 48.097 7.131 1.00 10.31 311 ASN A CA 1
ATOM 2887 C C . ASN A 1 311 ? 19.336 46.735 7.294 1.00 10.69 311 ASN A C 1
ATOM 2888 O O . ASN A 1 311 ? 19.597 46.031 8.284 1.00 10.79 311 ASN A O 1
ATOM 2893 N N . PRO A 1 312 ? 18.466 46.336 6.338 1.00 11.34 312 PRO A N 1
ATOM 2894 C CA . PRO A 1 312 ? 17.765 45.047 6.511 1.00 12.21 312 PRO A CA 1
ATOM 2895 C C . PRO A 1 312 ? 18.671 43.826 6.546 1.00 11.86 312 PRO A C 1
ATOM 2896 O O . PRO A 1 312 ? 18.232 42.750 6.955 1.00 13.10 312 PRO A O 1
ATOM 2900 N N . ALA A 1 313 ? 19.916 43.963 6.081 1.00 10.51 313 ALA A N 1
ATOM 2901 C CA . ALA A 1 313 ? 20.876 42.862 6.180 1.00 11.63 313 ALA A CA 1
ATOM 2902 C C . ALA A 1 313 ? 21.295 42.567 7.613 1.00 11.39 313 ALA A C 1
ATOM 2903 O O . ALA A 1 313 ? 21.828 41.485 7.877 1.00 12.90 313 ALA A O 1
ATOM 2905 N N . TYR A 1 314 ? 21.089 43.545 8.520 1.00 10.56 314 TYR A N 1
ATOM 2906 C CA . TYR A 1 314 ? 21.544 43.473 9.898 1.00 10.54 314 TYR A CA 1
ATOM 2907 C C . TYR A 1 314 ? 20.462 43.709 10.966 1.00 10.77 314 TYR A C 1
ATOM 2908 O O . TYR A 1 314 ? 20.768 43.671 12.153 1.00 11.93 314 TYR A O 1
ATOM 2917 N N . SER A 1 315 ? 19.228 43.987 10.548 1.00 11.04 315 SER A N 1
ATOM 2918 C CA . SER A 1 315 ? 18.225 44.431 11.503 1.00 11.31 315 SER A CA 1
ATOM 2919 C C . SER A 1 315 ? 16.838 44.123 10.965 1.00 11.86 315 SER A C 1
ATOM 2920 O O . SER A 1 315 ? 16.672 43.947 9.756 1.00 11.96 315 SER A O 1
ATOM 2923 N N . PHE A 1 316 ? 15.847 44.074 11.871 1.00 11.80 316 PHE A N 1
ATOM 2924 C CA . PHE A 1 316 ? 14.462 43.898 11.458 1.00 12.09 316 PHE A CA 1
ATOM 2925 C C . PHE A 1 316 ? 13.547 44.647 12.427 1.00 11.09 316 PHE A C 1
ATOM 2926 O O . PHE A 1 316 ? 13.888 44.778 13.593 1.00 12.57 316 PHE A O 1
ATOM 2934 N N . PRO A 1 317 ? 12.381 45.091 11.937 1.00 12.79 317 PRO A N 1
ATOM 2935 C CA . PRO A 1 317 ? 11.474 45.846 12.785 1.00 12.63 317 PRO A CA 1
ATOM 2936 C C . PRO A 1 317 ? 10.597 44.964 13.653 1.00 12.99 317 PRO A C 1
ATOM 2937 O O . PRO A 1 317 ? 10.042 43.932 13.202 1.00 16.02 317 PRO A O 1
ATOM 2941 N N . VAL A 1 318 ? 10.439 45.360 14.908 1.00 13.75 318 VAL A N 1
ATOM 2942 C CA . VAL A 1 318 ? 9.474 44.743 15.806 1.00 14.65 318 VAL A CA 1
ATOM 2943 C C . VAL A 1 318 ? 8.082 45.300 15.495 1.00 15.78 318 VAL A C 1
ATOM 2944 O O . VAL A 1 318 ? 7.916 46.486 15.216 1.00 16.84 318 VAL A O 1
ATOM 2948 N N . ASP A 1 319 ? 7.080 44.421 15.533 1.00 17.47 319 ASP A N 1
ATOM 2949 C CA . ASP A 1 319 ? 5.683 44.823 15.324 1.00 17.99 319 ASP A CA 1
ATOM 2950 C C . ASP A 1 319 ? 5.098 45.183 16.700 1.00 18.19 319 ASP A C 1
ATOM 2951 O O . ASP A 1 319 ? 4.873 44.297 17.505 1.00 20.68 319 ASP A O 1
ATOM 2956 N N . TYR A 1 320 ? 4.901 46.485 16.964 1.00 18.55 320 TYR A N 1
ATOM 2957 C CA . TYR A 1 320 ? 4.347 46.938 18.232 1.00 18.99 320 TYR A CA 1
ATOM 2958 C C . TYR A 1 320 ? 2.812 46.845 18.302 1.00 23.25 320 TYR A C 1
ATOM 2959 O O . TYR A 1 320 ? 2.221 47.231 19.299 1.00 26.32 320 TYR A O 1
ATOM 2968 N N . GLY A 1 321 ? 2.178 46.395 17.236 1.00 26.60 321 GLY A N 1
ATOM 2969 C CA . GLY A 1 321 ? 0.725 46.134 17.261 1.00 34.78 321 GLY A CA 1
ATOM 2970 C C . GLY A 1 321 ? -0.084 47.409 17.059 1.00 60.31 321 GLY A C 1
ATOM 2971 O O . GLY A 1 321 ? 0.490 48.446 16.710 1.00 91.72 321 GLY A O 1
ATOM 2972 N N . SER B 1 3 ? 39.202 10.523 66.646 1.00 173.25 3 SER B N 1
ATOM 2973 C CA . SER B 1 3 ? 39.333 9.215 65.902 1.00 102.88 3 SER B CA 1
ATOM 2974 C C . SER B 1 3 ? 38.199 9.077 64.905 1.00 68.66 3 SER B C 1
ATOM 2975 O O . SER B 1 3 ? 37.055 9.381 65.257 1.00 317.61 3 SER B O 1
ATOM 2978 N N A MET B 1 4 ? 38.455 8.602 63.693 0.40 65.53 4 MET B N 1
ATOM 2979 N N B MET B 1 4 ? 38.560 8.709 63.637 0.60 52.20 4 MET B N 1
ATOM 2980 C CA A MET B 1 4 ? 37.366 8.556 62.720 0.40 34.62 4 MET B CA 1
ATOM 2981 C CA B MET B 1 4 ? 37.677 8.909 62.429 0.60 28.81 4 MET B CA 1
ATOM 2982 C C A MET B 1 4 ? 36.142 7.897 63.294 0.40 25.49 4 MET B C 1
ATOM 2983 C C B MET B 1 4 ? 36.322 8.288 62.686 0.60 21.39 4 MET B C 1
ATOM 2984 O O A MET B 1 4 ? 35.005 8.409 63.171 0.40 26.57 4 MET B O 1
ATOM 2985 O O B MET B 1 4 ? 35.341 9.022 62.870 0.60 19.75 4 MET B O 1
ATOM 2994 N N A ASP B 1 5 ? 36.401 6.809 63.995 0.50 37.60 5 ASP B N 1
ATOM 2995 N N B ASP B 1 5 ? 36.269 6.956 62.752 0.50 22.93 5 ASP B N 1
ATOM 2996 C CA A ASP B 1 5 ? 35.368 6.032 64.640 0.50 31.85 5 ASP B CA 1
ATOM 2997 C CA B ASP B 1 5 ? 35.005 6.266 63.051 0.50 20.88 5 ASP B CA 1
ATOM 2998 C C A ASP B 1 5 ? 34.535 6.993 65.472 0.50 29.97 5 ASP B C 1
ATOM 2999 C C B ASP B 1 5 ? 34.327 6.852 64.325 0.50 26.02 5 ASP B C 1
ATOM 3000 O O A ASP B 1 5 ? 33.398 7.318 65.095 0.50 36.56 5 ASP B O 1
ATOM 3001 O O B ASP B 1 5 ? 33.099 6.847 64.424 0.50 24.05 5 ASP B O 1
ATOM 3010 N N A LYS B 1 6 ? 35.091 7.493 66.578 0.50 38.85 6 LYS B N 1
ATOM 3011 N N B LYS B 1 6 ? 35.113 7.366 65.282 0.50 30.09 6 LYS B N 1
ATOM 3012 C CA A LYS B 1 6 ? 34.283 8.356 67.426 0.50 33.84 6 LYS B CA 1
ATOM 3013 C CA B LYS B 1 6 ? 34.577 7.979 66.535 0.50 20.16 6 LYS B CA 1
ATOM 3014 C C A LYS B 1 6 ? 33.622 9.517 66.631 0.50 24.07 6 LYS B C 1
ATOM 3015 C C B LYS B 1 6 ? 33.739 9.288 66.378 0.50 22.94 6 LYS B C 1
ATOM 3016 O O A LYS B 1 6 ? 32.370 9.667 66.696 0.50 23.97 6 LYS B O 1
ATOM 3017 O O B LYS B 1 6 ? 32.569 9.365 66.725 0.50 31.43 6 LYS B O 1
ATOM 3028 N N . VAL B 1 7 ? 34.397 10.314 65.847 1.00 21.48 7 VAL B N 1
ATOM 3029 C CA . VAL B 1 7 ? 33.820 11.592 65.404 1.00 19.29 7 VAL B CA 1
ATOM 3030 C C . VAL B 1 7 ? 32.692 11.319 64.430 1.00 16.50 7 VAL B C 1
ATOM 3031 O O . VAL B 1 7 ? 31.576 11.859 64.525 1.00 16.52 7 VAL B O 1
ATOM 3035 N N . PHE B 1 8 ? 32.959 10.475 63.456 1.00 14.45 8 PHE B N 1
ATOM 3036 C CA A PHE B 1 8 ? 31.935 10.137 62.437 0.50 13.72 8 PHE B CA 1
ATOM 3037 C CA B PHE B 1 8 ? 31.947 10.264 62.456 0.50 15.21 8 PHE B CA 1
ATOM 3038 C C . PHE B 1 8 ? 30.732 9.390 62.938 1.00 13.58 8 PHE B C 1
ATOM 3039 O O . PHE B 1 8 ? 29.607 9.624 62.493 1.00 13.93 8 PHE B O 1
ATOM 3054 N N . SER B 1 9 ? 30.968 8.447 63.856 1.00 15.35 9 SER B N 1
ATOM 3055 C CA A SER B 1 9 ? 29.844 7.671 64.380 0.33 16.53 9 SER B CA 1
ATOM 3056 C CA B SER B 1 9 ? 29.858 7.669 64.379 0.33 16.12 9 SER B CA 1
ATOM 3057 C CA C SER B 1 9 ? 29.892 7.668 64.466 0.33 17.39 9 SER B CA 1
ATOM 3058 C C . SER B 1 9 ? 28.859 8.601 65.070 1.00 14.29 9 SER B C 1
ATOM 3059 O O . SER B 1 9 ? 27.664 8.406 64.936 1.00 14.46 9 SER B O 1
ATOM 3066 N N . GLY B 1 10 ? 29.358 9.601 65.777 1.00 12.37 10 GLY B N 1
ATOM 3067 C CA . GLY B 1 10 ? 28.458 10.573 66.383 1.00 12.57 10 GLY B CA 1
ATOM 3068 C C . GLY B 1 10 ? 27.634 11.334 65.361 1.00 11.42 10 GLY B C 1
ATOM 3069 O O . GLY B 1 10 ? 26.440 11.465 65.498 1.00 12.69 10 GLY B O 1
ATOM 3070 N N . TYR B 1 11 ? 28.323 11.793 64.319 1.00 11.11 11 TYR B N 1
ATOM 3071 C CA . TYR B 1 11 ? 27.647 12.498 63.237 1.00 10.73 11 TYR B CA 1
ATOM 3072 C C . TYR B 1 11 ? 26.557 11.603 62.614 1.00 11.06 11 TYR B C 1
ATOM 3073 O O . TYR B 1 11 ? 25.441 12.046 62.399 1.00 11.74 11 TYR B O 1
ATOM 3082 N N . TYR B 1 12 ? 26.858 10.325 62.351 1.00 11.36 12 TYR B N 1
ATOM 3083 C CA A TYR B 1 12 ? 25.866 9.457 61.749 0.70 12.47 12 TYR B CA 1
ATOM 3084 C CA B TYR B 1 12 ? 25.817 9.490 61.745 0.30 12.32 12 TYR B CA 1
ATOM 3085 C C . TYR B 1 12 ? 24.608 9.322 62.633 1.00 13.04 12 TYR B C 1
ATOM 3086 O O . TYR B 1 12 ? 23.483 9.288 62.122 1.00 13.61 12 TYR B O 1
ATOM 3103 N N . ALA B 1 13 ? 24.808 9.237 63.951 1.00 12.50 13 ALA B N 1
ATOM 3104 C CA . ALA B 1 13 ? 23.675 9.122 64.852 1.00 12.69 13 ALA B CA 1
ATOM 3105 C C . ALA B 1 13 ? 22.861 10.428 64.834 1.00 12.48 13 ALA B C 1
ATOM 3106 O O . ALA B 1 13 ? 21.622 10.416 64.769 1.00 12.54 13 ALA B O 1
ATOM 3108 N N . ARG B 1 14 ? 23.545 11.566 64.892 1.00 11.08 14 ARG B N 1
ATOM 3109 C CA . ARG B 1 14 ? 22.840 12.841 64.880 1.00 11.90 14 ARG B CA 1
ATOM 3110 C C . ARG B 1 14 ? 22.070 13.011 63.556 1.00 11.42 14 ARG B C 1
ATOM 3111 O O . ARG B 1 14 ? 20.943 13.529 63.520 1.00 12.44 14 ARG B O 1
ATOM 3119 N N . GLN B 1 15 ? 22.677 12.564 62.443 1.00 11.79 15 GLN B N 1
ATOM 3120 C CA A GLN B 1 15 ? 22.034 12.628 61.108 0.50 13.25 15 GLN B CA 1
ATOM 3121 C CA B GLN B 1 15 ? 22.054 12.731 61.151 0.50 13.22 15 GLN B CA 1
ATOM 3122 C C . GLN B 1 15 ? 20.790 11.804 61.045 1.00 14.33 15 GLN B C 1
ATOM 3123 O O . GLN B 1 15 ? 19.791 12.201 60.464 1.00 15.34 15 GLN B O 1
ATOM 3134 N N A LYS B 1 16 ? 20.832 10.620 61.650 0.50 14.42 16 LYS B N 1
ATOM 3135 N N B LYS B 1 16 ? 20.873 10.573 61.564 0.50 12.50 16 LYS B N 1
ATOM 3136 C CA A LYS B 1 16 ? 19.692 9.717 61.630 0.50 15.72 16 LYS B CA 1
ATOM 3137 C CA B LYS B 1 16 ? 19.696 9.710 61.556 0.50 15.65 16 LYS B CA 1
ATOM 3138 C C A LYS B 1 16 ? 18.511 10.276 62.404 0.50 12.75 16 LYS B C 1
ATOM 3139 C C B LYS B 1 16 ? 18.560 10.449 62.278 0.50 13.47 16 LYS B C 1
ATOM 3140 O O A LYS B 1 16 ? 17.328 10.010 62.078 0.50 12.29 16 LYS B O 1
ATOM 3141 O O B LYS B 1 16 ? 17.466 10.578 61.731 0.50 12.03 16 LYS B O 1
ATOM 3152 N N . LEU B 1 17 ? 18.848 11.010 63.461 1.00 12.89 17 LEU B N 1
ATOM 3153 C CA . LEU B 1 17 ? 17.799 11.695 64.215 1.00 12.38 17 LEU B CA 1
ATOM 3154 C C . LEU B 1 17 ? 17.221 12.846 63.426 1.00 13.00 17 LEU B C 1
ATOM 3155 O O . LEU B 1 17 ? 15.989 13.042 63.325 1.00 13.65 17 LEU B O 1
ATOM 3160 N N . LEU B 1 18 ? 18.093 13.617 62.803 1.00 12.53 18 LEU B N 1
ATOM 3161 C CA . LEU B 1 18 ? 17.641 14.754 61.992 1.00 12.82 18 LEU B CA 1
ATOM 3162 C C . LEU B 1 18 ? 16.738 14.318 60.832 1.00 14.15 18 LEU B C 1
ATOM 3163 O O . LEU B 1 18 ? 15.711 14.982 60.524 1.00 15.50 18 LEU B O 1
ATOM 3168 N N . GLU B 1 19 ? 17.084 13.195 60.215 1.00 14.74 19 GLU B N 1
ATOM 3169 C CA . GLU B 1 19 ? 16.348 12.678 59.055 1.00 17.36 19 GLU B CA 1
ATOM 3170 C C . GLU B 1 19 ? 14.922 12.228 59.399 1.00 18.20 19 GLU B C 1
ATOM 3171 O O . GLU B 1 19 ? 14.067 12.187 58.523 1.00 23.48 19 GLU B O 1
ATOM 3177 N N . ARG B 1 20 ? 14.655 11.969 60.680 1.00 16.28 20 ARG B N 1
ATOM 3178 C CA . ARG B 1 20 ? 13.307 11.640 61.125 1.00 18.38 20 ARG B CA 1
ATOM 3179 C C . ARG B 1 20 ? 12.510 12.793 61.744 1.00 17.90 20 ARG B C 1
ATOM 3180 O O . ARG B 1 20 ? 11.359 12.620 62.167 1.00 20.05 20 ARG B O 1
ATOM 3188 N N . SER B 1 21 ? 13.088 13.983 61.706 1.00 16.20 21 SER B N 1
ATOM 3189 C CA . SER B 1 21 ? 12.432 15.154 62.243 1.00 16.30 21 SER B CA 1
ATOM 3190 C C . SER B 1 21 ? 11.186 15.534 61.480 1.00 18.23 21 SER B C 1
ATOM 3191 O O . SER B 1 21 ? 11.153 15.460 60.240 1.00 20.66 21 SER B O 1
ATOM 3194 N N . ASP B 1 22 ? 10.187 15.985 62.229 1.00 19.08 22 ASP B N 1
ATOM 3195 C CA A ASP B 1 22 ? 8.969 16.548 61.658 0.50 21.81 22 ASP B CA 1
ATOM 3196 C CA B ASP B 1 22 ? 9.001 16.555 61.575 0.50 21.02 22 ASP B CA 1
ATOM 3197 C C . ASP B 1 22 ? 9.062 18.080 61.450 1.00 21.80 22 ASP B C 1
ATOM 3198 O O . ASP B 1 22 ? 8.103 18.719 61.031 1.00 25.10 22 ASP B O 1
ATOM 3207 N N . ASN B 1 23 ? 10.207 18.679 61.779 1.00 19.09 23 ASN B N 1
ATOM 3208 C CA . ASN B 1 23 ? 10.376 20.131 61.630 1.00 18.59 23 ASN B CA 1
ATOM 3209 C C . ASN B 1 23 ? 10.731 20.448 60.176 1.00 19.09 23 ASN B C 1
ATOM 3210 O O . ASN B 1 23 ? 11.750 19.961 59.695 1.00 17.37 23 ASN B O 1
ATOM 3215 N N A PRO B 1 24 ? 9.952 21.348 59.550 0.50 20.70 24 PRO B N 1
ATOM 3216 N N B PRO B 1 24 ? 9.917 21.217 59.415 0.50 21.69 24 PRO B N 1
ATOM 3217 C CA A PRO B 1 24 ? 10.136 21.767 58.155 0.50 18.69 24 PRO B CA 1
ATOM 3218 C CA B PRO B 1 24 ? 10.411 21.360 58.015 0.50 21.96 24 PRO B CA 1
ATOM 3219 C C A PRO B 1 24 ? 11.508 22.328 57.833 0.50 16.83 24 PRO B C 1
ATOM 3220 C C B PRO B 1 24 ? 11.774 22.047 57.883 0.50 18.33 24 PRO B C 1
ATOM 3221 O O A PRO B 1 24 ? 11.945 22.295 56.680 0.50 20.24 24 PRO B O 1
ATOM 3222 O O B PRO B 1 24 ? 12.538 21.765 56.921 0.50 17.72 24 PRO B O 1
ATOM 3229 N N . PHE B 1 25 ? 12.142 22.882 58.865 1.00 16.37 25 PHE B N 1
ATOM 3230 C CA . PHE B 1 25 ? 13.463 23.521 58.797 1.00 14.07 25 PHE B CA 1
ATOM 3231 C C . PHE B 1 25 ? 14.634 22.558 59.064 1.00 12.74 25 PHE B C 1
ATOM 3232 O O . PHE B 1 25 ? 15.784 22.979 59.001 1.00 13.32 25 PHE B O 1
ATOM 3240 N N . SER B 1 26 ? 14.334 21.276 59.256 1.00 14.08 26 SER B N 1
ATOM 3241 C CA A SER B 1 26 ? 15.394 20.281 59.406 0.90 14.23 26 SER B CA 1
ATOM 3242 C CA B SER B 1 26 ? 15.372 20.258 59.386 0.10 12.91 26 SER B CA 1
ATOM 3243 C C . SER B 1 26 ? 16.202 20.155 58.120 1.00 13.03 26 SER B C 1
ATOM 3244 O O . SER B 1 26 ? 17.306 19.618 58.145 1.00 15.47 26 SER B O 1
ATOM 3249 N N . LYS B 1 27 ? 15.637 20.608 56.985 1.00 12.83 27 LYS B N 1
ATOM 3250 C CA A LYS B 1 27 ? 16.221 20.618 55.640 0.50 13.72 27 LYS B CA 1
ATOM 3251 C CA B LYS B 1 27 ? 16.437 20.525 55.749 0.50 14.59 27 LYS B CA 1
ATOM 3252 C C . LYS B 1 27 ? 17.090 21.878 55.410 1.00 13.23 27 LYS B C 1
ATOM 3253 O O . LYS B 1 27 ? 17.740 22.002 54.375 1.00 13.52 27 LYS B O 1
ATOM 3264 N N . GLY B 1 28 ? 17.031 22.820 56.338 1.00 11.91 28 GLY B N 1
ATOM 3265 C CA . GLY B 1 28 ? 17.667 24.121 56.229 1.00 12.24 28 GLY B CA 1
ATOM 3266 C C . GLY B 1 28 ? 16.698 25.266 56.402 1.00 12.48 28 GLY B C 1
ATOM 3267 O O . GLY B 1 28 ? 15.452 25.110 56.409 1.00 13.39 28 GLY B O 1
ATOM 3268 N N . ILE B 1 29 ? 17.290 26.445 56.523 1.00 12.22 29 ILE B N 1
ATOM 3269 C CA . ILE B 1 29 ? 16.542 27.689 56.763 1.00 11.90 29 ILE B CA 1
ATOM 3270 C C . ILE B 1 29 ? 17.366 28.863 56.199 1.00 11.51 29 ILE B C 1
ATOM 3271 O O . ILE B 1 29 ? 18.601 28.842 56.284 1.00 12.44 29 ILE B O 1
ATOM 3276 N N . ALA B 1 30 ? 16.688 29.859 55.642 1.00 12.14 30 ALA B N 1
ATOM 3277 C CA . ALA B 1 30 ? 17.336 31.035 55.090 1.00 12.12 30 ALA B CA 1
ATOM 3278 C C . ALA B 1 30 ? 16.701 32.277 55.673 1.00 12.55 30 ALA B C 1
ATOM 3279 O O . ALA B 1 30 ? 15.544 32.261 56.109 1.00 14.64 30 ALA B O 1
ATOM 3281 N N . TYR B 1 31 ? 17.469 33.361 55.659 1.00 13.12 31 TYR B N 1
ATOM 3282 C CA A TYR B 1 31 ? 17.011 34.668 56.144 0.80 15.02 31 TYR B CA 1
ATOM 3283 C CA B TYR B 1 31 ? 17.042 34.657 56.153 0.20 14.86 31 TYR B CA 1
ATOM 3284 C C . TYR B 1 31 ? 17.185 35.641 54.998 1.00 14.46 31 TYR B C 1
ATOM 3285 O O . TYR B 1 31 ? 18.311 35.906 54.572 1.00 15.81 31 TYR B O 1
ATOM 3302 N N . VAL B 1 32 ? 16.056 36.145 54.491 1.00 14.22 32 VAL B N 1
ATOM 3303 C CA . VAL B 1 32 ? 16.018 37.005 53.296 1.00 13.99 32 VAL B CA 1
ATOM 3304 C C . VAL B 1 32 ? 15.041 38.138 53.601 1.00 14.59 32 VAL B C 1
ATOM 3305 O O . VAL B 1 32 ? 13.896 37.886 53.956 1.00 15.04 32 VAL B O 1
ATOM 3309 N N . GLU B 1 33 ? 15.524 39.365 53.490 1.00 14.19 33 GLU B N 1
ATOM 3310 C CA . GLU B 1 33 ? 14.692 40.562 53.682 1.00 16.71 33 GLU B CA 1
ATOM 3311 C C . GLU B 1 33 ? 13.926 40.492 55.002 1.00 16.80 33 GLU B C 1
ATOM 3312 O O . GLU B 1 33 ? 12.717 40.777 55.069 1.00 21.00 33 GLU B O 1
ATOM 3318 N N . GLY B 1 34 ? 14.646 40.103 56.065 1.00 16.77 34 GLY B N 1
ATOM 3319 C CA . GLY B 1 34 ? 14.070 40.078 57.400 1.00 19.48 34 GLY B CA 1
ATOM 3320 C C . GLY B 1 34 ? 13.143 38.937 57.736 1.00 20.38 34 GLY B C 1
ATOM 3321 O O . GLY B 1 34 ? 12.486 38.958 58.785 1.00 24.43 34 GLY B O 1
ATOM 3322 N N . LYS B 1 35 ? 13.020 37.969 56.856 1.00 17.61 35 LYS B N 1
ATOM 3323 C CA . LYS B 1 35 ? 12.144 36.863 57.031 1.00 19.40 35 LYS B CA 1
ATOM 3324 C C . LYS B 1 35 ? 12.859 35.519 56.957 1.00 16.70 35 LYS B C 1
ATOM 3325 O O . LYS B 1 35 ? 13.756 35.324 56.145 1.00 16.83 35 LYS B O 1
ATOM 3331 N N . LEU B 1 36 ? 12.409 34.582 57.783 1.00 16.48 36 LEU B N 1
ATOM 3332 C CA . LEU B 1 36 ? 12.903 33.198 57.759 1.00 16.51 36 LEU B CA 1
ATOM 3333 C C . LEU B 1 36 ? 12.054 32.370 56.807 1.00 15.89 36 LEU B C 1
ATOM 3334 O O . LEU B 1 36 ? 10.839 32.377 56.901 1.00 20.77 36 LEU B O 1
ATOM 3339 N N A VAL B 1 37 ? 12.695 31.696 55.856 0.50 12.43 37 VAL B N 1
ATOM 3340 N N C VAL B 1 37 ? 12.712 31.620 55.928 0.50 17.17 37 VAL B N 1
ATOM 3341 C CA A VAL B 1 37 ? 12.014 30.905 54.848 0.50 12.73 37 VAL B CA 1
ATOM 3342 C CA B VAL B 1 37 ? 12.289 31.038 54.672 0.25 17.46 37 VAL B CA 1
ATOM 3343 C CA C VAL B 1 37 ? 12.082 30.947 54.814 0.25 19.82 37 VAL B CA 1
ATOM 3344 C C A VAL B 1 37 ? 12.824 29.651 54.529 0.50 13.37 37 VAL B C 1
ATOM 3345 C C C VAL B 1 37 ? 12.815 29.620 54.599 0.50 14.90 37 VAL B C 1
ATOM 3346 O O A VAL B 1 37 ? 14.043 29.581 54.768 0.50 12.46 37 VAL B O 1
ATOM 3347 O O C VAL B 1 37 ? 13.964 29.448 55.051 0.50 18.11 37 VAL B O 1
ATOM 3357 N N . LEU B 1 38 ? 12.158 28.664 53.940 1.00 13.87 38 LEU B N 1
ATOM 3358 C CA . LEU B 1 38 ? 12.859 27.433 53.492 1.00 14.43 38 LEU B CA 1
ATOM 3359 C C . LEU B 1 38 ? 13.816 27.806 52.371 1.00 13.59 38 LEU B C 1
ATOM 3360 O O . LEU B 1 38 ? 13.479 28.645 51.511 1.00 13.84 38 LEU B O 1
ATOM 3365 N N . PRO B 1 39 ? 14.996 27.207 52.340 1.00 14.09 39 PRO B N 1
ATOM 3366 C CA A PRO B 1 39 ? 15.899 27.650 51.275 0.50 12.77 39 PRO B CA 1
ATOM 3367 C CA B PRO B 1 39 ? 15.980 27.459 51.263 0.50 13.54 39 PRO B CA 1
ATOM 3368 C C . PRO B 1 39 ? 15.374 27.447 49.861 1.00 12.68 39 PRO B C 1
ATOM 3369 O O . PRO B 1 39 ? 15.657 28.311 49.035 1.00 14.37 39 PRO B O 1
ATOM 3376 N N . SER B 1 40 ? 14.569 26.421 49.600 1.00 13.67 40 SER B N 1
ATOM 3377 C CA A SER B 1 40 ? 14.026 26.229 48.256 0.50 13.90 40 SER B CA 1
ATOM 3378 C CA B SER B 1 40 ? 14.034 26.255 48.240 0.50 15.37 40 SER B CA 1
ATOM 3379 C C . SER B 1 40 ? 13.017 27.317 47.873 1.00 15.73 40 SER B C 1
ATOM 3380 O O . SER B 1 40 ? 12.782 27.560 46.697 1.00 16.11 40 SER B O 1
ATOM 3385 N N . ASP B 1 41 ? 12.417 27.959 48.886 1.00 14.26 41 ASP B N 1
ATOM 3386 C CA . ASP B 1 41 ? 11.435 29.020 48.664 1.00 15.19 41 ASP B CA 1
ATOM 3387 C C . ASP B 1 41 ? 12.115 30.409 48.630 1.00 14.73 41 ASP B C 1
ATOM 3388 O O . ASP B 1 41 ? 11.470 31.404 48.267 1.00 17.59 41 ASP B O 1
ATOM 3393 N N . ALA B 1 42 ? 13.372 30.484 49.095 1.00 14.09 42 ALA B N 1
ATOM 3394 C CA . ALA B 1 42 ? 14.076 31.765 49.186 1.00 14.16 42 ALA B CA 1
ATOM 3395 C C . ALA B 1 42 ? 14.320 32.377 47.811 1.00 13.02 42 ALA B C 1
ATOM 3396 O O . ALA B 1 42 ? 14.703 31.674 46.874 1.00 13.62 42 ALA B O 1
ATOM 3398 N N . ARG B 1 43 ? 14.142 33.690 47.703 1.00 14.73 43 ARG B N 1
ATOM 3399 C CA . ARG B 1 43 ? 14.278 34.386 46.421 1.00 14.72 43 ARG B CA 1
ATOM 3400 C C . ARG B 1 43 ? 15.069 35.669 46.597 1.00 16.37 43 ARG B C 1
ATOM 3401 O O . ARG B 1 43 ? 15.040 36.311 47.680 1.00 20.75 43 ARG B O 1
ATOM 3409 N N . ILE B 1 44 ? 15.816 36.007 45.549 1.00 13.81 44 ILE B N 1
ATOM 3410 C CA A ILE B 1 44 ? 16.700 37.182 45.438 0.20 14.05 44 ILE B CA 1
ATOM 3411 C CA B ILE B 1 44 ? 16.524 37.253 45.545 0.80 15.99 44 ILE B CA 1
ATOM 3412 C C . ILE B 1 44 ? 16.099 38.089 44.353 1.00 13.56 44 ILE B C 1
ATOM 3413 O O . ILE B 1 44 ? 15.651 37.573 43.348 1.00 14.45 44 ILE B O 1
ATOM 3422 N N . PRO B 1 45 ? 16.244 39.404 44.475 1.00 13.29 45 PRO B N 1
ATOM 3423 C CA . PRO B 1 45 ? 15.902 40.243 43.311 1.00 12.68 45 PRO B CA 1
ATOM 3424 C C . PRO B 1 45 ? 16.774 39.925 42.087 1.00 12.29 45 PRO B C 1
ATOM 3425 O O . PRO B 1 45 ? 17.993 39.857 42.237 1.00 13.10 45 PRO B O 1
ATOM 3429 N N . LEU B 1 46 ? 16.150 39.788 40.917 1.00 12.39 46 LEU B N 1
ATOM 3430 C CA . LEU B 1 46 ? 16.866 39.679 39.652 1.00 13.47 46 LEU B CA 1
ATOM 3431 C C . LEU B 1 46 ? 17.934 40.749 39.523 1.00 12.90 46 LEU B C 1
ATOM 3432 O O . LEU B 1 46 ? 19.034 40.483 39.032 1.00 14.16 46 LEU B O 1
ATOM 3437 N N . LEU B 1 47 ? 17.582 41.977 39.907 1.00 11.92 47 LEU B N 1
ATOM 3438 C CA . LEU B 1 47 ? 18.452 43.119 39.686 1.00 11.99 47 LEU B CA 1
ATOM 3439 C C . LEU B 1 47 ? 19.509 43.283 40.784 1.00 11.51 47 LEU B C 1
ATOM 3440 O O . LEU B 1 47 ? 20.268 44.262 40.757 1.00 13.47 47 LEU B O 1
ATOM 3445 N N . ASP B 1 48 ? 19.553 42.371 41.773 1.00 11.03 48 ASP B N 1
ATOM 3446 C CA . ASP B 1 48 ? 20.659 42.438 42.721 1.00 11.23 48 ASP B CA 1
ATOM 3447 C C . ASP B 1 48 ? 21.974 42.250 41.967 1.00 9.91 48 ASP B C 1
ATOM 3448 O O . ASP B 1 48 ? 22.141 41.279 41.217 1.00 10.37 48 ASP B O 1
ATOM 3453 N N . GLU B 1 49 ? 22.915 43.160 42.228 1.00 10.44 49 GLU B N 1
ATOM 3454 C CA . GLU B 1 49 ? 24.232 43.089 41.593 1.00 9.76 49 GLU B CA 1
ATOM 3455 C C . GLU B 1 49 ? 25.041 41.859 41.998 1.00 9.17 49 GLU B C 1
ATOM 3456 O O . GLU B 1 49 ? 26.000 41.502 41.325 1.00 9.53 49 GLU B O 1
ATOM 3462 N N . GLY B 1 50 ? 24.676 41.238 43.105 1.00 9.33 50 GLY B N 1
ATOM 3463 C CA . GLY B 1 50 ? 25.254 39.950 43.448 1.00 10.26 50 GLY B CA 1
ATOM 3464 C C . GLY B 1 50 ? 24.982 38.877 42.382 1.00 9.64 50 GLY B C 1
ATOM 3465 O O . GLY B 1 50 ? 25.761 37.944 42.231 1.00 10.59 50 GLY B O 1
ATOM 3466 N N . PHE B 1 51 ? 23.836 39.029 41.684 1.00 9.52 51 PHE B N 1
ATOM 3467 C CA . PHE B 1 51 ? 23.529 38.214 40.513 1.00 9.77 51 PHE B CA 1
ATOM 3468 C C . PHE B 1 51 ? 24.033 38.883 39.230 1.00 10.06 51 PHE B C 1
ATOM 3469 O O . PHE B 1 51 ? 24.725 38.254 38.427 1.00 10.47 51 PHE B O 1
ATOM 3477 N N A MET B 1 52 ? 23.697 40.160 39.047 0.50 9.19 52 MET B N 1
ATOM 3478 N N B MET B 1 52 ? 23.694 40.154 39.045 0.50 9.56 52 MET B N 1
ATOM 3479 C CA A MET B 1 52 ? 23.950 40.855 37.787 0.30 8.36 52 MET B CA 1
ATOM 3480 C CA B MET B 1 52 ? 23.941 40.804 37.771 0.35 9.11 52 MET B CA 1
ATOM 3481 C CA C MET B 1 52 ? 23.941 40.767 37.609 0.35 11.54 52 MET B CA 1
ATOM 3482 C C A MET B 1 52 ? 25.428 40.971 37.410 0.50 9.10 52 MET B C 1
ATOM 3483 C C B MET B 1 52 ? 25.412 41.018 37.416 0.50 9.08 52 MET B C 1
ATOM 3484 O O A MET B 1 52 ? 25.743 41.003 36.214 0.50 9.67 52 MET B O 1
ATOM 3485 O O B MET B 1 52 ? 25.695 41.181 36.231 0.50 11.40 52 MET B O 1
ATOM 3498 N N . HIS B 1 53 ? 26.317 41.053 38.414 1.00 8.95 53 HIS B N 1
ATOM 3499 C CA . HIS B 1 53 ? 27.753 41.146 38.166 1.00 8.51 53 HIS B CA 1
ATOM 3500 C C . HIS B 1 53 ? 28.560 40.345 39.178 1.00 8.93 53 HIS B C 1
ATOM 3501 O O . HIS B 1 53 ? 29.743 40.639 39.412 1.00 9.39 53 HIS B O 1
ATOM 3508 N N . SER B 1 54 ? 27.922 39.376 39.839 1.00 8.94 54 SER B N 1
ATOM 3509 C CA . SER B 1 54 ? 28.562 38.641 40.931 1.00 9.26 54 SER B CA 1
ATOM 3510 C C . SER B 1 54 ? 29.361 39.531 41.856 1.00 9.12 54 SER B C 1
ATOM 3511 O O . SER B 1 54 ? 30.474 39.230 42.294 1.00 9.43 54 SER B O 1
ATOM 3514 N N . ASP B 1 55 ? 28.715 40.647 42.216 1.00 8.87 55 ASP B N 1
ATOM 3515 C CA . ASP B 1 55 ? 29.419 41.708 42.925 1.00 8.88 55 ASP B CA 1
ATOM 3516 C C . ASP B 1 55 ? 29.109 41.518 44.412 1.00 9.04 55 ASP B C 1
ATOM 3517 O O . ASP B 1 55 ? 28.191 42.122 44.957 1.00 10.66 55 ASP B O 1
ATOM 3522 N N . LEU B 1 56 ? 29.852 40.605 45.026 1.00 9.11 56 LEU B N 1
ATOM 3523 C CA . LEU B 1 56 ? 29.569 40.125 46.366 1.00 9.68 56 LEU B CA 1
ATOM 3524 C C . LEU B 1 56 ? 30.817 39.496 46.982 1.00 9.73 56 LEU B C 1
ATOM 3525 O O . LEU B 1 56 ? 31.765 39.142 46.287 1.00 11.41 56 LEU B O 1
ATOM 3530 N N . THR B 1 57 ? 30.724 39.347 48.318 1.00 9.49 57 THR B N 1
ATOM 3531 C CA . THR B 1 57 ? 31.622 38.454 49.057 1.00 9.97 57 THR B CA 1
ATOM 3532 C C . THR B 1 57 ? 30.762 37.537 49.935 1.00 9.02 57 THR B C 1
ATOM 3533 O O . THR B 1 57 ? 29.543 37.771 50.082 1.00 10.68 57 THR B O 1
ATOM 3537 N N . TYR B 1 58 ? 31.379 36.498 50.469 1.00 9.80 58 TYR B N 1
ATOM 3538 C CA . TYR B 1 58 ? 30.653 35.578 51.333 1.00 9.88 58 TYR B CA 1
ATOM 3539 C C . TYR B 1 58 ? 31.608 34.953 52.332 1.00 9.32 58 TYR B C 1
ATOM 3540 O O . TYR B 1 58 ? 32.827 35.105 52.206 1.00 10.57 58 TYR B O 1
ATOM 3549 N N . ASP B 1 59 ? 31.039 34.200 53.269 1.00 9.54 59 ASP B N 1
ATOM 3550 C CA . ASP B 1 59 ? 31.832 33.359 54.135 1.00 9.58 59 ASP B CA 1
ATOM 3551 C C . ASP B 1 59 ? 30.972 32.171 54.556 1.00 9.84 59 ASP B C 1
ATOM 3552 O O . ASP B 1 59 ? 29.744 32.202 54.409 1.00 10.91 59 ASP B O 1
ATOM 3557 N N . VAL B 1 60 ? 31.648 31.115 55.012 1.00 9.43 60 VAL B N 1
ATOM 3558 C CA . VAL B 1 60 ? 30.982 29.883 55.445 1.00 9.39 60 VAL B CA 1
ATOM 3559 C C . VAL B 1 60 ? 31.560 29.478 56.777 1.00 9.51 60 VAL B C 1
ATOM 3560 O O . VAL B 1 60 ? 32.782 29.371 56.951 1.00 10.13 60 VAL B O 1
ATOM 3564 N N . ILE B 1 61 ? 30.643 29.226 57.719 1.00 9.91 61 ILE B N 1
ATOM 3565 C CA . ILE B 1 61 ? 30.982 28.770 59.061 1.00 9.97 61 ILE B CA 1
ATOM 3566 C C . ILE B 1 61 ? 30.279 27.415 59.279 1.00 9.78 61 ILE B C 1
ATOM 3567 O O . ILE B 1 61 ? 29.223 27.160 58.706 1.00 11.43 61 ILE B O 1
ATOM 3572 N N . SER B 1 62 ? 30.879 26.545 60.111 1.00 9.51 62 SER B N 1
ATOM 3573 C CA . SER B 1 62 ? 30.256 25.307 60.506 1.00 9.80 62 SER B CA 1
ATOM 3574 C C . SER B 1 62 ? 29.749 25.333 61.935 1.00 9.97 62 SER B C 1
ATOM 3575 O O . SER B 1 62 ? 30.309 26.025 62.807 1.00 10.81 62 SER B O 1
ATOM 3578 N N . VAL B 1 63 ? 28.718 24.511 62.136 1.00 9.55 63 VAL B N 1
ATOM 3579 C CA . VAL B 1 63 ? 28.300 24.037 63.454 1.00 9.85 63 VAL B CA 1
ATOM 3580 C C . VAL B 1 63 ? 28.570 22.570 63.446 1.00 9.62 63 VAL B C 1
ATOM 3581 O O . VAL B 1 63 ? 28.153 21.873 62.517 1.00 10.33 63 VAL B O 1
ATOM 3585 N N . TRP B 1 64 ? 29.221 22.041 64.486 1.00 9.91 64 TRP B N 1
ATOM 3586 C CA . TRP B 1 64 ? 29.530 20.630 64.593 1.00 9.86 64 TRP B CA 1
ATOM 3587 C C . TRP B 1 64 ? 29.080 20.172 65.983 1.00 10.03 64 TRP B C 1
ATOM 3588 O O . TRP B 1 64 ? 29.482 20.763 66.993 1.00 10.57 64 TRP B O 1
ATOM 3599 N N . ASP B 1 65 ? 28.260 19.138 66.023 1.00 10.14 65 ASP B N 1
ATOM 3600 C CA . ASP B 1 65 ? 27.834 18.583 67.324 1.00 10.11 65 ASP B CA 1
ATOM 3601 C C . ASP B 1 65 ? 27.247 19.699 68.185 1.00 10.72 65 ASP B C 1
ATOM 3602 O O . ASP B 1 65 ? 27.479 19.762 69.389 1.00 11.80 65 ASP B O 1
ATOM 3607 N N . GLY B 1 66 ? 26.456 20.584 67.556 1.00 10.28 66 GLY B N 1
ATOM 3608 C CA . GLY B 1 66 ? 25.806 21.671 68.261 1.00 11.05 66 GLY B CA 1
ATOM 3609 C C . GLY B 1 66 ? 26.696 22.816 68.695 1.00 10.97 66 GLY B C 1
ATOM 3610 O O . GLY B 1 66 ? 26.249 23.651 69.489 1.00 13.43 66 GLY B O 1
ATOM 3611 N N . ARG B 1 67 ? 27.933 22.870 68.184 1.00 10.82 67 ARG B N 1
ATOM 3612 C CA . ARG B 1 67 ? 28.891 23.902 68.578 1.00 11.24 67 ARG B CA 1
ATOM 3613 C C . ARG B 1 67 ? 29.376 24.683 67.343 1.00 11.04 67 ARG B C 1
ATOM 3614 O O . ARG B 1 67 ? 29.933 24.100 66.413 1.00 10.74 67 ARG B O 1
ATOM 3622 N N . PHE B 1 68 ? 29.184 25.996 67.359 1.00 11.14 68 PHE B N 1
ATOM 3623 C CA . PHE B 1 68 ? 29.795 26.844 66.313 1.00 11.58 68 PHE B CA 1
ATOM 3624 C C . PHE B 1 68 ? 31.307 26.751 66.411 1.00 10.93 68 PHE B C 1
ATOM 3625 O O . PHE B 1 68 ? 31.884 26.832 67.521 1.00 12.04 68 PHE B O 1
ATOM 3633 N N . PHE B 1 69 ? 31.961 26.606 65.252 1.00 10.48 69 PHE B N 1
ATOM 3634 C CA . PHE B 1 69 ? 33.408 26.498 65.180 1.00 10.39 69 PHE B CA 1
ATOM 3635 C C . PHE B 1 69 ? 34.038 27.757 64.598 1.00 10.29 69 PHE B C 1
ATOM 3636 O O . PHE B 1 69 ? 33.827 28.108 63.418 1.00 11.25 69 PHE B O 1
ATOM 3644 N N . ARG B 1 70 ? 34.798 28.483 65.434 1.00 10.64 70 ARG B N 1
ATOM 3645 C CA . ARG B 1 70 ? 35.580 29.632 65.010 1.00 10.62 70 ARG B CA 1
ATOM 3646 C C . ARG B 1 70 ? 34.719 30.748 64.379 1.00 11.69 70 ARG B C 1
ATOM 3647 O O . ARG B 1 70 ? 35.168 31.479 63.477 1.00 12.13 70 ARG B O 1
ATOM 3655 N N . LEU B 1 71 ? 33.493 30.904 64.884 1.00 11.92 71 LEU B N 1
ATOM 3656 C CA . LEU B 1 71 ? 32.590 31.908 64.321 1.00 12.60 71 LEU B CA 1
ATOM 3657 C C . LEU B 1 71 ? 33.220 33.297 64.315 1.00 13.61 71 LEU B C 1
ATOM 3658 O O . LEU B 1 71 ? 33.094 34.035 63.329 1.00 12.84 71 LEU B O 1
ATOM 3663 N N . ASP B 1 72 ? 33.861 33.698 65.407 1.00 14.71 72 ASP B N 1
ATOM 3664 C CA . ASP B 1 72 ? 34.394 35.080 65.442 1.00 14.49 72 ASP B CA 1
ATOM 3665 C C . ASP B 1 72 ? 35.464 35.259 64.348 1.00 13.25 72 ASP B C 1
ATOM 3666 O O . ASP B 1 72 ? 35.628 36.369 63.812 1.00 15.05 72 ASP B O 1
ATOM 3671 N N . ASP B 1 73 ? 36.298 34.235 64.075 1.00 12.01 73 ASP B N 1
ATOM 3672 C CA A ASP B 1 73 ? 37.313 34.351 63.021 0.50 11.96 73 ASP B CA 1
ATOM 3673 C CA B ASP B 1 73 ? 37.308 34.363 63.024 0.50 11.58 73 ASP B CA 1
ATOM 3674 C C . ASP B 1 73 ? 36.657 34.532 61.641 1.00 11.09 73 ASP B C 1
ATOM 3675 O O . ASP B 1 73 ? 37.103 35.359 60.835 1.00 11.88 73 ASP B O 1
ATOM 3684 N N . HIS B 1 74 ? 35.569 33.797 61.400 1.00 10.68 74 HIS B N 1
ATOM 3685 C CA . HIS B 1 74 ? 34.870 33.959 60.154 1.00 11.32 74 HIS B CA 1
ATOM 3686 C C . HIS B 1 74 ? 34.231 35.331 60.014 1.00 11.94 74 HIS B C 1
ATOM 3687 O O . HIS B 1 74 ? 34.226 35.916 58.915 1.00 12.58 74 HIS B O 1
ATOM 3694 N N . LEU B 1 75 ? 33.626 35.809 61.085 1.00 12.62 75 LEU B N 1
ATOM 3695 C CA . LEU B 1 75 ? 33.021 37.133 60.979 1.00 14.01 75 LEU B CA 1
ATOM 3696 C C . LEU B 1 75 ? 34.070 38.241 60.782 1.00 13.61 75 LEU B C 1
ATOM 3697 O O . LEU B 1 75 ? 33.832 39.207 60.082 1.00 14.31 75 LEU B O 1
ATOM 3702 N N . GLN B 1 76 ? 35.243 38.103 61.398 1.00 12.35 76 GLN B N 1
ATOM 3703 C CA . GLN B 1 76 ? 36.327 39.057 61.155 1.00 12.58 76 GLN B CA 1
ATOM 3704 C C . GLN B 1 76 ? 36.733 39.000 59.690 1.00 11.72 76 GLN B C 1
ATOM 3705 O O . GLN B 1 76 ? 36.981 40.051 59.047 1.00 12.69 76 GLN B O 1
ATOM 3711 N N . ARG B 1 77 ? 36.834 37.775 59.149 1.00 10.73 77 ARG B N 1
ATOM 3712 C CA . ARG B 1 77 ? 37.220 37.646 57.727 1.00 10.68 77 ARG B CA 1
ATOM 3713 C C . ARG B 1 77 ? 36.206 38.298 56.814 1.00 11.64 77 ARG B C 1
ATOM 3714 O O . ARG B 1 77 ? 36.576 38.974 55.857 1.00 11.98 77 ARG B O 1
ATOM 3722 N N . ILE B 1 78 ? 34.920 38.100 57.084 1.00 11.70 78 ILE B N 1
ATOM 3723 C CA A ILE B 1 78 ? 33.866 38.692 56.228 0.40 15.26 78 ILE B CA 1
ATOM 3724 C CA B ILE B 1 78 ? 33.959 38.702 56.132 0.30 12.75 78 ILE B CA 1
ATOM 3725 C CA C ILE B 1 78 ? 34.013 38.680 56.088 0.30 12.26 78 ILE B CA 1
ATOM 3726 C C . ILE B 1 78 ? 33.971 40.219 56.265 1.00 12.66 78 ILE B C 1
ATOM 3727 O O . ILE B 1 78 ? 33.749 40.907 55.287 1.00 12.46 78 ILE B O 1
ATOM 3740 N N . LEU B 1 79 ? 34.263 40.752 57.464 1.00 12.37 79 LEU B N 1
ATOM 3741 C CA . LEU B 1 79 ? 34.439 42.210 57.575 1.00 12.49 79 LEU B CA 1
ATOM 3742 C C . LEU B 1 79 ? 35.617 42.701 56.728 1.00 13.28 79 LEU B C 1
ATOM 3743 O O . LEU B 1 79 ? 35.543 43.753 56.058 1.00 13.39 79 LEU B O 1
ATOM 3748 N N . GLU B 1 80 ? 36.708 41.936 56.751 1.00 12.41 80 GLU B N 1
ATOM 3749 C CA A GLU B 1 80 ? 37.853 42.280 55.937 0.90 12.36 80 GLU B CA 1
ATOM 3750 C CA B GLU B 1 80 ? 37.859 42.276 55.922 0.10 11.97 80 GLU B CA 1
ATOM 3751 C C . GLU B 1 80 ? 37.526 42.184 54.435 1.00 12.16 80 GLU B C 1
ATOM 3752 O O . GLU B 1 80 ? 37.929 43.044 53.651 1.00 12.54 80 GLU B O 1
ATOM 3763 N N . SER B 1 81 ? 36.815 41.118 54.055 1.00 10.98 81 SER B N 1
ATOM 3764 C CA . SER B 1 81 ? 36.402 40.972 52.656 1.00 10.57 81 SER B CA 1
ATOM 3765 C C . SER B 1 81 ? 35.518 42.139 52.227 1.00 11.09 81 SER B C 1
ATOM 3766 O O . SER B 1 81 ? 35.681 42.676 51.135 1.00 12.08 81 SER B O 1
ATOM 3769 N N . CYS B 1 82 ? 34.565 42.526 53.099 1.00 10.86 82 CYS B N 1
ATOM 3770 C CA A CYS B 1 82 ? 33.742 43.681 52.770 0.80 11.46 82 CYS B CA 1
ATOM 3771 C CA B CYS B 1 82 ? 33.736 43.719 52.918 0.20 12.50 82 CYS B CA 1
ATOM 3772 C C . CYS B 1 82 ? 34.578 44.951 52.618 1.00 12.10 82 CYS B C 1
ATOM 3773 O O . CYS B 1 82 ? 34.388 45.688 51.626 1.00 13.36 82 CYS B O 1
ATOM 3778 N N . ASP B 1 83 ? 35.517 45.191 53.523 1.00 12.32 83 ASP B N 1
ATOM 3779 C CA A ASP B 1 83 ? 36.353 46.395 53.376 0.50 13.04 83 ASP B CA 1
ATOM 3780 C CA B ASP B 1 83 ? 36.395 46.365 53.423 0.50 13.75 83 ASP B CA 1
ATOM 3781 C C . ASP B 1 83 ? 37.119 46.349 52.047 1.00 12.46 83 ASP B C 1
ATOM 3782 O O . ASP B 1 83 ? 37.153 47.353 51.317 1.00 13.45 83 ASP B O 1
ATOM 3791 N N . LYS B 1 84 ? 37.690 45.201 51.701 1.00 12.12 84 LYS B N 1
ATOM 3792 C CA . LYS B 1 84 ? 38.475 45.086 50.468 1.00 11.87 84 LYS B CA 1
ATOM 3793 C C . LYS B 1 84 ? 37.612 45.319 49.219 1.00 12.04 84 LYS B C 1
ATOM 3794 O O . LYS B 1 84 ? 38.075 45.813 48.204 1.00 14.15 84 LYS B O 1
ATOM 3800 N N . MET B 1 85 ? 36.333 44.945 49.327 1.00 12.10 85 MET B N 1
ATOM 3801 C CA A MET B 1 85 ? 35.355 45.092 48.256 0.70 12.04 85 MET B CA 1
ATOM 3802 C CA B MET B 1 85 ? 35.385 45.089 48.237 0.30 12.26 85 MET B CA 1
ATOM 3803 C C . MET B 1 85 ? 34.647 46.440 48.229 1.00 12.24 85 MET B C 1
ATOM 3804 O O . MET B 1 85 ? 33.828 46.677 47.352 1.00 12.77 85 MET B O 1
ATOM 3813 N N . ARG B 1 86 ? 34.913 47.311 49.210 1.00 12.65 86 ARG B N 1
ATOM 3814 C CA A ARG B 1 86 ? 34.193 48.603 49.380 0.50 13.00 86 ARG B CA 1
ATOM 3815 C CA B ARG B 1 86 ? 34.239 48.596 49.363 0.50 13.90 86 ARG B CA 1
ATOM 3816 C C . ARG B 1 86 ? 32.730 48.430 49.695 1.00 14.46 86 ARG B C 1
ATOM 3817 O O . ARG B 1 86 ? 31.918 49.323 49.425 1.00 19.58 86 ARG B O 1
ATOM 3832 N N . LEU B 1 87 ? 32.385 47.321 50.347 1.00 12.20 87 LEU B N 1
ATOM 3833 C CA . LEU B 1 87 ? 31.046 47.064 50.838 1.00 13.16 87 LEU B CA 1
ATOM 3834 C C . LEU B 1 87 ? 30.929 47.452 52.298 1.00 16.49 87 LEU B C 1
ATOM 3835 O O . LEU B 1 87 ? 31.915 47.305 53.040 1.00 19.04 87 LEU B O 1
ATOM 3840 N N . LYS B 1 88 ? 29.743 47.851 52.729 1.00 15.43 88 LYS B N 1
ATOM 3841 C CA . LYS B 1 88 ? 29.478 48.185 54.119 1.00 18.37 88 LYS B CA 1
ATOM 3842 C C . LYS B 1 88 ? 28.642 47.011 54.658 1.00 17.90 88 LYS B C 1
ATOM 3843 O O . LYS B 1 88 ? 27.514 46.808 54.229 1.00 17.86 88 LYS B O 1
ATOM 3849 N N . PHE B 1 89 ? 29.195 46.245 55.587 1.00 18.48 89 PHE B N 1
ATOM 3850 C CA . PHE B 1 89 ? 28.483 45.111 56.147 1.00 18.50 89 PHE B CA 1
ATOM 3851 C C . PHE B 1 89 ? 27.206 45.673 56.797 1.00 18.41 89 PHE B C 1
ATOM 3852 O O . PHE B 1 89 ? 27.305 46.583 57.608 1.00 21.29 89 PHE B O 1
ATOM 3860 N N . PRO B 1 90 ? 26.013 45.177 56.397 1.00 17.01 90 PRO B N 1
ATOM 3861 C CA . PRO B 1 90 ? 24.795 45.967 56.689 1.00 20.74 90 PRO B CA 1
ATOM 3862 C C . PRO B 1 90 ? 24.108 45.683 58.013 1.00 22.19 90 PRO B C 1
ATOM 3863 O O . PRO B 1 90 ? 23.096 46.312 58.265 1.00 29.23 90 PRO B O 1
ATOM 3867 N N . LEU B 1 91 ? 24.628 44.779 58.835 1.00 21.00 91 LEU B N 1
ATOM 3868 C CA . LEU B 1 91 ? 24.114 44.533 60.176 1.00 22.31 91 LEU B CA 1
ATOM 3869 C C . LEU B 1 91 ? 25.223 44.626 61.215 1.00 21.70 91 LEU B C 1
ATOM 3870 O O . LEU B 1 91 ? 26.409 44.369 60.919 1.00 24.42 91 LEU B O 1
ATOM 3875 N N . ALA B 1 92 ? 24.855 44.952 62.451 1.00 22.88 92 ALA B N 1
ATOM 3876 C CA . ALA B 1 92 ? 25.801 44.799 63.566 1.00 25.28 92 ALA B CA 1
ATOM 3877 C C . ALA B 1 92 ? 26.261 43.332 63.698 1.00 24.31 92 ALA B C 1
ATOM 3878 O O . ALA B 1 92 ? 25.467 42.409 63.482 1.00 20.92 92 ALA B O 1
ATOM 3880 N N . LEU B 1 93 ? 27.533 43.110 64.048 1.00 28.42 93 LEU B N 1
ATOM 3881 C CA . LEU B 1 93 ? 28.032 41.728 64.280 1.00 25.99 93 LEU B CA 1
ATOM 3882 C C . LEU B 1 93 ? 27.221 41.022 65.337 1.00 24.38 93 LEU B C 1
ATOM 3883 O O . LEU B 1 93 ? 26.865 39.855 65.166 1.00 25.19 93 LEU B O 1
ATOM 3888 N N . SER B 1 94 ? 26.892 41.721 66.406 1.00 23.31 94 SER B N 1
ATOM 3889 C CA . SER B 1 94 ? 26.052 41.092 67.440 1.00 23.69 94 SER B CA 1
ATOM 3890 C C . SER B 1 94 ? 24.726 40.584 66.863 1.00 23.33 94 SER B C 1
ATOM 3891 O O . SER B 1 94 ? 24.231 39.523 67.254 1.00 25.33 94 SER B O 1
ATOM 3894 N N . SER B 1 95 ? 24.142 41.367 65.969 1.00 20.43 95 SER B N 1
ATOM 3895 C CA A SER B 1 95 ? 22.863 41.008 65.362 0.50 18.98 95 SER B CA 1
ATOM 3896 C CA B SER B 1 95 ? 22.865 40.992 65.392 0.50 19.54 95 SER B CA 1
ATOM 3897 C C . SER B 1 95 ? 23.001 39.773 64.482 1.00 16.65 95 SER B C 1
ATOM 3898 O O . SER B 1 95 ? 22.207 38.839 64.580 1.00 18.68 95 SER B O 1
ATOM 3903 N N . VAL B 1 96 ? 24.021 39.761 63.622 1.00 17.24 96 VAL B N 1
ATOM 3904 C CA A VAL B 1 96 ? 24.213 38.602 62.759 0.50 16.18 96 VAL B CA 1
ATOM 3905 C CA B VAL B 1 96 ? 24.206 38.616 62.746 0.50 15.52 96 VAL B CA 1
ATOM 3906 C C . VAL B 1 96 ? 24.505 37.352 63.583 1.00 15.39 96 VAL B C 1
ATOM 3907 O O . VAL B 1 96 ? 23.975 36.274 63.279 1.00 16.38 96 VAL B O 1
ATOM 3914 N N . LYS B 1 97 ? 25.311 37.479 64.623 1.00 18.65 97 LYS B N 1
ATOM 3915 C CA . LYS B 1 97 ? 25.554 36.317 65.505 1.00 18.16 97 LYS B CA 1
ATOM 3916 C C . LYS B 1 97 ? 24.268 35.786 66.113 1.00 19.36 97 LYS B C 1
ATOM 3917 O O . LYS B 1 97 ? 24.011 34.582 66.152 1.00 18.99 97 LYS B O 1
ATOM 3923 N N . ASN B 1 98 ? 23.441 36.703 66.595 1.00 19.60 98 ASN B N 1
ATOM 3924 C CA . ASN B 1 98 ? 22.189 36.282 67.236 1.00 21.04 98 ASN B CA 1
ATOM 3925 C C . ASN B 1 98 ? 21.252 35.608 66.214 1.00 17.02 98 ASN B C 1
ATOM 3926 O O . ASN B 1 98 ? 20.624 34.605 66.512 1.00 18.89 98 ASN B O 1
ATOM 3931 N N . ILE B 1 99 ? 21.143 36.201 65.021 1.00 16.95 99 ILE B N 1
ATOM 3932 C CA . ILE B 1 99 ? 20.276 35.655 63.980 1.00 15.93 99 ILE B CA 1
ATOM 3933 C C . ILE B 1 99 ? 20.762 34.285 63.555 1.00 15.36 99 ILE B C 1
ATOM 3934 O O . ILE B 1 99 ? 19.962 33.371 63.408 1.00 15.09 99 ILE B O 1
ATOM 3939 N N . LEU B 1 100 ? 22.072 34.142 63.329 1.00 14.21 100 LEU B N 1
ATOM 3940 C CA . LEU B 1 100 ? 22.585 32.841 62.940 1.00 13.15 100 LEU B CA 1
ATOM 3941 C C . LEU B 1 100 ? 22.321 31.744 63.988 1.00 13.81 100 LEU B C 1
ATOM 3942 O O . LEU B 1 100 ? 21.883 30.646 63.656 1.00 14.55 100 LEU B O 1
ATOM 3947 N N . ALA B 1 101 ? 22.513 32.070 65.252 1.00 14.34 101 ALA B N 1
ATOM 3948 C CA . ALA B 1 101 ? 22.239 31.124 66.311 1.00 16.37 101 ALA B CA 1
ATOM 3949 C C . ALA B 1 101 ? 20.741 30.780 66.368 1.00 15.39 101 ALA B C 1
ATOM 3950 O O . ALA B 1 101 ? 20.391 29.618 66.574 1.00 16.17 101 ALA B O 1
ATOM 3952 N N . GLU B 1 102 ? 19.886 31.785 66.193 1.00 16.20 102 GLU B N 1
ATOM 3953 C CA . GLU B 1 102 ? 18.442 31.586 66.186 1.00 18.09 102 GLU B CA 1
ATOM 3954 C C . GLU B 1 102 ? 18.052 30.638 65.039 1.00 14.90 102 GLU B C 1
ATOM 3955 O O . GLU B 1 102 ? 17.210 29.770 65.188 1.00 16.46 102 GLU B O 1
ATOM 3961 N N . MET B 1 103 ? 18.638 30.866 63.867 1.00 13.88 103 MET B N 1
ATOM 3962 C CA . MET B 1 103 ? 18.365 30.005 62.702 1.00 13.35 103 MET B CA 1
ATOM 3963 C C . MET B 1 103 ? 18.784 28.563 62.952 1.00 13.07 103 MET B C 1
ATOM 3964 O O . MET B 1 103 ? 18.027 27.636 62.677 1.00 13.55 103 MET B O 1
ATOM 3969 N N . VAL B 1 104 ? 19.992 28.380 63.494 1.00 12.98 104 VAL B N 1
ATOM 3970 C CA . VAL B 1 104 ? 20.482 27.025 63.781 1.00 12.67 104 VAL B CA 1
ATOM 3971 C C . VAL B 1 104 ? 19.517 26.369 64.792 1.00 13.42 104 VAL B C 1
ATOM 3972 O O . VAL B 1 104 ? 19.072 25.252 64.594 1.00 13.23 104 VAL B O 1
ATOM 3976 N N . ALA B 1 105 ? 19.214 27.065 65.883 1.00 13.19 105 ALA B N 1
ATOM 3977 C CA . ALA B 1 105 ? 18.338 26.513 66.882 1.00 14.98 105 ALA B CA 1
ATOM 3978 C C . ALA B 1 105 ? 16.962 26.147 66.308 1.00 15.41 105 ALA B C 1
ATOM 3979 O O . ALA B 1 105 ? 16.438 25.049 66.571 1.00 16.39 105 ALA B O 1
ATOM 3981 N N . LYS B 1 106 ? 16.399 27.035 65.479 1.00 14.49 106 LYS B N 1
ATOM 3982 C CA . LYS B 1 106 ? 15.083 26.778 64.892 1.00 16.15 106 LYS B CA 1
ATOM 3983 C C . LYS B 1 106 ? 15.065 25.551 63.996 1.00 15.46 106 LYS B C 1
ATOM 3984 O O . LYS B 1 106 ? 14.089 24.817 63.954 1.00 18.05 106 LYS B O 1
ATOM 3990 N N . SER B 1 107 ? 16.171 25.343 63.296 1.00 14.20 107 SER B N 1
ATOM 3991 C CA . SER B 1 107 ? 16.274 24.206 62.405 1.00 13.98 107 SER B CA 1
ATOM 3992 C C . SER B 1 107 ? 16.430 22.876 63.112 1.00 14.15 107 SER B C 1
ATOM 3993 O O . SER B 1 107 ? 16.111 21.852 62.535 1.00 13.84 107 SER B O 1
ATOM 3996 N N . GLY B 1 108 ? 16.962 22.891 64.335 1.00 13.35 108 GLY B N 1
ATOM 3997 C CA . GLY B 1 108 ? 17.333 21.660 65.009 1.00 13.03 108 GLY B CA 1
ATOM 3998 C C . GLY B 1 108 ? 18.589 20.970 64.502 1.00 12.05 108 GLY B C 1
ATOM 3999 O O . GLY B 1 108 ? 18.956 19.894 64.998 1.00 13.33 108 GLY B O 1
ATOM 4000 N N . ILE B 1 109 ? 19.257 21.559 63.514 1.00 11.55 109 ILE B N 1
ATOM 4001 C CA . ILE B 1 109 ? 20.416 20.912 62.888 1.00 11.46 109 ILE B CA 1
ATOM 4002 C C . ILE B 1 109 ? 21.629 21.064 63.817 1.00 10.66 109 ILE B C 1
ATOM 4003 O O . ILE B 1 109 ? 21.996 22.198 64.150 1.00 11.94 109 ILE B O 1
ATOM 4008 N N . ARG B 1 110 ? 22.245 19.933 64.182 1.00 10.22 110 ARG B N 1
ATOM 4009 C CA . ARG B 1 110 ? 23.428 19.919 65.035 1.00 10.55 110 ARG B CA 1
ATOM 4010 C C . ARG B 1 110 ? 24.733 20.020 64.240 1.00 10.38 110 ARG B C 1
ATOM 4011 O O . ARG B 1 110 ? 25.741 20.451 64.798 1.00 10.78 110 ARG B O 1
ATOM 4019 N N . ASP B 1 111 ? 24.712 19.605 62.960 1.00 10.40 111 ASP B N 1
ATOM 4020 C CA . ASP B 1 111 ? 25.912 19.651 62.094 1.00 9.92 111 ASP B CA 1
ATOM 4021 C C . ASP B 1 111 ? 25.513 20.457 60.894 1.00 9.67 111 ASP B C 1
ATOM 4022 O O . ASP B 1 111 ? 24.691 19.974 60.081 1.00 10.17 111 ASP B O 1
ATOM 4027 N N . ALA B 1 112 ? 25.989 21.695 60.797 1.00 10.17 112 ALA B N 1
ATOM 4028 C CA . ALA B 1 112 ? 25.430 22.652 59.820 1.00 10.06 112 ALA B CA 1
ATOM 4029 C C . ALA B 1 112 ? 26.521 23.350 59.026 1.00 9.34 112 ALA B C 1
ATOM 4030 O O . ALA B 1 112 ? 27.644 23.546 59.499 1.00 10.21 112 ALA B O 1
ATOM 4032 N N . PHE B 1 113 ? 26.117 23.720 57.802 1.00 9.97 113 PHE B N 1
ATOM 4033 C CA . PHE B 1 113 ? 26.850 24.612 56.897 1.00 9.68 113 PHE B CA 1
ATOM 4034 C C . PHE B 1 113 ? 26.124 25.959 56.937 1.00 8.89 113 PHE B C 1
ATOM 4035 O O . PHE B 1 113 ? 24.899 25.990 56.683 1.00 10.82 113 PHE B O 1
ATOM 4043 N N . VAL B 1 114 ? 26.830 27.035 57.297 1.00 9.29 114 VAL B N 1
ATOM 4044 C CA . VAL B 1 114 ? 26.219 28.341 57.511 1.00 10.20 114 VAL B CA 1
ATOM 4045 C C . VAL B 1 114 ? 26.890 29.343 56.570 1.00 10.15 114 VAL B C 1
ATOM 4046 O O . VAL B 1 114 ? 28.104 29.587 56.693 1.00 13.21 114 VAL B O 1
ATOM 4050 N N . GLU B 1 115 ? 26.124 29.894 55.646 1.00 10.28 115 GLU B N 1
ATOM 4051 C CA A GLU B 1 115 ? 26.674 30.774 54.616 0.50 10.28 115 GLU B CA 1
ATOM 4052 C CA B GLU B 1 115 ? 26.663 30.782 54.632 0.50 10.81 115 GLU B CA 1
ATOM 4053 C C . GLU B 1 115 ? 26.121 32.198 54.813 1.00 11.26 115 GLU B C 1
ATOM 4054 O O . GLU B 1 115 ? 24.879 32.399 54.994 1.00 11.95 115 GLU B O 1
ATOM 4065 N N . VAL B 1 116 ? 27.012 33.186 54.757 1.00 10.40 116 VAL B N 1
ATOM 4066 C CA . VAL B 1 116 ? 26.664 34.588 54.828 1.00 10.22 116 VAL B CA 1
ATOM 4067 C C . VAL B 1 116 ? 27.126 35.247 53.553 1.00 10.23 116 VAL B C 1
ATOM 4068 O O . VAL B 1 116 ? 28.294 35.101 53.170 1.00 11.44 116 VAL B O 1
ATOM 4072 N N . ILE B 1 117 ? 26.221 35.949 52.857 1.00 10.25 117 ILE B N 1
ATOM 4073 C CA . ILE B 1 117 ? 26.524 36.580 51.546 1.00 10.54 117 ILE B CA 1
ATOM 4074 C C . ILE B 1 117 ? 26.192 38.064 51.665 1.00 9.57 117 ILE B C 1
ATOM 4075 O O . ILE B 1 117 ? 25.071 38.409 52.083 1.00 11.55 117 ILE B O 1
ATOM 4080 N N . VAL B 1 118 ? 27.141 38.915 51.265 1.00 10.00 118 VAL B N 1
ATOM 4081 C CA . VAL B 1 118 ? 26.913 40.356 51.216 1.00 10.80 118 VAL B CA 1
ATOM 4082 C C . VAL B 1 118 ? 27.137 40.807 49.771 1.00 10.43 118 VAL B C 1
ATOM 4083 O O . VAL B 1 118 ? 28.227 40.599 49.212 1.00 10.79 118 VAL B O 1
ATOM 4087 N N . THR B 1 119 ? 26.113 41.445 49.220 1.00 9.70 119 THR B N 1
ATOM 4088 C CA . THR B 1 119 ? 26.159 41.875 47.830 1.00 10.25 119 THR B CA 1
ATOM 4089 C C . THR B 1 119 ? 26.147 43.403 47.701 1.00 10.54 119 THR B C 1
ATOM 4090 O O . THR B 1 119 ? 25.728 44.121 48.617 1.00 11.44 119 THR B O 1
ATOM 4094 N N . ARG B 1 120 ? 26.563 43.903 46.522 1.00 10.28 120 ARG B N 1
ATOM 4095 C CA . ARG B 1 120 ? 26.555 45.337 46.280 1.00 10.78 120 ARG B CA 1
ATOM 4096 C C . ARG B 1 120 ? 25.152 45.936 46.407 1.00 12.19 120 ARG B C 1
ATOM 4097 O O . ARG B 1 120 ? 25.031 47.113 46.685 1.00 12.68 120 ARG B O 1
ATOM 4105 N N . GLY B 1 121 ? 24.098 45.151 46.144 1.00 11.65 121 GLY B N 1
ATOM 4106 C CA . GLY B 1 121 ? 22.727 45.663 46.186 1.00 11.80 121 GLY B CA 1
ATOM 4107 C C . GLY B 1 121 ? 22.195 45.982 44.805 1.00 11.73 121 GLY B C 1
ATOM 4108 O O . GLY B 1 121 ? 22.638 45.400 43.819 1.00 13.53 121 GLY B O 1
ATOM 4109 N N . LEU B 1 122 ? 21.242 46.914 44.751 1.00 12.12 122 LEU B N 1
ATOM 4110 C CA . LEU B 1 122 ? 20.492 47.150 43.520 1.00 13.47 122 LEU B CA 1
ATOM 4111 C C . LEU B 1 122 ? 21.128 48.174 42.592 1.00 14.45 122 LEU B C 1
ATOM 4112 O O . LEU B 1 122 ? 20.692 48.268 41.431 1.00 18.83 122 LEU B O 1
ATOM 4117 N N . THR B 1 123 ? 22.112 48.933 43.068 1.00 13.16 123 THR B N 1
ATOM 4118 C CA . THR B 1 123 ? 22.767 49.943 42.251 1.00 14.26 123 THR B CA 1
ATOM 4119 C C . THR B 1 123 ? 24.161 49.413 41.824 1.00 12.87 123 THR B C 1
ATOM 4120 O O . THR B 1 123 ? 24.988 49.107 42.678 1.00 14.16 123 THR B O 1
ATOM 4124 N N . GLY B 1 124 ? 24.351 49.284 40.524 1.00 13.72 124 GLY B N 1
ATOM 4125 C CA . GLY B 1 124 ? 25.622 48.827 39.993 1.00 14.61 124 GLY B CA 1
ATOM 4126 C C . GLY B 1 124 ? 26.700 49.879 40.027 1.00 13.18 124 GLY B C 1
ATOM 4127 O O . GLY B 1 124 ? 26.430 51.091 40.037 1.00 14.35 124 GLY B O 1
ATOM 4128 N N . VAL B 1 125 ? 27.945 49.399 40.057 1.00 12.17 125 VAL B N 1
ATOM 4129 C CA . VAL B 1 125 ? 29.075 50.299 40.160 1.00 11.62 125 VAL B CA 1
ATOM 4130 C C . VAL B 1 125 ? 29.214 51.238 38.951 1.00 13.13 125 VAL B C 1
ATOM 4131 O O . VAL B 1 125 ? 29.448 52.443 39.138 1.00 14.58 125 VAL B O 1
ATOM 4135 N N A ARG B 1 126 ? 29.035 50.808 37.717 0.50 13.31 126 ARG B N 1
ATOM 4136 N N B ARG B 1 126 ? 29.069 50.611 37.768 0.50 12.21 126 ARG B N 1
ATOM 4137 C CA A ARG B 1 126 ? 29.277 51.768 36.636 0.50 13.47 126 ARG B CA 1
ATOM 4138 C CA B ARG B 1 126 ? 29.257 51.263 36.481 0.50 15.69 126 ARG B CA 1
ATOM 4139 C C A ARG B 1 126 ? 28.417 53.025 36.688 0.50 13.82 126 ARG B C 1
ATOM 4140 C C B ARG B 1 126 ? 28.293 52.433 36.438 0.50 15.35 126 ARG B C 1
ATOM 4141 O O A ARG B 1 126 ? 27.203 52.956 36.949 0.50 12.93 126 ARG B O 1
ATOM 4142 O O B ARG B 1 126 ? 27.075 52.250 36.404 0.50 13.93 126 ARG B O 1
ATOM 4157 N N A GLY B 1 127 ? 29.041 54.173 36.421 0.50 14.87 127 GLY B N 1
ATOM 4158 N N B GLY B 1 127 ? 28.855 53.643 36.468 0.50 21.87 127 GLY B N 1
ATOM 4159 C CA A GLY B 1 127 ? 28.336 55.446 36.397 0.50 19.52 127 GLY B CA 1
ATOM 4160 C CA B GLY B 1 127 ? 28.075 54.875 36.359 0.50 20.42 127 GLY B CA 1
ATOM 4161 C C A GLY B 1 127 ? 27.828 55.919 37.744 0.50 23.91 127 GLY B C 1
ATOM 4162 C C B GLY B 1 127 ? 27.664 55.636 37.640 0.50 16.93 127 GLY B C 1
ATOM 4163 O O A GLY B 1 127 ? 27.177 56.985 37.822 0.50 27.37 127 GLY B O 1
ATOM 4164 O O B GLY B 1 127 ? 26.927 56.650 37.553 0.50 26.28 127 GLY B O 1
ATOM 4165 N N . SER B 1 128 ? 28.130 55.165 38.810 1.00 18.52 128 SER B N 1
ATOM 4166 C CA A SER B 1 128 ? 27.667 55.569 40.154 0.80 19.44 128 SER B CA 1
ATOM 4167 C CA B SER B 1 128 ? 27.653 55.612 40.129 0.20 22.38 128 SER B CA 1
ATOM 4168 C C . SER B 1 128 ? 28.719 56.324 40.967 1.00 20.07 128 SER B C 1
ATOM 4169 O O . SER B 1 128 ? 29.861 56.122 40.773 1.00 31.89 128 SER B O 1
ATOM 4174 N N . LYS B 1 129 ? 28.269 57.247 41.828 1.00 24.59 129 LYS B N 1
ATOM 4175 C CA . LYS B 1 129 ? 29.120 57.905 42.831 1.00 25.68 129 LYS B CA 1
ATOM 4176 C C . LYS B 1 129 ? 29.387 56.877 43.949 1.00 24.89 129 LYS B C 1
ATOM 4177 O O . LYS B 1 129 ? 28.495 56.089 44.260 1.00 23.73 129 LYS B O 1
ATOM 4183 N N A PRO B 1 130 ? 30.566 56.922 44.592 0.70 26.82 130 PRO B N 1
ATOM 4184 N N B PRO B 1 130 ? 30.630 56.810 44.478 0.30 23.78 130 PRO B N 1
ATOM 4185 C CA A PRO B 1 130 ? 30.876 55.917 45.623 0.70 26.18 130 PRO B CA 1
ATOM 4186 C CA B PRO B 1 130 ? 30.866 55.871 45.583 0.30 24.07 130 PRO B CA 1
ATOM 4187 C C A PRO B 1 130 ? 29.885 55.965 46.769 0.70 25.27 130 PRO B C 1
ATOM 4188 C C B PRO B 1 130 ? 29.889 55.967 46.771 0.30 18.68 130 PRO B C 1
ATOM 4189 O O A PRO B 1 130 ? 29.523 54.929 47.295 0.70 24.06 130 PRO B O 1
ATOM 4190 O O B PRO B 1 130 ? 29.538 54.947 47.342 0.30 19.76 130 PRO B O 1
ATOM 4197 N N . GLU B 1 131 ? 29.430 57.170 47.107 1.00 25.01 131 GLU B N 1
ATOM 4198 C CA . GLU B 1 131 ? 28.456 57.350 48.203 1.00 27.20 131 GLU B CA 1
ATOM 4199 C C . GLU B 1 131 ? 27.087 56.692 47.943 1.00 25.20 131 GLU B C 1
ATOM 4200 O O . GLU B 1 131 ? 26.300 56.506 48.875 1.00 27.21 131 GLU B O 1
ATOM 4206 N N . ASP B 1 132 ? 26.789 56.368 46.676 1.00 22.17 132 ASP B N 1
ATOM 4207 C CA . ASP B 1 132 ? 25.534 55.737 46.325 1.00 21.64 132 ASP B CA 1
ATOM 4208 C C . ASP B 1 132 ? 25.611 54.217 46.245 1.00 18.45 132 ASP B C 1
ATOM 4209 O O . ASP B 1 132 ? 24.692 53.566 45.790 1.00 18.80 132 ASP B O 1
ATOM 4214 N N . LEU B 1 133 ? 26.750 53.649 46.647 1.00 15.61 133 LEU B N 1
ATOM 4215 C CA . LEU B 1 133 ? 27.062 52.229 46.495 1.00 13.87 133 LEU B CA 1
ATOM 4216 C C . LEU B 1 133 ? 27.162 51.471 47.829 1.00 14.47 133 LEU B C 1
ATOM 4217 O O . LEU B 1 133 ? 27.750 50.385 47.901 1.00 14.56 133 LEU B O 1
ATOM 4222 N N . TYR B 1 134 ? 26.536 51.995 48.882 1.00 15.31 134 TYR B N 1
ATOM 4223 C CA . TYR B 1 134 ? 26.637 51.401 50.211 1.00 15.85 134 TYR B CA 1
ATOM 4224 C C . TYR B 1 134 ? 25.303 50.849 50.734 1.00 16.20 134 TYR B C 1
ATOM 4225 O O . TYR B 1 134 ? 25.209 50.459 51.911 1.00 18.37 134 TYR B O 1
ATOM 4234 N N . ASN B 1 135 ? 24.269 50.771 49.892 1.00 15.24 135 ASN B N 1
ATOM 4235 C CA A ASN B 1 135 ? 23.046 50.089 50.294 0.80 16.58 135 ASN B CA 1
ATOM 4236 C CA B ASN B 1 135 ? 23.037 50.105 50.306 0.20 16.71 135 ASN B CA 1
ATOM 4237 C C . ASN B 1 135 ? 23.168 48.647 49.858 1.00 14.84 135 ASN B C 1
ATOM 4238 O O . ASN B 1 135 ? 22.698 48.227 48.794 1.00 15.31 135 ASN B O 1
ATOM 4247 N N . ASN B 1 136 ? 23.896 47.891 50.673 1.00 13.88 136 ASN B N 1
ATOM 4248 C CA . ASN B 1 136 ? 24.349 46.560 50.328 1.00 12.79 136 ASN B CA 1
ATOM 4249 C C . ASN B 1 136 ? 23.443 45.534 50.982 1.00 13.77 136 ASN B C 1
ATOM 4250 O O . ASN B 1 136 ? 22.897 45.802 52.043 1.00 17.11 136 ASN B O 1
ATOM 4255 N N . ASN B 1 137 ? 23.242 44.405 50.307 1.00 11.97 137 ASN B N 1
ATOM 4256 C CA . ASN B 1 137 ? 22.304 43.395 50.750 1.00 12.44 137 ASN B CA 1
ATOM 4257 C C . ASN B 1 137 ? 22.986 42.219 51.454 1.00 11.66 137 ASN B C 1
ATOM 4258 O O . ASN B 1 137 ? 24.145 41.931 51.150 1.00 13.39 137 ASN B O 1
ATOM 4263 N N . ILE B 1 138 ? 22.254 41.576 52.358 1.00 12.68 138 ILE B N 1
ATOM 4264 C CA . ILE B 1 138 ? 22.764 40.400 53.055 1.00 11.75 138 ILE B CA 1
ATOM 4265 C C . ILE B 1 138 ? 21.769 39.272 52.978 1.00 11.57 138 ILE B C 1
ATOM 4266 O O . ILE B 1 138 ? 20.545 39.474 53.115 1.00 13.98 138 ILE B O 1
ATOM 4271 N N . TYR B 1 139 ? 22.296 38.068 52.780 1.00 11.60 139 TYR B N 1
ATOM 4272 C CA . TYR B 1 139 ? 21.505 36.839 52.751 1.00 11.71 139 TYR B CA 1
ATOM 4273 C C . TYR B 1 139 ? 22.203 35.847 53.665 1.00 11.56 139 TYR B C 1
ATOM 4274 O O . TYR B 1 139 ? 23.422 35.703 53.620 1.00 11.72 139 TYR B O 1
ATOM 4283 N N . LEU B 1 140 ? 21.393 35.116 54.458 1.00 11.22 140 LEU B N 1
ATOM 4284 C CA . LEU B 1 140 ? 21.923 34.094 55.359 1.00 11.52 140 LEU B CA 1
ATOM 4285 C C . LEU B 1 140 ? 21.296 32.742 55.024 1.00 11.30 140 LEU B C 1
ATOM 4286 O O . LEU B 1 140 ? 20.080 32.660 54.786 1.00 12.90 140 LEU B O 1
ATOM 4291 N N . LEU B 1 141 ? 22.091 31.685 55.114 1.00 11.42 141 LEU B N 1
ATOM 4292 C CA . LEU B 1 141 ? 21.644 30.350 54.736 1.00 12.01 141 LEU B CA 1
ATOM 4293 C C . LEU B 1 141 ? 22.254 29.334 55.702 1.00 11.55 141 LEU B C 1
ATOM 4294 O O . LEU B 1 141 ? 23.466 29.286 55.893 1.00 13.86 141 LEU B O 1
ATOM 4299 N N . VAL B 1 142 ? 21.382 28.482 56.271 1.00 11.18 142 VAL B N 1
ATOM 4300 C CA . VAL B 1 142 ? 21.807 27.370 57.089 1.00 10.91 142 VAL B CA 1
ATOM 4301 C C . VAL B 1 142 ? 21.307 26.089 56.431 1.00 11.04 142 VAL B C 1
ATOM 4302 O O . VAL B 1 142 ? 20.099 25.944 56.166 1.00 12.15 142 VAL B O 1
ATOM 4306 N N . LEU B 1 143 ? 22.240 25.167 56.188 1.00 10.38 143 LEU B N 1
ATOM 4307 C CA . LEU B 1 143 ? 21.921 23.860 55.606 1.00 10.67 143 LEU B CA 1
ATOM 4308 C C . LEU B 1 143 ? 22.535 22.746 56.443 1.00 9.70 143 LEU B C 1
ATOM 4309 O O . LEU B 1 143 ? 23.498 22.984 57.196 1.00 10.66 143 LEU B O 1
ATOM 4314 N N . PRO B 1 144 ? 22.061 21.517 56.287 1.00 10.10 144 PRO B N 1
ATOM 4315 C CA . PRO B 1 144 ? 22.805 20.377 56.799 1.00 10.18 144 PRO B CA 1
ATOM 4316 C C . PRO B 1 144 ? 24.276 20.422 56.321 1.00 9.37 144 PRO B C 1
ATOM 4317 O O . PRO B 1 144 ? 24.547 20.775 55.170 1.00 10.34 144 PRO B O 1
ATOM 4321 N N . TYR B 1 145 ? 25.205 20.042 57.191 1.00 9.37 145 TYR B N 1
ATOM 4322 C CA . TYR B 1 145 ? 26.639 20.051 56.884 1.00 9.37 145 TYR B CA 1
ATOM 4323 C C . TYR B 1 145 ? 26.900 19.394 55.522 1.00 8.96 145 TYR B C 1
ATOM 4324 O O . TYR B 1 145 ? 26.413 18.290 55.252 1.00 10.14 145 TYR B O 1
ATOM 4333 N N . ILE B 1 146 ? 27.693 20.088 54.730 1.00 8.83 146 ILE B N 1
ATOM 4334 C CA . ILE B 1 146 ? 28.104 19.670 53.398 1.00 9.59 146 ILE B CA 1
ATOM 4335 C C . ILE B 1 146 ? 29.533 19.145 53.434 1.00 8.74 146 ILE B C 1
ATOM 4336 O O . ILE B 1 146 ? 30.417 19.758 54.044 1.00 9.86 146 ILE B O 1
ATOM 4341 N N . TRP B 1 147 ? 29.740 18.020 52.752 1.00 8.73 147 TRP B N 1
ATOM 4342 C CA . TRP B 1 147 ? 31.048 17.385 52.699 1.00 9.43 147 TRP B CA 1
ATOM 4343 C C . TRP B 1 147 ? 31.677 17.473 51.308 1.00 9.49 147 TRP B C 1
ATOM 4344 O O . TRP B 1 147 ? 31.190 16.876 50.358 1.00 10.89 147 TRP B O 1
ATOM 4355 N N . VAL B 1 148 ? 32.833 18.157 51.222 1.00 9.06 148 VAL B N 1
ATOM 4356 C CA . VAL B 1 148 ? 33.600 18.140 49.981 1.00 8.71 148 VAL B CA 1
ATOM 4357 C C . VAL B 1 148 ? 34.243 16.746 49.788 1.00 8.89 148 VAL B C 1
ATOM 4358 O O . VAL B 1 148 ? 34.468 16.331 48.639 1.00 9.70 148 VAL B O 1
ATOM 4362 N N . MET B 1 149 ? 34.475 16.015 50.876 1.00 8.86 149 MET B N 1
ATOM 4363 C CA . MET B 1 149 ? 34.851 14.607 50.852 1.00 9.21 149 MET B CA 1
ATOM 4364 C C . MET B 1 149 ? 33.977 13.935 51.901 1.00 9.63 149 MET B C 1
ATOM 4365 O O . MET B 1 149 ? 34.060 14.292 53.099 1.00 10.04 149 MET B O 1
ATOM 4370 N N . ALA B 1 150 ? 33.144 12.991 51.486 1.00 10.34 150 ALA B N 1
ATOM 4371 C CA . ALA B 1 150 ? 32.251 12.316 52.393 1.00 10.75 150 ALA B CA 1
ATOM 4372 C C . ALA B 1 150 ? 33.031 11.603 53.515 1.00 10.31 150 ALA B C 1
ATOM 4373 O O . ALA B 1 150 ? 34.166 11.150 53.289 1.00 10.64 150 ALA B O 1
ATOM 4375 N N . PRO B 1 151 ? 32.435 11.481 54.692 1.00 10.21 151 PRO B N 1
ATOM 4376 C CA . PRO B 1 151 ? 33.187 10.929 55.819 1.00 10.68 151 PRO B CA 1
ATOM 4377 C C . PRO B 1 151 ? 33.832 9.567 55.534 1.00 10.34 151 PRO B C 1
ATOM 4378 O O . PRO B 1 151 ? 35.003 9.365 55.875 1.00 11.87 151 PRO B O 1
ATOM 4382 N N . GLU B 1 152 ? 33.082 8.628 54.960 1.00 11.31 152 GLU B N 1
ATOM 4383 C CA . GLU B 1 152 ? 33.650 7.311 54.757 1.00 12.37 152 GLU B CA 1
ATOM 4384 C C . GLU B 1 152 ? 34.830 7.339 53.780 1.00 11.79 152 GLU B C 1
ATOM 4385 O O . GLU B 1 152 ? 35.729 6.507 53.849 1.00 14.23 152 GLU B O 1
ATOM 4391 N N . ASN B 1 153 ? 34.820 8.285 52.858 1.00 10.91 153 ASN B N 1
ATOM 4392 C CA A ASN B 1 153 ? 35.895 8.416 51.897 0.50 10.75 153 ASN B CA 1
ATOM 4393 C CA B ASN B 1 153 ? 35.919 8.376 51.915 0.50 11.52 153 ASN B CA 1
ATOM 4394 C C . ASN B 1 153 ? 37.185 8.896 52.561 1.00 9.97 153 ASN B C 1
ATOM 4395 O O . ASN B 1 153 ? 38.274 8.655 52.044 1.00 10.69 153 ASN B O 1
ATOM 4404 N N . GLN B 1 154 ? 37.076 9.619 53.688 1.00 10.47 154 GLN B N 1
ATOM 4405 C CA . GLN B 1 154 ? 38.243 10.156 54.328 1.00 9.61 154 GLN B CA 1
ATOM 4406 C C . GLN B 1 154 ? 39.168 9.064 54.875 1.00 10.51 154 GLN B C 1
ATOM 4407 O O . GLN B 1 154 ? 40.355 9.299 55.055 1.00 11.32 154 GLN B O 1
ATOM 4413 N N . LEU B 1 155 ? 38.633 7.855 55.126 1.00 10.63 155 LEU B N 1
ATOM 4414 C CA A LEU B 1 155 ? 39.477 6.750 55.554 0.30 11.05 155 LEU B CA 1
ATOM 4415 C CA B LEU B 1 155 ? 39.439 6.709 55.531 0.70 11.49 155 LEU B CA 1
ATOM 4416 C C . LEU B 1 155 ? 40.439 6.292 54.441 1.00 11.15 155 LEU B C 1
ATOM 4417 O O . LEU B 1 155 ? 41.520 5.770 54.721 1.00 12.97 155 LEU B O 1
ATOM 4426 N N . HIS B 1 156 ? 40.010 6.449 53.190 1.00 9.92 156 HIS B N 1
ATOM 4427 C CA A HIS B 1 156 ? 40.741 5.983 52.029 0.70 9.40 156 HIS B CA 1
ATOM 4428 C CA B HIS B 1 156 ? 40.763 5.979 52.027 0.30 10.31 156 HIS B CA 1
ATOM 4429 C C . HIS B 1 156 ? 41.558 7.067 51.332 1.00 9.66 156 HIS B C 1
ATOM 4430 O O . HIS B 1 156 ? 42.528 6.787 50.644 1.00 11.45 156 HIS B O 1
ATOM 4443 N N . GLY B 1 157 ? 41.075 8.300 51.450 1.00 9.52 157 GLY B N 1
ATOM 4444 C CA . GLY B 1 157 ? 41.594 9.404 50.676 1.00 10.17 157 GLY B CA 1
ATOM 4445 C C . GLY B 1 157 ? 40.996 9.480 49.282 1.00 10.22 157 GLY B C 1
ATOM 4446 O O . GLY B 1 157 ? 40.417 8.509 48.786 1.00 12.03 157 GLY B O 1
ATOM 4447 N N . GLY B 1 158 ? 41.175 10.628 48.655 1.00 9.45 158 GLY B N 1
ATOM 4448 C CA . GLY B 1 158 ? 40.626 10.899 47.339 1.00 10.39 158 GLY B CA 1
ATOM 4449 C C . GLY B 1 15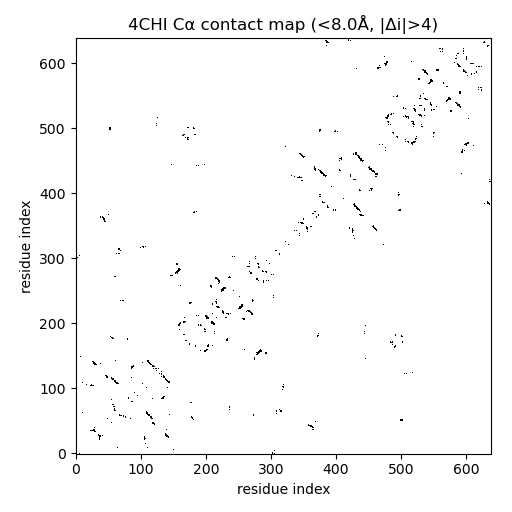8 ? 41.687 11.078 46.241 1.00 9.22 158 GLY B C 1
ATOM 4450 O O . GLY B 1 158 ? 42.897 10.920 46.456 1.00 10.31 158 GLY B O 1
ATOM 4451 N N . GLU B 1 159 ? 41.138 11.385 45.070 1.00 8.97 159 GLU B N 1
ATOM 4452 C CA A GLU B 1 159 ? 41.898 11.437 43.826 0.50 9.15 159 GLU B CA 1
ATOM 4453 C CA B GLU B 1 159 ? 41.864 11.413 43.808 0.50 9.51 159 GLU B CA 1
ATOM 4454 C C . GLU B 1 159 ? 41.916 12.843 43.269 1.00 8.73 159 GLU B C 1
ATOM 4455 O O . GLU B 1 159 ? 40.855 13.432 42.984 1.00 9.37 159 GLU B O 1
ATOM 4466 N N . ALA B 1 160 ? 43.132 13.376 43.146 1.00 8.71 160 ALA B N 1
ATOM 4467 C CA . ALA B 1 160 ? 43.348 14.727 42.687 1.00 8.43 160 ALA B CA 1
ATOM 4468 C C . ALA B 1 160 ? 44.083 14.733 41.339 1.00 8.10 160 ALA B C 1
ATOM 4469 O O . ALA B 1 160 ? 44.754 13.761 40.982 1.00 9.55 160 ALA B O 1
ATOM 4471 N N A ILE B 1 161 ? 43.973 15.852 40.629 0.80 8.31 161 ILE B N 1
ATOM 4472 N N B ILE B 1 161 ? 44.016 15.888 40.697 0.20 8.75 161 ILE B N 1
ATOM 4473 C CA A ILE B 1 161 ? 44.808 16.178 39.478 0.80 7.76 161 ILE B CA 1
ATOM 4474 C CA B ILE B 1 161 ? 44.802 16.184 39.529 0.20 8.21 161 ILE B CA 1
ATOM 4475 C C A ILE B 1 161 ? 45.385 17.566 39.612 0.80 7.38 161 ILE B C 1
ATOM 4476 C C B ILE B 1 161 ? 45.435 17.551 39.696 0.20 7.57 161 ILE B C 1
ATOM 4477 O O A ILE B 1 161 ? 44.741 18.470 40.133 0.80 9.05 161 ILE B O 1
ATOM 4478 O O B ILE B 1 161 ? 44.916 18.399 40.421 0.20 6.05 161 ILE B O 1
ATOM 4487 N N . ILE B 1 162 ? 46.586 17.740 39.054 1.00 7.78 162 ILE B N 1
ATOM 4488 C CA . ILE B 1 162 ? 47.099 19.082 38.770 1.00 7.89 162 ILE B CA 1
ATOM 4489 C C . ILE B 1 162 ? 46.454 19.515 37.465 1.00 7.76 162 ILE B C 1
ATOM 4490 O O . ILE B 1 162 ? 46.593 18.870 36.433 1.00 8.52 162 ILE B O 1
ATOM 4495 N N . THR B 1 163 ? 45.697 20.605 37.529 1.00 7.42 163 THR B N 1
ATOM 4496 C CA . THR B 1 163 ? 44.939 21.004 36.326 1.00 7.30 163 THR B CA 1
ATOM 4497 C C . THR B 1 163 ? 45.878 21.502 35.211 1.00 7.52 163 THR B C 1
ATOM 4498 O O . THR B 1 163 ? 46.889 22.181 35.476 1.00 8.25 163 THR B O 1
ATOM 4502 N N . ARG B 1 164 ? 45.482 21.170 33.987 1.00 7.52 164 ARG B N 1
ATOM 4503 C CA . ARG B 1 164 ? 46.233 21.550 32.798 1.00 8.05 164 ARG B CA 1
ATOM 4504 C C . ARG B 1 164 ? 45.384 22.319 31.772 1.00 8.31 164 ARG B C 1
ATOM 4505 O O . ARG B 1 164 ? 45.958 22.806 30.780 1.00 9.48 164 ARG B O 1
ATOM 4513 N N . THR B 1 165 ? 44.058 22.429 32.004 1.00 7.42 165 THR B N 1
ATOM 4514 C CA . THR B 1 165 ? 43.189 23.212 31.142 1.00 7.64 165 THR B CA 1
ATOM 4515 C C . THR B 1 165 ? 42.786 24.529 31.765 1.00 7.76 165 THR B C 1
ATOM 4516 O O . THR B 1 165 ? 42.129 25.358 31.111 1.00 8.50 165 THR B O 1
ATOM 4520 N N . VAL B 1 166 ? 43.173 24.746 33.027 1.00 6.99 166 VAL B N 1
ATOM 4521 C CA . VAL B 1 166 ? 42.795 25.919 33.777 1.00 6.96 166 VAL B CA 1
ATOM 4522 C C . VAL B 1 166 ? 43.876 26.219 34.794 1.00 6.60 166 VAL B C 1
ATOM 4523 O O . VAL B 1 166 ? 44.545 25.295 35.269 1.00 7.72 166 VAL B O 1
ATOM 4527 N N . ARG B 1 167 ? 44.035 27.505 35.118 1.00 6.80 167 ARG B N 1
ATOM 4528 C CA . ARG B 1 167 ? 44.889 27.987 36.178 1.00 7.23 167 ARG B CA 1
ATOM 4529 C C . ARG B 1 167 ? 44.065 28.955 37.035 1.00 6.67 167 ARG B C 1
ATOM 4530 O O . ARG B 1 167 ? 43.016 29.435 36.623 1.00 7.49 167 ARG B O 1
ATOM 4538 N N . ARG B 1 168 ? 44.548 29.212 38.257 1.00 6.86 168 ARG B N 1
ATOM 4539 C CA . 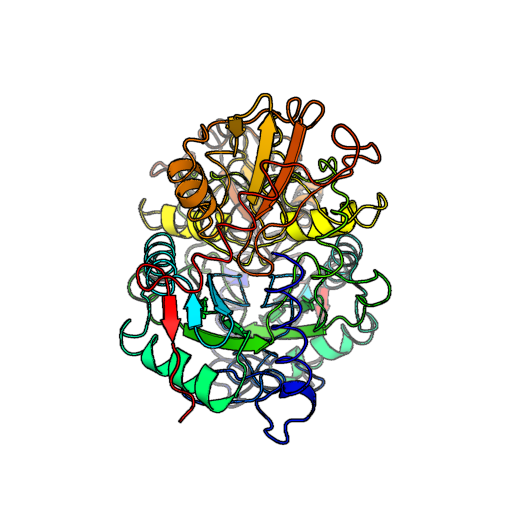ARG B 1 168 ? 43.791 30.061 39.183 1.00 7.27 168 ARG B CA 1
ATOM 4540 C C . ARG B 1 168 ? 43.792 31.495 38.710 1.00 7.00 168 ARG B C 1
ATOM 4541 O O . ARG B 1 168 ? 44.806 32.031 38.237 1.00 8.06 168 ARG B O 1
ATOM 4549 N N . THR B 1 169 ? 42.659 32.163 38.874 1.00 7.01 169 THR B N 1
ATOM 4550 C CA A THR B 1 169 ? 42.557 33.606 38.655 0.50 7.64 169 THR B CA 1
ATOM 4551 C CA B THR B 1 169 ? 42.603 33.584 38.628 0.50 7.50 169 THR B CA 1
ATOM 4552 C C . THR B 1 169 ? 43.674 34.273 39.475 1.00 6.98 169 THR B C 1
ATOM 4553 O O . THR B 1 169 ? 43.724 34.065 40.691 1.00 7.73 169 THR B O 1
ATOM 4560 N N . PRO B 1 170 ? 44.538 35.094 38.860 1.00 7.38 170 PRO B N 1
ATOM 4561 C CA . PRO B 1 170 ? 45.670 35.665 39.618 1.00 7.57 170 PRO B CA 1
ATOM 4562 C C . PRO B 1 170 ? 45.217 36.792 40.516 1.00 7.15 170 PRO B C 1
ATOM 4563 O O . PRO B 1 170 ? 44.208 37.448 40.222 1.00 7.62 170 PRO B O 1
ATOM 4567 N N . PRO B 1 171 ? 46.002 37.132 41.539 1.00 7.85 171 PRO B N 1
ATOM 4568 C CA . PRO B 1 171 ? 45.615 38.193 42.419 1.00 7.78 171 PRO B CA 1
ATOM 4569 C C . PRO B 1 171 ? 45.429 39.572 41.789 1.00 7.86 171 PRO B C 1
ATOM 4570 O O . PRO B 1 171 ? 44.620 40.365 42.253 1.00 8.99 171 PRO B O 1
ATOM 4574 N N . GLY B 1 172 ? 46.183 39.829 40.734 1.00 7.63 172 GLY B N 1
ATOM 4575 C CA . GLY B 1 172 ? 46.014 41.090 40.019 1.00 7.83 172 GLY B CA 1
ATOM 4576 C C . GLY B 1 172 ? 44.712 41.204 39.238 1.00 7.50 172 GLY B C 1
ATOM 4577 O O . GLY B 1 172 ? 44.346 42.311 38.840 1.00 8.84 172 GLY B O 1
ATOM 4578 N N . ALA B 1 173 ? 44.040 40.069 39.017 1.00 7.67 173 ALA B N 1
ATOM 4579 C CA . ALA B 1 173 ? 42.676 40.065 38.429 1.00 7.80 173 ALA B CA 1
ATOM 4580 C C . ALA B 1 173 ? 41.625 40.074 39.529 1.00 8.32 173 ALA B C 1
ATOM 4581 O O . ALA B 1 173 ? 40.658 40.804 39.409 1.00 10.82 173 ALA B O 1
ATOM 4583 N N . PHE B 1 174 ? 41.786 39.256 40.573 1.00 7.47 174 PHE B N 1
ATOM 4584 C CA A PHE B 1 174 ? 40.853 39.213 41.721 0.30 7.53 174 PHE B CA 1
ATOM 4585 C CA B PHE B 1 174 ? 40.906 39.290 41.707 0.70 7.72 174 PHE B CA 1
ATOM 4586 C C . PHE B 1 174 ? 41.684 38.816 42.924 1.00 7.68 174 PHE B C 1
ATOM 4587 O O . PHE B 1 174 ? 42.360 37.787 42.861 1.00 8.27 174 PHE B O 1
ATOM 4602 N N . ASP B 1 175 ? 41.596 39.556 44.028 1.00 8.01 175 ASP B N 1
ATOM 4603 C CA . ASP B 1 175 ? 42.338 39.178 45.236 1.00 8.07 175 ASP B CA 1
ATOM 4604 C C . ASP B 1 175 ? 41.734 37.920 45.863 1.00 7.96 175 ASP B C 1
ATOM 4605 O O . ASP B 1 175 ? 40.601 37.964 46.368 1.00 8.68 175 ASP B O 1
ATOM 4610 N N . PRO B 1 176 ? 42.460 36.776 45.845 1.00 7.93 176 PRO B N 1
ATOM 4611 C CA . PRO B 1 176 ? 41.860 35.538 46.315 1.00 8.31 176 PRO B CA 1
ATOM 4612 C C . PRO B 1 176 ? 41.709 35.482 47.844 1.00 8.39 176 PRO B C 1
ATOM 4613 O O . PRO B 1 176 ? 41.112 34.537 48.361 1.00 8.91 176 PRO B O 1
ATOM 4617 N N . THR B 1 177 ? 42.250 36.476 48.555 1.00 8.17 177 THR B N 1
ATOM 4618 C CA . THR B 1 177 ? 41.971 36.557 49.985 1.00 8.31 177 THR B CA 1
ATOM 4619 C C . THR B 1 177 ? 40.573 37.071 50.273 1.00 8.10 177 THR B C 1
ATOM 4620 O O . THR B 1 177 ? 40.107 36.948 51.413 1.00 9.39 177 THR B O 1
ATOM 4624 N N . ILE B 1 178 ? 39.899 37.600 49.255 1.00 8.25 178 ILE B N 1
ATOM 4625 C CA . ILE B 1 178 ? 38.493 37.994 49.327 1.00 8.54 178 ILE B CA 1
ATOM 4626 C C . ILE B 1 178 ? 37.684 36.773 48.925 1.00 9.14 178 ILE B C 1
ATOM 4627 O O . ILE B 1 178 ? 37.684 36.379 47.758 1.00 10.27 178 ILE B O 1
ATOM 4632 N N A LYS B 1 179 ? 37.017 36.111 49.880 0.40 10.30 179 LYS B N 1
ATOM 4633 N N B LYS B 1 179 ? 36.981 36.151 49.855 0.60 9.43 179 LYS B N 1
ATOM 4634 C CA A LYS B 1 179 ? 36.199 34.914 49.542 0.40 9.87 179 LYS B CA 1
ATOM 4635 C CA B LYS B 1 179 ? 36.234 34.936 49.513 0.60 10.27 179 LYS B CA 1
ATOM 4636 C C A LYS B 1 179 ? 35.136 35.400 48.547 0.40 10.05 179 LYS B C 1
ATOM 4637 C C B LYS B 1 179 ? 35.064 35.325 48.613 0.60 10.74 179 LYS B C 1
ATOM 4638 O O A LYS B 1 179 ? 34.536 36.476 48.701 0.40 11.12 179 LYS B O 1
ATOM 4639 O O B LYS B 1 179 ? 34.267 36.214 48.942 0.60 10.08 179 LYS B O 1
ATOM 4650 N N . ASN B 1 180 ? 34.945 34.653 47.464 1.00 9.25 180 ASN B N 1
ATOM 4651 C CA . ASN B 1 180 ? 34.053 35.131 46.410 1.00 9.17 180 ASN B CA 1
ATOM 4652 C C . ASN B 1 180 ? 33.450 33.951 45.655 1.00 8.48 180 ASN B C 1
ATOM 4653 O O . ASN B 1 180 ? 33.936 32.838 45.726 1.00 9.35 180 ASN B O 1
ATOM 4658 N N . LEU B 1 181 ? 32.368 34.252 44.937 1.00 8.18 181 LEU B N 1
ATOM 4659 C CA . LEU B 1 181 ? 31.607 33.222 44.208 1.00 8.15 181 LEU B CA 1
ATOM 4660 C C . LEU B 1 181 ? 31.845 33.278 42.692 1.00 8.46 181 LEU B C 1
ATOM 4661 O O . LEU B 1 181 ? 31.124 32.638 41.926 1.00 9.06 181 LEU B O 1
ATOM 4666 N N . GLN B 1 182 ? 32.906 33.980 42.293 1.00 7.87 182 GLN B N 1
ATOM 4667 C CA . GLN B 1 182 ? 33.282 34.045 40.869 1.00 7.98 182 GLN B CA 1
ATOM 4668 C C . GLN B 1 182 ? 34.161 32.838 40.589 1.00 7.84 182 GLN B C 1
ATOM 4669 O O . GLN B 1 182 ? 35.387 32.942 40.472 1.00 9.29 182 GLN B O 1
ATOM 4675 N N . TRP B 1 183 ? 33.512 31.666 40.480 1.00 7.91 183 TRP B N 1
ATOM 4676 C CA . TRP B 1 183 ? 34.165 30.380 40.434 1.00 7.96 183 TRP B CA 1
ATOM 4677 C C . TRP B 1 183 ? 34.497 29.903 39.012 1.00 7.75 183 TRP B C 1
ATOM 4678 O O . TRP B 1 183 ? 34.683 28.717 38.798 1.00 8.69 183 TRP B O 1
ATOM 4689 N N . GLY B 1 184 ? 34.640 30.815 38.047 1.00 7.46 184 GLY B N 1
ATOM 4690 C CA . GLY B 1 184 ? 34.756 30.324 36.700 1.00 8.45 184 GLY B CA 1
ATOM 4691 C C . GLY B 1 184 ? 35.937 29.365 36.482 1.00 8.34 184 GLY B C 1
ATOM 4692 O O . GLY B 1 184 ? 35.811 28.362 35.764 1.00 8.44 184 GLY B O 1
ATOM 4693 N N . ASP B 1 185 ? 37.082 29.680 37.088 1.00 7.44 185 ASP B N 1
ATOM 4694 C CA . ASP B 1 185 ? 38.262 28.774 37.057 1.00 7.38 185 ASP B CA 1
ATOM 4695 C C . ASP B 1 185 ? 38.020 27.495 37.836 1.00 6.95 185 ASP B C 1
ATOM 4696 O O . ASP B 1 185 ? 38.324 26.392 37.356 1.00 7.88 185 ASP B O 1
ATOM 4701 N N . LEU B 1 186 ? 37.493 27.648 39.056 1.00 7.41 186 LEU B N 1
ATOM 4702 C CA . LEU B 1 186 ? 37.279 26.486 39.932 1.00 7.64 186 LEU B CA 1
ATOM 4703 C C . LEU B 1 186 ? 36.267 25.484 39.367 1.00 7.28 186 LEU B C 1
ATOM 4704 O O . LEU B 1 186 ? 36.466 24.276 39.425 1.00 7.86 186 LEU B O 1
ATOM 4709 N N . THR B 1 187 ? 35.181 26.022 38.789 1.00 7.48 187 THR B N 1
ATOM 4710 C CA . THR B 1 187 ? 34.157 25.173 38.152 1.00 7.75 187 THR B CA 1
ATOM 4711 C C . THR B 1 187 ? 34.743 24.427 36.962 1.00 7.67 187 THR B C 1
ATOM 4712 O O . THR B 1 187 ? 34.510 23.222 36.771 1.00 8.17 187 THR B O 1
ATOM 4716 N N . LYS B 1 188 ? 35.554 25.128 36.135 1.00 7.59 188 LYS B N 1
ATOM 4717 C CA . LYS B 1 188 ? 36.221 24.436 35.019 1.00 7.79 188 LYS B CA 1
ATOM 4718 C C . LYS B 1 188 ? 37.157 23.371 35.561 1.00 7.36 188 LYS B C 1
ATOM 4719 O O . LYS B 1 188 ? 37.242 22.269 34.996 1.00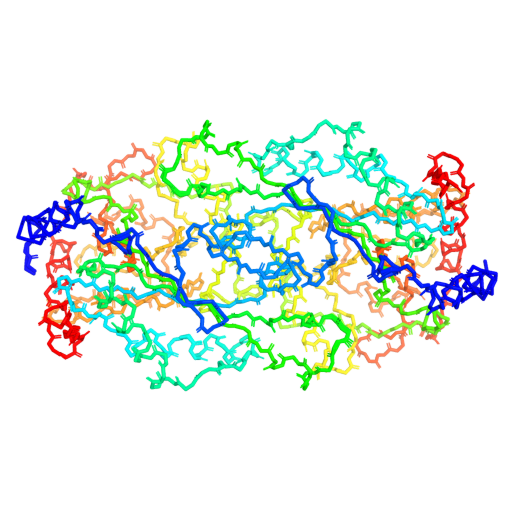 8.12 188 LYS B O 1
ATOM 4725 N N . GLY B 1 189 ? 37.857 23.651 36.665 1.00 7.40 189 GLY B N 1
ATOM 4726 C CA . GLY B 1 189 ? 38.701 22.616 37.271 1.00 7.37 189 GLY B CA 1
ATOM 4727 C C . GLY B 1 189 ? 37.912 21.374 37.679 1.00 7.23 189 GLY B C 1
ATOM 4728 O O . GLY B 1 189 ? 38.387 20.240 37.521 1.00 8.08 189 GLY B O 1
ATOM 4729 N N . LEU B 1 190 ? 36.710 21.573 38.245 1.00 7.46 190 LEU B N 1
ATOM 4730 C CA . LEU B 1 190 ? 35.847 20.436 38.589 1.00 7.68 190 LEU B CA 1
ATOM 4731 C C . LEU B 1 190 ? 35.518 19.603 37.373 1.00 7.61 190 LEU B C 1
ATOM 4732 O O . LEU B 1 190 ? 35.570 18.358 37.423 1.00 8.96 190 LEU B O 1
ATOM 4737 N N . PHE B 1 191 ? 35.167 20.262 36.251 1.00 8.12 191 PHE B N 1
ATOM 4738 C CA . PHE B 1 191 ? 34.912 19.519 35.027 1.00 8.05 191 PHE B CA 1
ATOM 4739 C C . PHE B 1 191 ? 36.166 18.816 34.488 1.00 8.36 191 PHE B C 1
ATOM 4740 O O . PHE B 1 191 ? 36.077 17.691 33.985 1.00 9.07 191 PHE B O 1
ATOM 4748 N N . GLU B 1 192 ? 37.323 19.478 34.568 1.00 7.52 192 GLU B N 1
ATOM 4749 C CA . GLU B 1 192 ? 38.555 18.822 34.131 1.00 8.02 192 GLU B CA 1
ATOM 4750 C C . GLU B 1 192 ? 38.812 17.549 34.921 1.00 8.03 192 GLU B C 1
ATOM 4751 O O . GLU B 1 192 ? 39.193 16.499 34.374 1.00 8.99 192 GLU B O 1
ATOM 4757 N N . ALA B 1 193 ? 38.621 17.650 36.239 1.00 8.33 193 ALA B N 1
ATOM 4758 C CA . ALA B 1 193 ? 38.797 16.463 37.063 1.00 9.43 193 ALA B CA 1
ATOM 4759 C C . ALA B 1 193 ? 37.855 15.354 36.618 1.00 9.82 193 ALA B C 1
ATOM 4760 O O . ALA B 1 193 ? 38.274 14.187 36.469 1.00 11.03 193 ALA B O 1
ATOM 4762 N N . MET B 1 194 ? 36.574 15.680 36.400 1.00 9.71 194 MET B N 1
ATOM 4763 C CA A MET B 1 194 ? 35.584 14.726 35.865 0.40 10.92 194 MET B CA 1
ATOM 4764 C CA B MET B 1 194 ? 35.629 14.671 35.881 0.30 10.94 194 MET B CA 1
ATOM 4765 C CA C MET B 1 194 ? 35.655 14.651 35.921 0.30 11.19 194 MET B CA 1
ATOM 4766 C C . MET B 1 194 ? 36.129 14.055 34.587 1.00 10.91 194 MET B C 1
ATOM 4767 O O . MET B 1 194 ? 36.122 12.815 34.418 1.00 12.05 194 MET B O 1
ATOM 4780 N N . ASP B 1 195 ? 36.547 14.892 33.673 1.00 9.99 195 ASP B N 1
ATOM 4781 C CA . ASP B 1 195 ? 37.000 14.409 32.374 1.00 10.51 195 ASP B CA 1
ATOM 4782 C C . ASP B 1 195 ? 38.200 13.460 32.499 1.00 10.77 195 ASP B C 1
ATOM 4783 O O . ASP B 1 195 ? 38.340 12.532 31.714 1.00 12.95 195 ASP B O 1
ATOM 4788 N N . ARG B 1 196 ? 39.056 13.693 33.488 1.00 9.35 196 ARG B N 1
ATOM 4789 C CA . ARG B 1 196 ? 40.270 12.938 33.700 1.00 9.84 196 ARG B CA 1
ATOM 4790 C C . ARG B 1 196 ? 40.132 11.817 34.708 1.00 10.84 196 ARG B C 1
ATOM 4791 O O . ARG B 1 196 ? 41.111 11.149 35.042 1.00 13.48 196 ARG B O 1
ATOM 4799 N N . GLY B 1 197 ? 38.903 11.546 35.154 1.00 10.52 197 GLY B N 1
ATOM 4800 C CA . GLY B 1 197 ? 38.678 10.433 36.066 1.00 11.81 197 GLY B CA 1
ATOM 4801 C C . GLY B 1 197 ? 39.127 10.639 37.503 1.00 12.29 197 GLY B C 1
ATOM 4802 O O . GLY B 1 197 ? 39.421 9.666 38.225 1.00 16.12 197 GLY B O 1
ATOM 4803 N N . ALA B 1 198 ? 39.148 11.894 37.918 1.00 10.43 198 ALA B N 1
ATOM 4804 C CA . ALA B 1 198 ? 39.510 12.269 39.276 1.00 10.45 198 ALA B CA 1
ATOM 4805 C C . ALA B 1 198 ? 38.366 13.082 39.889 1.00 9.99 198 ALA B C 1
ATOM 4806 O O . ALA B 1 198 ? 37.346 13.308 39.254 1.00 11.63 198 ALA B O 1
ATOM 4808 N N . THR B 1 199 ? 38.569 13.562 41.113 1.00 9.85 199 THR B N 1
ATOM 4809 C CA . THR B 1 199 ? 37.555 14.321 41.831 1.00 9.83 199 THR B CA 1
ATOM 4810 C C . THR B 1 199 ? 37.984 15.751 42.151 1.00 9.88 199 THR B C 1
ATOM 4811 O O . THR B 1 199 ? 37.176 16.663 42.084 1.00 14.36 199 THR B O 1
ATOM 4815 N N . TYR B 1 200 ? 39.241 15.935 42.553 1.00 8.13 200 TYR B N 1
ATOM 4816 C CA . TYR B 1 200 ? 39.677 17.195 43.130 1.00 8.25 200 TYR B CA 1
ATOM 4817 C C . TYR B 1 200 ? 40.692 17.883 42.249 1.00 8.37 200 TYR B C 1
ATOM 4818 O O . TYR B 1 200 ? 41.786 17.339 42.034 1.00 9.79 200 TYR B O 1
ATOM 4827 N N . PRO B 1 201 ? 40.414 19.110 41.800 1.00 7.83 201 PRO B N 1
ATOM 4828 C CA . PRO B 1 201 ? 41.377 19.855 40.983 1.00 7.58 201 PRO B CA 1
ATOM 4829 C C . PRO B 1 201 ? 42.312 20.684 41.874 1.00 7.54 201 PRO B C 1
ATOM 4830 O O . PRO B 1 201 ? 41.827 21.415 42.749 1.00 8.44 201 PRO B O 1
ATOM 4834 N N . PHE B 1 202 ? 43.613 20.596 41.590 1.00 7.12 202 PHE B N 1
ATOM 4835 C CA . PHE B 1 202 ? 44.627 21.459 42.210 1.00 7.48 202 PHE B CA 1
ATOM 4836 C C . PHE B 1 202 ? 45.064 22.430 41.119 1.00 7.40 202 PHE B C 1
ATOM 4837 O O . PHE B 1 202 ? 45.667 22.000 40.112 1.00 7.98 202 PHE B O 1
ATOM 4845 N N . LEU B 1 203 ? 44.744 23.712 41.259 1.00 7.05 203 LEU B N 1
ATOM 4846 C CA . LEU B 1 203 ? 45.076 24.692 40.235 1.00 7.39 203 LEU B CA 1
ATOM 4847 C C . LEU B 1 203 ? 46.444 25.295 40.472 1.00 7.86 203 LEU B C 1
ATOM 4848 O O . LEU B 1 203 ? 46.824 25.576 41.612 1.00 8.71 203 LEU B O 1
ATOM 4853 N N A THR B 1 204 ? 47.160 25.511 39.373 0.50 8.66 204 THR B N 1
ATOM 4854 N N B THR B 1 204 ? 47.200 25.508 39.396 0.50 9.42 204 THR B N 1
ATOM 4855 C CA A THR B 1 204 ? 48.409 26.258 39.458 0.50 8.93 204 THR B CA 1
ATOM 4856 C CA B THR B 1 204 ? 48.501 26.203 39.508 0.50 8.78 204 THR B CA 1
ATOM 4857 C C A THR B 1 204 ? 48.157 27.722 39.337 0.50 9.77 204 THR B C 1
ATOM 4858 C C B THR B 1 204 ? 48.335 27.752 39.350 0.50 9.32 204 THR B C 1
ATOM 4859 O O A THR B 1 204 ? 47.000 28.199 39.190 0.50 10.70 204 THR B O 1
ATOM 4860 O O B THR B 1 204 ? 47.268 28.189 38.819 0.50 10.75 204 THR B O 1
ATOM 4867 N N A ASP B 1 205 ? 49.287 28.426 39.327 0.50 8.91 205 ASP B N 1
ATOM 4868 N N B ASP B 1 205 ? 49.352 28.533 39.811 0.50 7.55 205 ASP B N 1
ATOM 4869 C CA A ASP B 1 205 ? 49.252 29.781 38.990 0.50 9.59 205 ASP B CA 1
ATOM 4870 C CA B ASP B 1 205 ? 49.393 30.029 39.784 0.50 8.27 205 ASP B CA 1
ATOM 4871 C C A ASP B 1 205 ? 49.753 29.996 37.582 0.50 8.57 205 ASP B C 1
ATOM 4872 C C B ASP B 1 205 ? 49.794 30.655 38.425 0.50 8.07 205 ASP B C 1
ATOM 4873 O O A ASP B 1 205 ? 49.957 31.128 37.174 0.50 11.31 205 ASP B O 1
ATOM 4874 O O B ASP B 1 205 ? 50.137 31.846 38.319 0.50 8.82 205 ASP B O 1
ATOM 4883 N N A GLY B 1 206 ? 49.996 28.905 36.858 0.50 7.70 206 GLY B N 1
ATOM 4884 N N B GLY B 1 206 ? 49.741 29.855 37.368 0.50 8.31 206 GLY B N 1
ATOM 4885 C CA A GLY B 1 206 ? 50.564 29.004 35.519 0.50 8.74 206 GLY B CA 1
ATOM 4886 C CA B GLY B 1 206 ? 50.201 30.323 36.060 0.50 9.14 206 GLY B CA 1
ATOM 4887 C C A GLY B 1 206 ? 52.052 29.280 35.635 0.50 9.04 206 GLY B C 1
ATOM 4888 C C B GLY B 1 206 ? 51.726 30.440 35.910 0.50 7.92 206 GLY B C 1
ATOM 4889 O O A GLY B 1 206 ? 52.757 29.074 34.595 0.50 11.36 206 GLY B O 1
ATOM 4890 O O B GLY B 1 206 ? 52.165 31.000 34.913 0.50 8.13 206 GLY B O 1
ATOM 4891 N N . ASP B 1 207 ? 52.532 29.794 36.810 1.00 10.48 207 ASP B N 1
ATOM 4892 C CA . ASP B 1 207 ? 53.958 30.058 36.888 1.00 8.93 207 ASP B CA 1
ATOM 4893 C C . ASP B 1 207 ? 54.693 28.956 37.625 1.00 8.23 207 ASP B C 1
ATOM 4894 O O . ASP B 1 207 ? 55.738 29.225 38.212 1.00 9.54 207 ASP B O 1
ATOM 4899 N N . THR B 1 208 ? 54.140 27.742 37.574 1.00 8.67 208 THR B N 1
ATOM 4900 C CA . THR B 1 208 ? 54.741 26.513 38.081 1.00 9.85 208 THR B CA 1
ATOM 4901 C C . THR B 1 208 ? 54.531 26.205 39.558 1.00 8.60 208 THR B C 1
ATOM 4902 O O . THR B 1 208 ? 55.093 25.238 40.048 1.00 10.42 208 THR B O 1
ATOM 4906 N N . ASN B 1 209 ? 53.647 26.982 40.206 1.00 7.85 209 ASN B N 1
ATOM 4907 C CA . ASN B 1 209 ? 53.384 26.787 41.645 1.00 8.02 209 ASN B CA 1
ATOM 4908 C C . ASN B 1 209 ? 51.951 26.372 41.911 1.00 7.88 209 ASN B C 1
ATOM 4909 O O . ASN B 1 209 ? 51.029 26.707 41.154 1.00 8.54 209 ASN B O 1
ATOM 4914 N N . LEU B 1 210 ? 51.749 25.655 43.010 1.00 8.19 210 LEU B N 1
ATOM 4915 C CA . LEU B 1 210 ? 50.418 25.317 43.462 1.00 8.28 210 LEU B CA 1
ATOM 4916 C C . LEU B 1 210 ? 49.720 26.546 44.081 1.00 7.30 210 LEU B C 1
ATOM 4917 O O . LEU B 1 210 ? 50.351 27.376 44.737 1.00 8.78 210 LEU B O 1
ATOM 4922 N N . THR B 1 211 ? 48.382 26.570 43.935 1.00 7.69 211 THR B N 1
ATOM 4923 C CA . THR B 1 211 ? 47.560 27.565 44.641 1.00 7.43 211 THR B CA 1
ATOM 4924 C C . THR B 1 211 ? 46.594 26.785 45.554 1.00 7.42 211 THR B C 1
ATOM 4925 O O . THR B 1 211 ? 47.005 26.345 46.641 1.00 8.12 211 THR B O 1
ATOM 4929 N N . GLU B 1 212 ? 45.345 26.656 45.126 1.00 7.29 212 GLU B N 1
ATOM 4930 C CA . GLU B 1 212 ? 44.297 26.018 45.902 1.00 7.50 212 GLU B CA 1
ATOM 4931 C C . GLU B 1 212 ? 43.410 25.267 44.910 1.00 7.77 212 GLU B C 1
ATOM 4932 O O . GLU B 1 212 ? 43.682 25.243 43.697 1.00 8.53 212 GLU B O 1
ATOM 4938 N N . GLY B 1 213 ? 42.381 24.636 45.433 1.00 8.18 213 GLY B N 1
ATOM 4939 C CA . GLY B 1 213 ? 41.407 23.964 44.614 1.00 8.95 213 GLY B CA 1
ATOM 4940 C C . GLY B 1 213 ? 40.039 24.577 44.674 1.00 9.22 213 GLY B C 1
ATOM 4941 O O . GLY B 1 213 ? 39.864 25.716 45.125 1.00 11.82 213 GLY B O 1
ATOM 4942 N N . SER B 1 214 ? 39.058 23.803 44.212 1.00 8.48 214 SER B N 1
ATOM 4943 C CA A SER B 1 214 ? 37.659 24.206 44.117 0.80 9.78 214 SER B CA 1
ATOM 4944 C CA B SER B 1 214 ? 37.699 24.278 44.106 0.20 10.08 214 SER B CA 1
ATOM 4945 C C . SER B 1 214 ? 37.016 24.182 45.492 1.00 11.33 214 SER B C 1
ATOM 4946 O O . SER B 1 214 ? 36.233 23.260 45.817 1.00 13.73 214 SER B O 1
ATOM 4951 N N . GLY B 1 215 ? 37.360 25.165 46.318 1.00 12.05 215 GLY B N 1
ATOM 4952 C CA . GLY B 1 215 ? 36.760 25.283 47.655 1.00 14.74 215 GLY B CA 1
ATOM 4953 C C . GLY B 1 215 ? 37.599 24.659 48.751 1.00 12.44 215 GLY B C 1
ATOM 4954 O O . GLY B 1 215 ? 37.018 24.270 49.787 1.00 15.75 215 GLY B O 1
ATOM 4955 N N . PHE B 1 216 ? 38.901 24.589 48.587 1.00 8.94 216 PHE B N 1
ATOM 4956 C CA . PHE B 1 216 ? 39.764 24.045 49.653 1.00 8.72 216 PHE B CA 1
ATOM 4957 C C . PHE B 1 216 ? 41.192 24.546 49.431 1.00 8.02 216 PHE B C 1
ATOM 4958 O O . PHE B 1 216 ? 41.587 24.840 48.306 1.00 8.40 216 PHE B O 1
ATOM 4966 N N . ASN B 1 217 ? 41.953 24.580 50.528 1.00 7.30 217 ASN B N 1
ATOM 4967 C CA . ASN B 1 217 ? 43.400 24.776 50.466 1.00 7.73 217 ASN B CA 1
ATOM 4968 C C . ASN B 1 217 ? 44.119 23.429 50.312 1.00 7.33 217 ASN B C 1
ATOM 4969 O O . ASN B 1 217 ? 43.548 22.365 50.630 1.00 8.04 217 ASN B O 1
ATOM 4974 N N . ILE B 1 218 ? 45.361 23.497 49.814 1.00 8.22 218 ILE B N 1
ATOM 4975 C CA . ILE B 1 218 ? 46.179 22.316 49.526 1.00 7.68 218 ILE B CA 1
ATOM 4976 C C . ILE B 1 218 ? 47.346 22.298 50.488 1.00 7.42 218 ILE B C 1
ATOM 4977 O O . ILE B 1 218 ? 48.041 23.312 50.637 1.00 8.66 218 ILE B O 1
ATOM 4982 N N . VAL B 1 219 ? 47.608 21.134 51.080 1.00 8.01 219 VAL B N 1
ATOM 4983 C CA . VAL B 1 219 ? 48.722 20.938 52.023 1.00 8.42 219 VAL B CA 1
ATOM 4984 C C . VAL B 1 219 ? 49.536 19.723 51.607 1.00 8.37 219 VAL B C 1
ATOM 4985 O O . VAL B 1 219 ? 48.985 18.641 51.358 1.00 9.33 219 VAL B O 1
ATOM 4989 N N . LEU B 1 220 ? 50.875 19.912 51.533 1.00 8.31 220 LEU B N 1
ATOM 4990 C CA . LEU B 1 220 ? 51.789 18.813 51.270 1.00 9.11 220 LEU B CA 1
ATOM 4991 C C . LEU B 1 220 ? 52.560 18.496 52.570 1.00 9.81 220 LEU B C 1
ATOM 4992 O O . LEU B 1 220 ? 52.840 19.385 53.380 1.00 10.97 220 LEU B O 1
ATOM 4997 N N . VAL B 1 221 ? 53.005 17.248 52.671 1.00 10.05 221 VAL B N 1
ATOM 4998 C CA . VAL B 1 221 ? 53.830 16.795 53.801 1.00 10.22 221 VAL B CA 1
ATOM 4999 C C . VAL B 1 221 ? 55.037 16.076 53.192 1.00 10.50 221 VAL B C 1
ATOM 5000 O O . VAL B 1 221 ? 54.864 15.145 52.398 1.00 11.16 221 VAL B O 1
ATOM 5004 N N . LYS B 1 222 ? 56.233 16.457 53.621 1.00 10.50 222 LYS B N 1
ATOM 5005 C CA . LYS B 1 222 ? 57.449 15.844 53.097 1.00 11.95 222 LYS B CA 1
ATOM 5006 C C . LYS B 1 222 ? 58.517 15.867 54.188 1.00 11.72 222 LYS B C 1
ATOM 5007 O O . LYS B 1 222 ? 58.825 16.945 54.752 1.00 13.36 222 LYS B O 1
ATOM 5013 N N . ASN B 1 223 ? 59.072 14.691 54.490 1.00 13.61 223 ASN B N 1
ATOM 5014 C CA . ASN B 1 223 ? 60.150 14.566 55.469 1.00 14.22 223 ASN B CA 1
ATOM 5015 C C . ASN B 1 223 ? 59.785 15.226 56.811 1.00 14.49 223 ASN B C 1
ATOM 5016 O O . ASN B 1 223 ? 60.610 15.876 57.463 1.00 16.74 223 ASN B O 1
ATOM 5021 N N . GLY B 1 224 ? 58.519 15.032 57.212 1.00 14.30 224 GLY B N 1
ATOM 5022 C CA . GLY B 1 224 ? 58.074 15.495 58.518 1.00 15.26 224 GLY B CA 1
ATOM 5023 C C . GLY B 1 224 ? 57.678 16.940 58.635 1.00 14.10 224 GLY B C 1
ATOM 5024 O O . GLY B 1 224 ? 57.345 17.379 59.731 1.00 16.20 224 GLY B O 1
ATOM 5025 N N . ILE B 1 225 ? 57.733 17.652 57.509 1.00 13.40 225 ILE B N 1
ATOM 5026 C CA . ILE B 1 225 ? 57.431 19.065 57.455 1.00 12.66 225 ILE B CA 1
ATOM 5027 C C . ILE B 1 225 ? 56.199 19.279 56.576 1.00 12.08 225 ILE B C 1
ATOM 5028 O O . ILE B 1 225 ? 56.007 18.617 55.560 1.00 12.79 225 ILE B O 1
ATOM 5033 N N . ILE B 1 226 ? 55.331 20.206 57.010 1.00 11.01 226 ILE B N 1
ATOM 5034 C CA . ILE B 1 226 ? 54.104 20.548 56.277 1.00 10.92 226 ILE B CA 1
ATOM 5035 C C . ILE B 1 226 ? 54.359 21.819 55.473 1.00 10.35 226 ILE B C 1
ATOM 5036 O O . ILE B 1 226 ? 54.972 22.780 55.965 1.00 12.58 226 ILE B O 1
ATOM 5041 N N . TYR B 1 227 ? 53.860 21.838 54.236 1.00 9.87 227 TYR B N 1
ATOM 5042 C CA . TYR B 1 227 ? 53.994 22.960 53.317 1.00 10.18 227 TYR B CA 1
ATOM 5043 C C . TYR B 1 227 ? 52.647 23.374 52.730 1.00 9.17 227 TYR B C 1
ATOM 5044 O O . TYR B 1 227 ? 51.848 22.491 52.366 1.00 10.10 227 TYR B O 1
ATOM 5053 N N . THR B 1 228 ? 52.405 24.674 52.638 1.00 8.39 228 THR B N 1
ATOM 5054 C CA . THR B 1 228 ? 51.166 25.128 52.004 1.00 8.28 228 THR B CA 1
ATOM 5055 C C . THR B 1 228 ? 51.407 26.494 51.372 1.00 8.60 228 THR B C 1
ATOM 5056 O O . THR B 1 228 ? 52.123 27.317 51.928 1.00 9.23 228 THR B O 1
ATOM 5060 N N . PRO B 1 229 ? 50.797 26.735 50.176 1.00 7.94 229 PRO B N 1
ATOM 5061 C CA . PRO B 1 229 ? 51.030 28.029 49.508 1.00 8.90 229 PRO B CA 1
ATOM 5062 C C . PRO B 1 229 ? 50.710 29.242 50.333 1.00 8.61 229 PRO B C 1
ATOM 5063 O O . PRO B 1 229 ? 49.674 29.287 50.979 1.00 9.33 229 PRO B O 1
ATOM 5067 N N A ASP B 1 230 ? 51.551 30.281 50.266 0.50 9.63 230 ASP B N 1
ATOM 5068 N N B ASP B 1 230 ? 51.556 30.264 50.200 0.50 9.05 230 ASP B N 1
ATOM 5069 C CA A ASP B 1 230 ? 51.330 31.526 50.997 0.50 12.06 230 ASP B CA 1
ATOM 5070 C CA B ASP B 1 230 ? 51.464 31.495 50.932 0.50 9.15 230 ASP B CA 1
ATOM 5071 C C A ASP B 1 230 ? 50.554 32.612 50.279 0.50 14.47 230 ASP B C 1
ATOM 5072 C C B ASP B 1 230 ? 50.823 32.665 50.231 0.50 7.47 230 ASP B C 1
ATOM 5073 O O A ASP B 1 230 ? 50.052 33.511 50.902 0.50 34.05 230 ASP B O 1
ATOM 5074 O O B ASP B 1 230 ? 50.746 33.718 50.821 0.50 7.60 230 ASP B O 1
ATOM 5083 N N . ARG B 1 231 ? 50.430 32.504 48.980 1.00 10.10 231 ARG B N 1
ATOM 5084 C CA A ARG B 1 231 ? 49.929 33.556 48.114 0.50 10.34 231 ARG B CA 1
ATOM 5085 C CA B ARG B 1 231 ? 49.784 33.533 48.232 0.50 9.76 231 ARG B CA 1
ATOM 5086 C C . ARG B 1 231 ? 49.048 32.886 47.058 1.00 9.43 231 ARG B C 1
ATOM 5087 O O . ARG B 1 231 ? 49.230 31.724 46.705 1.00 10.56 231 ARG B O 1
ATOM 5102 N N . GLY B 1 232 ? 48.119 33.687 46.504 1.00 8.19 232 GLY B N 1
ATOM 5103 C CA . GLY B 1 232 ? 47.288 33.181 45.443 1.00 8.49 232 GLY B CA 1
ATOM 5104 C C . GLY B 1 232 ? 46.063 32.415 45.889 1.00 7.88 232 GLY B C 1
ATOM 5105 O O . GLY B 1 232 ? 45.372 31.829 45.069 1.00 8.76 232 GLY B O 1
ATOM 5106 N N . VAL B 1 233 ? 45.798 32.400 47.198 1.00 7.82 233 VAL B N 1
ATOM 5107 C CA . VAL B 1 233 ? 44.809 31.535 47.810 1.00 7.42 233 VAL B CA 1
ATOM 5108 C C . VAL B 1 233 ? 44.033 32.272 48.918 1.00 7.57 233 VAL B C 1
ATOM 5109 O O . VAL B 1 233 ? 44.445 33.308 49.438 1.00 8.64 233 VAL B O 1
ATOM 5113 N N . LEU B 1 234 ? 42.890 31.679 49.293 1.00 7.67 234 LEU B N 1
ATOM 5114 C CA . LEU B 1 234 ? 42.214 32.141 50.470 1.00 8.13 234 LEU B CA 1
ATOM 5115 C C . LEU B 1 234 ? 43.006 31.744 51.715 1.00 8.80 234 LEU B C 1
ATOM 5116 O O . LEU B 1 234 ? 43.582 30.654 51.792 1.00 8.96 234 LEU B O 1
ATOM 5121 N N . ARG B 1 235 ? 43.034 32.653 52.694 1.00 8.40 235 ARG B N 1
ATOM 5122 C CA . ARG B 1 235 ? 43.632 32.330 53.998 1.00 8.91 235 ARG B CA 1
ATOM 5123 C C . ARG B 1 235 ? 42.615 31.550 54.831 1.00 8.56 235 ARG B C 1
ATOM 5124 O O . ARG B 1 235 ? 41.862 32.071 55.651 1.00 9.47 235 ARG B O 1
ATOM 5132 N N . GLY B 1 236 ? 42.536 30.258 54.523 1.00 8.92 236 GLY B N 1
ATOM 5133 C CA . GLY B 1 236 ? 41.462 29.432 55.093 1.00 8.71 236 GLY B CA 1
ATOM 5134 C C . GLY B 1 236 ? 41.522 29.371 56.602 1.00 8.18 236 GLY B C 1
ATOM 5135 O O . GLY B 1 236 ? 42.602 29.369 57.221 1.00 9.37 236 GLY B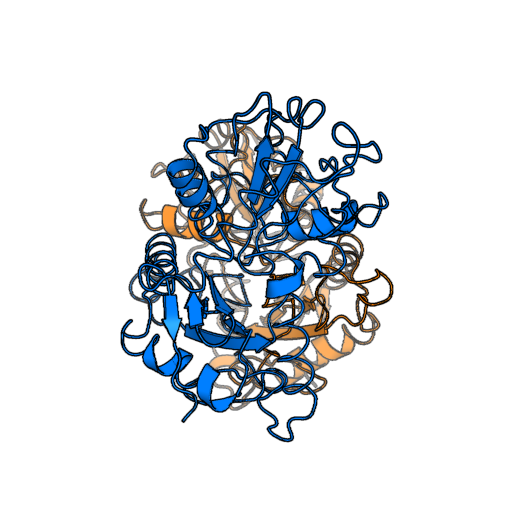 O 1
ATOM 5136 N N . ILE B 1 237 ? 40.355 29.294 57.220 1.00 8.54 237 ILE B N 1
ATOM 5137 C CA A ILE B 1 237 ? 40.333 29.104 58.666 0.50 8.19 237 ILE B CA 1
ATOM 5138 C CA B ILE B 1 237 ? 40.230 29.093 58.677 0.50 9.42 237 ILE B CA 1
ATOM 5139 C C . ILE B 1 237 ? 40.556 27.652 59.037 1.00 8.74 237 ILE B C 1
ATOM 5140 O O . ILE B 1 237 ? 41.073 27.354 60.132 1.00 9.36 237 ILE B O 1
ATOM 5149 N N . THR B 1 238 ? 40.270 26.706 58.120 1.00 8.43 238 THR B N 1
ATOM 5150 C CA . THR B 1 238 ? 40.703 25.340 58.362 1.00 8.76 238 THR B CA 1
ATOM 5151 C C . THR B 1 238 ? 42.255 25.288 58.307 1.00 8.61 238 THR B C 1
ATOM 5152 O O . THR B 1 238 ? 42.879 24.690 59.181 1.00 9.37 238 THR B O 1
ATOM 5156 N N . ARG B 1 239 ? 42.851 25.955 57.301 1.00 8.88 239 ARG B N 1
ATOM 5157 C CA . ARG B 1 239 ? 44.293 26.067 57.205 1.00 9.03 239 ARG B CA 1
ATOM 5158 C C . ARG B 1 239 ? 44.886 26.677 58.505 1.00 9.13 239 ARG B C 1
ATOM 5159 O O . ARG B 1 239 ? 45.912 26.210 59.023 1.00 10.10 239 ARG B O 1
ATOM 5167 N N . LYS B 1 240 ? 44.239 27.739 59.009 1.00 9.24 240 LYS B N 1
ATOM 5168 C CA A LYS B 1 240 ? 44.653 28.363 60.262 0.70 10.24 240 LYS B CA 1
ATOM 5169 C CA B LYS B 1 240 ? 44.697 28.352 60.253 0.30 9.29 240 LYS B CA 1
ATOM 5170 C C . LYS B 1 240 ? 44.690 27.329 61.391 1.00 9.58 240 LYS B C 1
ATOM 5171 O O . LYS B 1 240 ? 45.622 27.258 62.200 1.00 11.05 240 LYS B O 1
ATOM 5182 N N . SER B 1 241 ? 43.638 26.504 61.416 1.00 9.57 241 SER B N 1
ATOM 5183 C CA . SER B 1 241 ? 43.524 25.451 62.408 1.00 10.03 241 SER B CA 1
ATOM 5184 C C . SER B 1 241 ? 44.587 24.364 62.262 1.00 9.81 241 SER B C 1
ATOM 5185 O O . SER B 1 241 ? 45.131 23.863 63.246 1.00 10.75 241 SER B O 1
ATOM 5188 N N . VAL B 1 242 ? 44.914 24.007 61.018 1.00 10.11 242 VAL B N 1
ATOM 5189 C CA . VAL B 1 242 ? 46.046 23.113 60.744 1.00 10.66 242 VAL B CA 1
ATOM 5190 C C . VAL B 1 242 ? 47.342 23.655 61.340 1.00 10.54 242 VAL B C 1
ATOM 5191 O O . VAL B 1 242 ? 48.105 22.890 61.959 1.00 11.39 242 VAL B O 1
ATOM 5195 N N . ILE B 1 243 ? 47.583 24.953 61.138 1.00 10.09 243 ILE B N 1
ATOM 5196 C CA . ILE B 1 243 ? 48.776 25.581 61.705 1.00 11.98 243 ILE B CA 1
ATOM 5197 C C . ILE B 1 243 ? 48.755 25.472 63.245 1.00 11.63 243 ILE B C 1
ATOM 5198 O O . ILE B 1 243 ? 49.784 25.151 63.866 1.00 13.78 243 ILE B O 1
ATOM 5203 N N . ASP B 1 244 ? 47.585 25.703 63.857 1.00 11.57 244 ASP B N 1
ATOM 5204 C CA . ASP B 1 244 ? 47.479 25.576 65.301 1.00 12.49 244 ASP B CA 1
ATOM 5205 C C . ASP B 1 244 ? 47.828 24.137 65.748 1.00 12.08 244 ASP B C 1
ATOM 5206 O O . ASP B 1 244 ? 48.573 23.910 66.733 1.00 13.80 244 ASP B O 1
ATOM 5211 N N . VAL B 1 245 ? 47.292 23.133 65.053 1.00 12.37 245 VAL B N 1
ATOM 5212 C CA . VAL B 1 245 ? 47.527 21.755 65.462 1.00 12.48 245 VAL B CA 1
ATOM 5213 C C . VAL B 1 245 ? 49.005 21.415 65.243 1.00 12.09 245 VAL B C 1
ATOM 5214 O O . VAL B 1 245 ? 49.639 20.740 66.063 1.00 14.11 245 VAL B O 1
ATOM 5218 N N . ALA B 1 246 ? 49.557 21.857 64.106 1.00 11.90 246 ALA B N 1
ATOM 5219 C CA . ALA B 1 246 ? 50.985 21.595 63.867 1.00 12.34 246 ALA B CA 1
ATOM 5220 C C . ALA B 1 246 ? 51.848 22.173 64.972 1.00 14.24 246 ALA B C 1
ATOM 5221 O O . ALA B 1 246 ? 52.749 21.511 65.516 1.00 16.08 246 ALA B O 1
ATOM 5223 N N . ARG B 1 247 ? 51.544 23.412 65.375 1.00 14.93 247 ARG B N 1
ATOM 5224 C CA . ARG B 1 247 ? 52.324 24.069 66.430 1.00 17.07 247 ARG B CA 1
ATOM 5225 C C . ARG B 1 247 ? 52.175 23.280 67.757 1.00 18.75 247 ARG B C 1
ATOM 5226 O O . ARG B 1 247 ? 53.176 23.089 68.472 1.00 22.53 247 ARG B O 1
ATOM 5234 N N . ALA B 1 248 ? 50.964 22.805 68.075 1.00 18.18 248 ALA B N 1
ATOM 5235 C CA . ALA B 1 248 ? 50.746 22.055 69.310 1.00 19.23 248 ALA B CA 1
ATOM 5236 C C . ALA B 1 248 ? 51.509 20.728 69.344 1.00 19.37 248 ALA B C 1
ATOM 5237 O O . ALA B 1 248 ? 51.850 20.251 70.408 1.00 25.24 248 ALA B O 1
ATOM 5239 N N . ASN B 1 249 ? 51.785 20.173 68.177 1.00 18.59 249 ASN B N 1
ATOM 5240 C CA . ASN B 1 249 ? 52.502 18.935 68.017 1.00 18.57 249 ASN B CA 1
ATOM 5241 C C . ASN B 1 249 ? 53.967 19.089 67.639 1.00 19.36 249 ASN B C 1
ATOM 5242 O O . ASN B 1 249 ? 54.618 18.095 67.348 1.00 21.44 249 ASN B O 1
ATOM 5247 N N . SER B 1 250 ? 54.475 20.330 67.660 1.00 19.22 250 SER B N 1
ATOM 5248 C CA A SER B 1 250 ? 55.887 20.538 67.326 0.50 18.10 250 SER B CA 1
ATOM 5249 C CA B SER B 1 250 ? 55.846 20.677 67.262 0.50 20.14 250 SER B CA 1
ATOM 5250 C C . SER B 1 250 ? 56.208 20.088 65.909 1.00 18.46 250 SER B C 1
ATOM 5251 O O . SER B 1 250 ? 57.317 19.618 65.659 1.00 22.67 250 SER B O 1
ATOM 5256 N N . ILE B 1 251 ? 55.258 20.212 64.991 1.00 16.93 251 ILE B N 1
ATOM 5257 C CA . ILE B 1 251 ? 55.466 19.859 63.587 1.00 15.07 251 ILE B CA 1
ATOM 5258 C C . ILE B 1 251 ? 55.737 21.182 62.827 1.00 15.40 251 ILE B C 1
ATOM 5259 O O . ILE B 1 251 ? 54.922 22.102 62.881 1.00 16.60 251 ILE B O 1
ATOM 5264 N N A ASP B 1 252 ? 56.839 21.183 62.089 0.50 14.88 252 ASP B N 1
ATOM 5265 N N B ASP B 1 252 ? 56.899 21.318 62.197 0.50 15.48 252 ASP B N 1
ATOM 5266 C CA A ASP B 1 252 ? 57.261 22.284 61.245 0.50 13.74 252 ASP B CA 1
ATOM 5267 C CA B ASP B 1 252 ? 57.219 22.571 61.514 0.50 15.62 252 ASP B CA 1
ATOM 5268 C C A ASP B 1 252 ? 56.256 22.498 60.091 0.50 12.98 252 ASP B C 1
ATOM 5269 C C B ASP B 1 252 ? 56.214 22.723 60.362 0.50 15.47 252 ASP B C 1
ATOM 5270 O O A ASP B 1 252 ? 55.973 21.576 59.314 0.50 14.36 252 ASP B O 1
ATOM 5271 O O B ASP B 1 252 ? 55.807 21.734 59.742 0.50 15.20 252 ASP B O 1
ATOM 5280 N N A ILE B 1 253 ? 55.700 23.703 60.016 0.50 11.27 253 ILE B N 1
ATOM 5281 N N B ILE B 1 253 ? 55.791 23.954 60.118 0.50 17.70 253 ILE B N 1
ATOM 5282 C CA A ILE B 1 253 ? 54.762 24.049 58.945 0.50 11.84 253 ILE B CA 1
ATOM 5283 C CA B ILE B 1 253 ? 54.868 24.222 59.031 0.50 18.80 253 ILE B CA 1
ATOM 5284 C C A ILE B 1 253 ? 55.213 25.374 58.293 0.50 13.86 253 ILE B C 1
ATOM 5285 C C B ILE B 1 253 ? 55.425 25.413 58.281 0.50 17.34 253 ILE B C 1
ATOM 5286 O O A ILE B 1 253 ? 55.407 26.390 58.981 0.50 15.44 253 ILE B O 1
ATOM 5287 O O B ILE B 1 253 ? 55.967 26.363 58.865 0.50 25.76 253 ILE B O 1
ATOM 5296 N N . ARG B 1 254 ? 55.359 25.325 56.970 1.00 13.66 254 ARG B N 1
ATOM 5297 C CA . ARG B 1 254 ? 55.893 26.374 56.162 1.00 14.93 254 ARG B CA 1
ATOM 5298 C C . ARG B 1 254 ? 54.882 26.892 55.182 1.00 13.17 254 ARG B C 1
ATOM 5299 O O . ARG B 1 254 ? 54.350 26.153 54.324 1.00 15.02 254 ARG B O 1
ATOM 5307 N N . LEU B 1 255 ? 54.593 28.156 55.343 1.00 12.45 255 LEU B N 1
ATOM 5308 C CA A LEU B 1 255 ? 53.691 28.899 54.422 0.50 11.35 255 LEU B CA 1
ATOM 5309 C CA B LEU B 1 255 ? 53.711 28.901 54.496 0.50 11.86 255 LEU B CA 1
ATOM 5310 C C . LEU B 1 255 ? 54.611 29.636 53.493 1.00 10.55 255 LEU B C 1
ATOM 5311 O O . LEU B 1 255 ? 55.290 30.594 53.880 1.00 13.49 255 LEU B O 1
ATOM 5320 N N . GLU B 1 256 ? 54.682 29.131 52.267 1.00 9.88 256 GLU B N 1
ATOM 5321 C CA . GLU B 1 256 ? 55.664 29.662 51.303 1.00 10.58 256 GLU B CA 1
ATOM 5322 C C . GLU B 1 256 ? 55.187 29.253 49.904 1.00 9.87 256 GLU B C 1
ATOM 5323 O O . GLU B 1 256 ? 54.184 28.578 49.752 1.00 11.03 256 GLU B O 1
ATOM 5329 N N . VAL B 1 257 ? 55.897 29.673 48.858 1.00 10.87 257 VAL B N 1
ATOM 5330 C CA A VAL B 1 257 ? 55.617 29.238 47.525 0.60 9.98 257 VAL B CA 1
ATOM 5331 C CA B VAL B 1 257 ? 55.547 29.216 47.535 0.20 12.84 257 VAL B CA 1
ATOM 5332 C CA C VAL B 1 257 ? 55.549 29.200 47.529 0.20 12.05 257 VAL B CA 1
ATOM 5333 C C . VAL B 1 257 ? 55.925 27.740 47.447 1.00 11.34 257 VAL B C 1
ATOM 5334 O O . VAL B 1 257 ? 57.019 27.295 47.869 1.00 13.72 257 VAL B O 1
ATOM 5344 N N . VAL B 1 258 ? 55.000 26.962 46.923 1.00 9.30 258 VAL B N 1
ATOM 5345 C CA . VAL B 1 258 ? 55.120 25.518 46.831 1.00 9.24 258 VAL B CA 1
ATOM 5346 C C . VAL B 1 258 ? 55.092 25.136 45.338 1.00 9.32 258 VAL B C 1
ATOM 5347 O O . VAL B 1 258 ? 54.042 25.157 44.697 1.00 9.53 258 VAL B O 1
ATOM 5351 N N A PRO B 1 259 ? 56.247 24.775 44.760 0.90 9.53 259 PRO B N 1
ATOM 5352 N N B PRO B 1 259 ? 56.233 24.680 44.800 0.10 8.74 259 PRO B N 1
ATOM 5353 C CA A PRO B 1 259 ? 56.275 24.328 43.378 0.90 9.75 259 PRO B CA 1
ATOM 5354 C CA B PRO B 1 259 ? 56.266 24.404 43.374 0.10 8.79 259 PRO B CA 1
ATOM 5355 C C A PRO B 1 259 ? 55.385 23.123 43.131 0.90 9.00 259 PRO B C 1
ATOM 5356 C C B PRO B 1 259 ? 55.553 23.094 43.032 0.10 8.80 259 PRO B C 1
ATOM 5357 O O A PRO B 1 259 ? 55.306 22.199 43.940 0.90 9.77 259 PRO B O 1
ATOM 5358 O O B PRO B 1 259 ? 55.768 22.092 43.719 0.10 10.22 259 PRO B O 1
ATOM 5365 N N . VAL B 1 260 ? 54.750 23.104 41.961 1.00 8.60 260 VAL B N 1
ATOM 5366 C CA . VAL B 1 260 ? 54.015 21.928 41.494 1.00 9.27 260 VAL B CA 1
ATOM 5367 C C . VAL B 1 260 ? 54.822 20.642 41.606 1.00 8.39 260 VAL B C 1
ATOM 5368 O O . VAL B 1 260 ? 54.303 19.593 41.978 1.00 9.16 260 VAL B O 1
ATOM 5372 N N . GLU B 1 261 ? 56.104 20.725 41.229 1.00 8.52 261 GLU B N 1
ATOM 5373 C CA . GLU B 1 261 ? 56.969 19.545 41.255 1.00 8.98 261 GLU B CA 1
ATOM 5374 C C . GLU B 1 261 ? 56.877 18.823 42.593 1.00 9.33 261 GLU B C 1
ATOM 5375 O O . GLU B 1 261 ? 56.941 17.593 42.656 1.00 10.49 261 GLU B O 1
ATOM 5381 N N . GLN B 1 262 ? 56.800 19.582 43.680 1.00 9.19 262 GLN B N 1
ATOM 5382 C CA A GLN B 1 262 ? 56.856 18.958 44.985 0.70 9.80 262 GLN B CA 1
ATOM 5383 C CA B GLN B 1 262 ? 56.834 19.017 45.034 0.30 10.22 262 GLN B CA 1
ATOM 5384 C C . GLN B 1 262 ? 55.679 18.040 45.261 1.00 9.72 262 GLN B C 1
ATOM 5385 O O . GLN B 1 262 ? 55.835 17.045 45.997 1.00 11.15 262 GLN B O 1
ATOM 5396 N N . ALA B 1 263 ? 54.522 18.285 44.631 1.00 9.28 263 ALA B N 1
ATOM 5397 C CA . ALA B 1 263 ? 53.371 17.377 44.812 1.00 9.74 263 ALA B CA 1
ATOM 5398 C C . ALA B 1 263 ? 53.667 15.960 44.377 1.00 9.46 263 ALA B C 1
ATOM 5399 O O . ALA B 1 263 ? 53.095 15.024 44.934 1.00 11.40 263 ALA B O 1
ATOM 5401 N N . TYR B 1 264 ? 54.561 15.795 43.384 1.00 9.50 264 TYR B N 1
ATOM 5402 C CA . TYR B 1 264 ? 54.863 14.487 42.832 1.00 10.07 264 TYR B CA 1
ATOM 5403 C C . TYR B 1 264 ? 55.815 13.663 43.692 1.00 11.42 264 TYR B C 1
ATOM 5404 O O . TYR B 1 264 ? 56.040 12.482 43.401 1.00 14.56 264 TYR B O 1
ATOM 5413 N N . HIS B 1 265 ? 56.328 14.261 44.778 1.00 10.46 265 HIS B N 1
ATOM 5414 C CA . HIS B 1 265 ? 57.281 13.609 45.658 1.00 11.84 265 HIS B CA 1
ATOM 5415 C C . HIS B 1 265 ? 56.811 13.625 47.116 1.00 12.76 265 HIS B C 1
ATOM 5416 O O . HIS B 1 265 ? 57.540 13.209 48.006 1.00 14.86 265 HIS B O 1
ATOM 5423 N N . SER B 1 266 ? 55.592 14.061 47.365 1.00 10.40 266 SER B N 1
ATOM 5424 C CA . SER B 1 266 ? 55.128 14.222 48.731 1.00 9.84 266 SER B CA 1
ATOM 5425 C C . SER B 1 266 ? 54.991 12.883 49.453 1.00 10.94 266 SER B C 1
ATOM 5426 O O . SER B 1 266 ? 54.592 11.865 48.858 1.00 12.13 266 SER B O 1
ATOM 5429 N N . ASP B 1 267 ? 55.269 12.889 50.760 1.00 10.18 267 ASP B N 1
ATOM 5430 C CA . ASP B 1 267 ? 54.958 11.745 51.612 1.00 10.70 267 ASP B CA 1
ATOM 5431 C C . ASP B 1 267 ? 53.452 11.620 51.868 1.00 10.93 267 ASP B C 1
ATOM 5432 O O . ASP B 1 267 ? 52.920 10.492 51.979 1.00 12.41 267 ASP B O 1
ATOM 5437 N N . GLU B 1 268 ? 52.772 12.774 51.991 1.00 9.56 268 GLU B N 1
ATOM 5438 C CA . GLU B 1 268 ? 51.335 12.827 52.216 1.00 9.62 268 GLU B CA 1
ATOM 5439 C C . GLU B 1 268 ? 50.814 14.095 51.581 1.00 9.14 268 GLU B C 1
ATOM 5440 O O . GLU B 1 268 ? 51.545 15.082 51.461 1.00 10.29 268 GLU B O 1
ATOM 5446 N N . ILE B 1 269 ? 49.528 14.084 51.225 1.00 8.77 269 ILE B N 1
ATOM 5447 C CA . ILE B 1 269 ? 48.821 15.269 50.745 1.00 8.93 269 ILE B CA 1
ATOM 5448 C C . ILE B 1 269 ? 47.448 15.291 51.397 1.00 8.83 269 ILE B C 1
ATOM 5449 O O . ILE B 1 269 ? 46.791 14.251 51.524 1.00 9.13 269 ILE B O 1
ATOM 5454 N N . PHE B 1 270 ? 46.989 16.486 51.780 1.00 8.07 270 PHE B N 1
ATOM 5455 C CA . PHE B 1 270 ? 45.585 16.624 52.160 1.00 8.08 270 PHE B CA 1
ATOM 5456 C C . PHE B 1 270 ? 45.062 17.978 51.768 1.00 8.31 270 PHE B C 1
ATOM 5457 O O . PHE B 1 270 ? 45.822 18.937 51.531 1.00 8.92 270 PHE B O 1
ATOM 5465 N N . MET B 1 271 ? 43.727 18.067 51.663 1.00 7.80 271 MET B N 1
ATOM 5466 C CA . MET B 1 271 ? 43.022 19.300 51.451 1.00 7.70 271 MET B CA 1
ATOM 5467 C C . MET B 1 271 ? 42.391 19.740 52.754 1.00 8.15 271 MET B C 1
ATOM 5468 O O . MET B 1 271 ? 42.078 18.906 53.617 1.00 9.06 271 MET B O 1
ATOM 5473 N N . CYS B 1 272 ? 42.080 21.035 52.852 1.00 7.87 272 CYS B N 1
ATOM 5474 C CA . CYS B 1 272 ? 41.389 21.502 54.054 1.00 8.33 272 CYS B CA 1
ATOM 5475 C C . CYS B 1 272 ? 40.375 22.581 53.711 1.00 8.07 272 CYS B C 1
ATOM 5476 O O . CYS B 1 272 ? 40.635 23.462 52.890 1.00 8.79 272 CYS B O 1
ATOM 5479 N N . THR B 1 273 ? 39.207 22.496 54.369 1.00 8.22 273 THR B N 1
ATOM 5480 C CA A THR B 1 273 ? 38.116 23.415 54.143 0.70 8.52 273 THR B CA 1
ATOM 5481 C CA B THR B 1 273 ? 38.173 23.518 54.226 0.30 7.58 273 THR B CA 1
ATOM 5482 C C . THR B 1 273 ? 37.059 23.272 55.239 1.00 8.75 273 THR B C 1
ATOM 5483 O O . THR B 1 273 ? 36.964 22.197 55.846 1.00 9.62 273 THR B O 1
ATOM 5490 N N . THR B 1 274 ? 36.222 24.295 55.419 1.00 8.58 274 THR B N 1
ATOM 5491 C CA . THR B 1 274 ? 35.162 24.189 56.406 1.00 8.23 274 THR B CA 1
ATOM 5492 C C . THR B 1 274 ? 34.166 23.092 56.068 1.00 8.61 274 THR B C 1
ATOM 5493 O O . THR B 1 274 ? 33.670 22.377 56.944 1.00 10.01 274 THR B O 1
ATOM 5497 N N . ALA B 1 275 ? 33.816 22.958 54.789 1.00 8.99 275 ALA B N 1
ATOM 5498 C CA . ALA B 1 275 ? 32.860 21.969 54.330 1.00 9.60 275 ALA B CA 1
ATOM 5499 C C . ALA B 1 275 ? 33.544 20.605 54.132 1.00 9.12 275 ALA B C 1
ATOM 5500 O O . ALA B 1 275 ? 33.694 20.129 53.011 1.00 10.23 275 ALA B O 1
ATOM 5502 N N . GLY B 1 276 ? 33.952 20.007 55.254 1.00 9.14 276 GLY B N 1
ATOM 5503 C CA . GLY B 1 276 ? 34.519 18.671 55.229 1.00 9.67 276 GLY B CA 1
ATOM 5504 C C . GLY B 1 276 ? 35.703 18.432 56.135 1.00 9.34 276 GLY B C 1
ATOM 5505 O O . GLY B 1 276 ? 35.950 17.285 56.528 1.00 9.85 276 GLY B O 1
ATOM 5506 N N . GLY B 1 277 ? 36.440 19.493 56.453 1.00 8.86 277 GLY B N 1
ATOM 5507 C CA . GLY B 1 277 ? 37.568 19.411 57.373 1.00 9.38 277 GLY B CA 1
ATOM 5508 C C . GLY B 1 277 ? 38.887 19.051 56.702 1.00 8.37 277 GLY B C 1
ATOM 5509 O O . GLY B 1 277 ? 39.358 19.777 55.818 1.00 9.64 277 GLY B O 1
ATOM 5510 N N . ILE B 1 278 ? 39.499 17.962 57.167 1.00 8.24 278 ILE B N 1
ATOM 5511 C CA . ILE B 1 278 ? 40.827 17.503 56.736 1.00 8.81 278 ILE B CA 1
ATOM 5512 C C . ILE B 1 278 ? 40.637 16.274 55.862 1.00 8.74 278 ILE B C 1
ATOM 5513 O O . ILE B 1 278 ? 40.160 15.244 56.310 1.00 9.96 278 ILE B O 1
ATOM 5518 N N . MET B 1 279 ? 40.969 16.439 54.565 1.00 8.79 279 MET B N 1
ATOM 5519 C CA . MET B 1 279 ? 40.514 15.509 53.528 1.00 8.50 279 MET B CA 1
ATOM 5520 C C . MET B 1 279 ? 41.723 14.924 52.815 1.00 8.47 279 MET B C 1
ATOM 5521 O O . MET B 1 279 ? 42.334 15.614 51.969 1.00 9.10 279 MET B O 1
ATOM 5526 N N . PRO B 1 280 ? 42.141 13.691 53.129 1.00 8.53 280 PRO B N 1
ATOM 5527 C CA . PRO B 1 280 ? 43.388 13.159 52.554 1.00 8.89 280 PRO B CA 1
ATOM 5528 C C . PRO B 1 280 ? 43.264 12.938 51.049 1.00 8.88 280 PRO B C 1
ATOM 5529 O O . PRO B 1 280 ? 42.180 12.543 50.531 1.00 9.38 280 PRO B O 1
ATOM 5533 N N . ILE B 1 281 ? 44.393 13.111 50.372 1.00 8.37 281 ILE B N 1
ATOM 5534 C CA . ILE B 1 281 ? 44.518 12.790 48.932 1.00 8.62 281 ILE B CA 1
ATOM 5535 C C . ILE B 1 281 ? 45.562 11.702 48.777 1.00 8.73 281 ILE B C 1
ATOM 5536 O O . ILE B 1 281 ? 46.732 11.890 49.185 1.00 9.89 281 ILE B O 1
ATOM 5541 N N . THR B 1 282 ? 45.125 10.557 48.253 1.00 9.48 282 THR B N 1
ATOM 5542 C CA . THR B 1 282 ? 46.017 9.394 48.142 1.00 9.93 282 THR B CA 1
ATOM 5543 C C . THR B 1 282 ? 46.321 8.987 46.700 1.00 9.89 282 THR B C 1
ATOM 5544 O O . THR B 1 282 ? 47.165 8.086 46.500 1.00 10.84 282 THR B O 1
ATOM 5548 N N . LEU B 1 283 ? 45.739 9.694 45.727 1.00 9.30 283 LEU B N 1
ATOM 5549 C CA . LEU B 1 283 ? 46.067 9.498 44.317 1.00 9.65 283 LEU B CA 1
ATOM 5550 C C . LEU B 1 283 ? 46.211 10.881 43.686 1.00 9.45 283 LEU B C 1
ATOM 5551 O O . LEU B 1 283 ? 45.382 11.762 43.943 1.00 9.75 283 LEU B O 1
ATOM 5556 N N . LEU B 1 284 ? 47.286 11.053 42.895 1.00 9.85 284 LEU B N 1
ATOM 5557 C CA . LEU B 1 284 ? 47.537 12.314 42.192 1.00 9.59 284 LEU B CA 1
ATOM 5558 C C . LEU B 1 284 ? 47.875 12.000 40.753 1.00 9.69 284 LEU B C 1
ATOM 5559 O O . LEU B 1 284 ? 48.782 11.203 40.478 1.00 10.90 284 LEU B O 1
ATOM 5564 N N . ASP B 1 285 ? 47.116 12.591 39.823 1.00 10.26 285 ASP B N 1
ATOM 5565 C CA . ASP B 1 285 ? 47.344 12.319 38.405 1.00 9.92 285 ASP B CA 1
ATOM 5566 C C . ASP B 1 285 ? 47.345 10.819 38.129 1.00 11.52 285 ASP B C 1
ATOM 5567 O O . ASP B 1 285 ? 48.108 10.333 37.264 1.00 13.13 285 ASP B O 1
ATOM 5572 N N . GLY B 1 286 ? 46.486 10.082 38.827 1.00 11.59 286 GLY B N 1
ATOM 5573 C CA . GLY B 1 286 ? 46.335 8.641 38.600 1.00 12.06 286 GLY B CA 1
ATOM 5574 C C . GLY B 1 286 ? 47.360 7.762 39.259 1.00 12.61 286 GLY B C 1
ATOM 5575 O O . GLY B 1 286 ? 47.250 6.524 39.121 1.00 15.05 286 GLY B O 1
ATOM 5576 N N . GLN B 1 287 ? 48.320 8.342 40.008 1.00 12.36 287 GLN B N 1
ATOM 5577 C CA . GLN B 1 287 ? 49.369 7.555 40.666 1.00 12.90 287 GLN B CA 1
ATOM 5578 C C . GLN B 1 287 ? 49.279 7.698 42.172 1.00 12.08 287 GLN B C 1
ATOM 5579 O O . GLN B 1 287 ? 48.949 8.768 42.666 1.00 12.24 287 GLN B O 1
ATOM 5585 N N . PRO B 1 288 ? 49.657 6.651 42.913 1.00 12.01 288 PRO B N 1
ATOM 5586 C CA A PRO B 1 288 ? 49.648 6.787 44.364 0.50 12.01 288 PRO B CA 1
ATOM 5587 C CA B PRO B 1 288 ? 49.606 6.816 44.363 0.50 12.52 288 PRO B CA 1
ATOM 5588 C C . PRO B 1 288 ? 50.494 7.934 44.894 1.00 12.16 288 PRO B C 1
ATOM 5589 O O . PRO B 1 288 ? 51.592 8.174 44.377 1.00 13.56 288 PRO B O 1
ATOM 5596 N N . VAL B 1 289 ? 50.011 8.580 45.948 1.00 11.12 289 VAL B N 1
ATOM 5597 C CA . VAL B 1 289 ? 50.816 9.497 46.730 1.00 11.76 289 VAL B CA 1
ATOM 5598 C C . VAL B 1 289 ? 51.585 8.623 47.720 1.00 12.64 289 VAL B C 1
ATOM 5599 O O . VAL B 1 289 ? 50.962 7.950 48.580 1.00 13.33 289 VAL B O 1
ATOM 5603 N N A ASN B 1 290 ? 52.899 8.520 47.543 0.70 13.99 290 ASN B N 1
ATOM 5604 N N B ASN B 1 290 ? 52.915 8.622 47.652 0.30 14.36 290 ASN B N 1
ATOM 5605 C CA A ASN B 1 290 ? 53.728 7.722 48.411 0.70 14.71 290 ASN B CA 1
ATOM 5606 C CA B ASN B 1 290 ? 53.730 7.667 48.410 0.30 17.16 290 ASN B CA 1
ATOM 5607 C C A ASN B 1 290 ? 53.236 6.244 48.323 0.70 15.49 290 ASN B C 1
ATOM 5608 C C B ASN B 1 290 ? 53.112 6.259 48.296 0.30 18.42 290 ASN B C 1
ATOM 5609 O O A ASN B 1 290 ? 53.253 5.680 47.236 0.70 19.40 290 ASN B O 1
ATOM 5610 O O B ASN B 1 290 ? 52.875 5.778 47.190 0.30 18.71 290 ASN B O 1
ATOM 5619 N N . ASP B 1 291 ? 52.777 5.636 49.424 1.00 16.72 291 ASP B N 1
ATOM 5620 C CA . ASP B 1 291 ? 52.289 4.294 49.438 1.00 17.29 291 ASP B CA 1
ATOM 5621 C C . ASP B 1 291 ? 50.777 4.189 49.203 1.00 17.72 291 ASP B C 1
ATOM 5622 O O . ASP B 1 291 ? 50.200 3.104 49.324 1.00 21.77 291 ASP B O 1
ATOM 5627 N N . GLY B 1 292 ? 50.134 5.302 48.910 1.00 16.05 292 GLY B N 1
ATOM 5628 C CA . GLY B 1 292 ? 48.706 5.293 48.647 1.00 15.42 292 GLY B CA 1
ATOM 5629 C C . GLY B 1 292 ? 47.823 5.203 49.891 1.00 18.16 292 GLY B C 1
ATOM 5630 O O . GLY B 1 292 ? 46.598 5.043 49.737 1.00 19.50 292 GLY B O 1
ATOM 5631 N N . GLN B 1 293 ? 48.414 5.340 51.080 1.00 17.39 293 GLN B N 1
ATOM 5632 C CA A GLN B 1 293 ? 47.763 5.270 52.390 0.50 17.01 293 GLN B CA 1
ATOM 5633 C CA B GLN B 1 293 ? 47.603 5.312 52.288 0.50 17.72 293 GLN B CA 1
ATOM 5634 C C . GLN B 1 293 ? 47.573 6.670 52.960 1.00 15.35 293 GLN B C 1
ATOM 5635 O O . GLN B 1 293 ? 48.387 7.524 52.708 1.00 15.51 293 GLN B O 1
ATOM 5646 N N . VAL B 1 294 ? 46.540 6.867 53.781 1.00 15.04 294 VAL B N 1
ATOM 5647 C CA . VAL B 1 294 ? 46.440 8.070 54.540 1.00 13.78 294 VAL B CA 1
ATOM 5648 C C . VAL B 1 294 ? 47.617 8.073 55.527 1.00 14.52 294 VAL B C 1
ATOM 5649 O O . VAL B 1 294 ? 47.832 7.073 56.229 1.00 16.48 294 VAL B O 1
ATOM 5653 N N . GLY B 1 295 ? 48.376 9.149 55.569 1.00 12.85 295 GLY B N 1
ATOM 5654 C CA . GLY B 1 295 ? 49.634 9.185 56.309 1.00 13.35 295 GLY B CA 1
ATOM 5655 C C . GLY B 1 295 ? 49.505 9.609 57.757 1.00 12.93 295 GLY B C 1
ATOM 5656 O O . GLY B 1 295 ? 48.463 10.118 58.201 1.00 12.90 295 GLY B O 1
ATOM 5657 N N . PRO B 1 296 ? 50.602 9.422 58.527 1.00 13.39 296 PRO B N 1
ATOM 5658 C CA . PRO B 1 296 ? 50.533 9.674 59.968 1.00 13.94 296 PRO B CA 1
ATOM 5659 C C . PRO B 1 296 ? 50.370 11.141 60.352 1.00 13.08 296 PRO B C 1
ATOM 5660 O O . PRO B 1 296 ? 49.695 11.439 61.336 1.00 13.72 296 PRO B O 1
ATOM 5664 N N . ILE B 1 297 ? 51.023 12.048 59.628 1.00 12.40 297 ILE B N 1
ATOM 5665 C CA . ILE B 1 297 ? 50.884 13.455 59.966 1.00 12.41 297 ILE B CA 1
ATOM 5666 C C . ILE B 1 297 ? 49.461 13.943 59.652 1.00 11.46 297 ILE B C 1
ATOM 5667 O O . ILE B 1 297 ? 48.832 14.674 60.429 1.00 11.72 297 ILE B O 1
ATOM 5672 N N . THR B 1 298 ? 48.935 13.503 58.496 1.00 10.59 298 THR B N 1
ATOM 5673 C CA . THR B 1 298 ? 47.555 13.803 58.131 1.00 10.42 298 THR B CA 1
ATOM 5674 C C . THR B 1 298 ? 46.607 13.348 59.243 1.00 10.58 298 THR B C 1
ATOM 5675 O O . THR B 1 298 ? 45.710 14.122 59.648 1.00 11.38 298 THR B O 1
ATOM 5679 N N . LYS B 1 299 ? 46.823 12.142 59.780 1.00 11.34 299 LYS B N 1
ATOM 5680 C CA . LYS B 1 299 ? 45.964 11.659 60.846 1.00 12.31 299 LYS B CA 1
ATOM 5681 C C . LYS B 1 299 ? 46.097 12.497 62.121 1.00 11.10 299 LYS B C 1
ATOM 5682 O O . LYS B 1 299 ? 45.096 12.730 62.820 1.00 12.52 299 LYS B O 1
ATOM 5688 N N . LYS B 1 300 ? 47.295 12.926 62.470 1.00 11.93 300 LYS B N 1
ATOM 5689 C CA A LYS B 1 300 ? 47.465 13.780 63.639 0.50 13.02 300 LYS B CA 1
ATOM 5690 C CA B LYS B 1 300 ? 47.507 13.798 63.637 0.50 11.70 300 LYS B CA 1
ATOM 5691 C C . LYS B 1 300 ? 46.767 15.112 63.467 1.00 11.92 300 LYS B C 1
ATOM 5692 O O . LYS B 1 300 ? 46.136 15.626 64.387 1.00 12.62 300 LYS B O 1
ATOM 5703 N N . ILE B 1 301 ? 46.869 15.682 62.267 1.00 10.63 301 ILE B N 1
ATOM 5704 C CA . ILE B 1 301 ? 46.185 16.926 61.993 1.00 10.09 301 ILE B CA 1
ATOM 5705 C C . ILE B 1 301 ? 44.660 16.737 62.065 1.00 10.36 301 ILE B C 1
ATOM 5706 O O . ILE B 1 301 ? 43.956 17.567 62.636 1.00 11.01 301 ILE B O 1
ATOM 5711 N N . TRP B 1 302 ? 44.165 15.672 61.447 1.00 9.90 302 TRP B N 1
ATOM 5712 C CA . TRP B 1 302 ? 42.746 15.348 61.479 1.00 9.89 302 TRP B CA 1
ATOM 5713 C C . TRP B 1 302 ? 42.241 15.246 62.926 1.00 10.62 302 TRP B C 1
ATOM 5714 O O . TRP B 1 302 ? 41.214 15.862 63.284 1.00 10.62 302 TRP B O 1
ATOM 5725 N N . ASP B 1 303 ? 42.957 14.492 63.755 1.00 10.82 303 ASP B N 1
ATOM 5726 C CA A ASP B 1 303 ? 42.554 14.282 65.151 0.50 12.36 303 ASP B CA 1
ATOM 5727 C CA B ASP B 1 303 ? 42.490 14.314 65.118 0.50 11.04 303 ASP B CA 1
ATOM 5728 C C . ASP B 1 303 ? 42.507 15.640 65.867 1.00 11.56 303 ASP B C 1
ATOM 5729 O O . ASP B 1 303 ? 41.559 15.964 66.579 1.00 12.18 303 ASP B O 1
ATOM 5738 N N . GLY B 1 304 ? 43.595 16.417 65.725 1.00 11.40 304 GLY B N 1
ATOM 5739 C CA . GLY B 1 304 ? 43.665 17.683 66.434 1.00 11.88 304 GLY B CA 1
ATOM 5740 C C . GLY B 1 304 ? 42.619 18.667 65.991 1.00 11.12 304 GLY B C 1
ATOM 5741 O O . GLY B 1 304 ? 42.089 19.427 66.805 1.00 11.64 304 GLY B O 1
ATOM 5742 N N . TYR B 1 305 ? 42.329 18.695 64.701 1.00 10.10 305 TYR B N 1
ATOM 5743 C CA . TYR B 1 305 ? 41.317 19.563 64.128 1.00 10.21 305 TYR B CA 1
ATOM 5744 C C . TYR B 1 305 ? 39.962 19.286 64.767 1.00 10.13 305 TYR B C 1
ATOM 5745 O O . TYR B 1 305 ? 39.280 20.213 65.221 1.00 10.91 305 TYR B O 1
ATOM 5754 N N . TRP B 1 306 ? 39.565 18.020 64.789 1.00 9.95 306 TRP B N 1
ATOM 5755 C CA . TRP B 1 306 ? 38.258 17.695 65.359 1.00 10.62 306 TRP B CA 1
ATOM 5756 C C . TRP B 1 306 ? 38.238 17.964 66.885 1.00 10.88 306 TRP B C 1
ATOM 5757 O O . TRP B 1 306 ? 37.220 18.438 67.412 1.00 12.01 306 TRP B O 1
ATOM 5768 N N . GLU B 1 307 ? 39.356 17.732 67.571 1.00 11.11 307 GLU B N 1
ATOM 5769 C CA A GLU B 1 307 ? 39.403 18.047 68.994 0.50 11.69 307 GLU B CA 1
ATOM 5770 C CA C GLU B 1 307 ? 39.457 18.080 69.003 0.50 13.80 307 GLU B CA 1
ATOM 5771 C C . GLU B 1 307 ? 39.138 19.538 69.256 1.00 11.56 307 GLU B C 1
ATOM 5772 O O . GLU B 1 307 ? 38.512 19.904 70.268 1.00 12.48 307 GLU B O 1
ATOM 5783 N N . MET B 1 308 ? 39.644 20.411 68.379 1.00 10.94 308 MET B N 1
ATOM 5784 C CA . MET B 1 308 ? 39.428 21.849 68.536 1.00 11.07 308 MET B CA 1
ATOM 5785 C C . MET B 1 308 ? 37.959 22.227 68.567 1.00 11.68 308 MET B C 1
ATOM 5786 O O . MET B 1 308 ? 37.606 23.287 69.085 1.00 12.26 308 MET B O 1
ATOM 5791 N N . HIS B 1 309 ? 37.088 21.361 68.013 1.00 11.28 309 HIS B N 1
ATOM 5792 C CA A HIS B 1 309 ? 35.661 21.654 67.955 0.50 11.20 309 HIS B CA 1
ATOM 5793 C CA B HIS B 1 309 ? 35.648 21.632 67.968 0.50 12.02 309 HIS B CA 1
ATOM 5794 C C . HIS B 1 309 ? 34.957 21.580 69.320 1.00 12.98 309 HIS B C 1
ATOM 5795 O O . HIS B 1 309 ? 33.806 22.002 69.426 1.00 12.84 309 HIS B O 1
ATOM 5808 N N . TYR B 1 310 ? 35.689 21.087 70.326 1.00 13.15 310 TYR B N 1
ATOM 5809 C CA . TYR B 1 310 ? 35.224 20.972 71.676 1.00 14.23 310 TYR B CA 1
ATOM 5810 C C . TYR B 1 310 ? 35.988 21.846 72.643 1.00 15.18 310 TYR B C 1
ATOM 5811 O O . TYR B 1 310 ? 35.748 21.793 73.836 1.00 19.34 310 TYR B O 1
ATOM 5820 N N . ASN B 1 311 ? 36.918 22.631 72.134 1.00 14.73 311 ASN B N 1
ATOM 5821 C CA . ASN B 1 311 ? 37.807 23.505 72.900 1.00 16.11 311 ASN B CA 1
ATOM 5822 C C . ASN B 1 311 ? 37.114 24.849 72.997 1.00 15.22 311 ASN B C 1
ATOM 5823 O O . ASN B 1 311 ? 36.807 25.461 71.962 1.00 14.86 311 ASN B O 1
ATOM 5828 N N . PRO B 1 312 ? 36.868 25.371 74.212 1.00 18.05 312 PRO B N 1
ATOM 5829 C CA A PRO B 1 312 ? 36.157 26.653 74.305 0.70 17.25 312 PRO B CA 1
ATOM 5830 C CA B PRO B 1 312 ? 36.157 26.645 74.293 0.30 17.96 312 PRO B CA 1
ATOM 5831 C C . PRO B 1 312 ? 36.877 27.849 73.654 1.00 17.16 312 PRO B C 1
ATOM 5832 O O . PRO B 1 312 ? 36.227 28.844 73.375 1.00 19.92 312 PRO B O 1
ATOM 5839 N N . ALA B 1 313 ? 38.204 27.748 73.438 1.00 17.45 313 ALA B N 1
ATOM 5840 C CA . ALA B 1 313 ? 38.929 28.796 72.767 1.00 18.99 313 ALA B CA 1
ATOM 5841 C C . ALA B 1 313 ? 38.507 28.952 71.299 1.00 18.09 313 ALA B C 1
ATOM 5842 O O . ALA B 1 313 ? 38.682 30.036 70.732 1.00 21.14 313 ALA B O 1
ATOM 5844 N N . TYR B 1 314 ? 37.952 27.877 70.727 1.00 13.97 314 TYR B N 1
ATOM 5845 C CA . TYR B 1 314 ? 37.634 27.813 69.299 1.00 13.79 314 TYR B CA 1
ATOM 5846 C C . TYR B 1 314 ? 36.164 27.541 68.990 1.00 13.78 314 TYR B C 1
ATOM 5847 O O . TYR B 1 314 ? 35.811 27.435 67.815 1.00 14.30 314 TYR B O 1
ATOM 5856 N N . SER B 1 315 ? 35.317 27.350 70.015 1.00 12.86 315 SER B N 1
ATOM 5857 C CA . SER B 1 315 ? 33.954 26.867 69.776 1.00 12.55 315 SER B CA 1
ATOM 5858 C C . SER B 1 315 ? 33.059 27.244 70.924 1.00 13.84 315 SER B C 1
ATOM 5859 O O . SER B 1 315 ? 33.540 27.505 72.034 1.00 15.78 315 SER B O 1
ATOM 5862 N N . PHE B 1 316 ? 31.748 27.215 70.678 1.00 13.49 316 PHE B N 1
ATOM 5863 C CA . PHE B 1 316 ? 30.775 27.435 71.735 1.00 14.18 316 PHE B CA 1
ATOM 5864 C C . PHE B 1 316 ? 29.487 26.728 71.358 1.00 13.64 316 PHE B C 1
ATOM 5865 O O . PHE B 1 316 ? 29.163 26.572 70.185 1.00 13.80 316 PHE B O 1
ATOM 5873 N N . PRO B 1 317 ? 28.714 26.303 72.373 1.00 14.90 317 PRO B N 1
ATOM 5874 C CA . PRO B 1 317 ? 27.491 25.556 72.102 1.00 14.96 317 PRO B CA 1
ATOM 5875 C C . PRO B 1 317 ? 26.299 26.454 71.781 1.00 15.48 317 PRO B C 1
ATOM 5876 O O . PRO B 1 317 ? 26.043 27.473 72.452 1.00 20.44 317 PRO B O 1
ATOM 5880 N N . VAL B 1 318 ? 25.528 26.033 70.781 1.00 14.86 318 VAL B N 1
ATOM 5881 C CA . VAL B 1 318 ? 24.278 26.646 70.468 1.00 14.75 318 VAL B CA 1
ATOM 5882 C C . VAL B 1 318 ? 23.214 26.107 71.452 1.00 15.70 318 VAL B C 1
ATOM 5883 O O . VAL B 1 318 ? 23.183 24.929 71.783 1.00 16.61 318 VAL B O 1
ATOM 5887 N N . ASP B 1 319 ? 22.370 27.016 71.936 1.00 18.53 319 ASP B N 1
ATOM 5888 C CA . ASP B 1 319 ? 21.258 26.665 72.805 1.00 20.12 319 ASP B CA 1
ATOM 5889 C C . ASP B 1 319 ? 20.055 26.352 71.926 1.00 17.91 319 ASP B C 1
ATOM 5890 O O . ASP B 1 319 ? 19.449 27.220 71.308 1.00 20.29 319 ASP B O 1
ATOM 5895 N N . TYR B 1 320 ? 19.708 25.087 71.835 1.00 18.02 320 TYR B N 1
ATOM 5896 C CA . TYR B 1 320 ? 18.590 24.655 70.993 1.00 18.48 320 TYR B CA 1
ATOM 5897 C C . TYR B 1 320 ? 17.239 24.802 71.712 1.00 22.21 320 TYR B C 1
ATOM 5898 O O . TYR B 1 320 ? 16.187 24.520 71.131 1.00 25.66 320 TYR B O 1
ATOM 5907 N N . GLY B 1 321 ? 17.234 25.272 72.962 1.00 26.79 321 GLY B N 1
ATOM 5908 C CA . GLY B 1 321 ? 15.928 25.626 73.665 1.00 40.88 321 GLY B CA 1
ATOM 5909 C C . GLY B 1 321 ? 15.160 24.400 74.112 1.00 72.72 321 GLY B C 1
ATOM 5910 O O . GLY B 1 321 ? 15.691 23.283 74.075 1.00 75.25 321 GLY B O 1
#

Secondary structure (DSSP, 8-state):
--HHHHHHHHHHHHHHHHH---GGGG-EEEETTEEE-GGG-EEETT-HHHHS--EEEEEEEEETTEEESHHHHHHHHHHHHHHHT----S-HHHHHHHHHHHHHHHT-SSEEEEEEEE--SS-STT--GGGS---EEEEEEEEPP-SS-HHHHTT-EEEEE-SS--PPPTTTS-TTS--S--HHHHHHHHHHHHTT-SEEEEE-SSSBEEEETTEEEEEEETTEEEEESSSS---HHHHHHHHHHHHTT--EEEE--BHHHHTT-SEEEEEETTTEEEEEEEETTEESTTSS--HHHHHHHHHHHHHTT-TTTEEE----/-HHHHHHHHHHHHHHHHT---GGGG-EEEETTEEE-GGG-EEETT-HHHHS--EEEEEEEEETTEEESHHHHHHHHHHHHHHHT----S-HHHHHHHHHHHHHHHT-SSEEEEEEEE--SS-STT--GGGS---EEEEEEEEPP-SS-HHHHTT-EEEEE-SS--PPPTTTS-TTS--S--HHHHHHHHHHHHTT-SEEEEE-SSSBEEEETTEEEEEEETTEEEEESSSS---HHHHHHHHHHHHTT--EEEE--BHHHHTT-SEEEEEETTTEEEEEEEETTEESTTSSPPHHHHHHHHHHHHHTT-TTTEEE----

B-factor: mean 17.3, std 13.13, range [4.04, 317.61]